Protein AF-0000000087407653 (afdb_homodimer)

Sequence (492 aa):
MLAVAGCLGRTSTLEATTEKTVTLEKTRTVTETLTVTETKYIENRSVETELRKNLTACIENLRLLNSTLARTSESLEELSAKYRDCLLEGSKREENAPPTELLVDDTYYRSLIEDIRGARESVYVTMFLMKYDPNDSYDHANDLIRALVEARKRGVSVHVILENGIEDNRATYDYLRSNGVDVVFDSPSVTLHTKMVVIDGRVVYIGSHNWSEAALDWNHEVSVRIESQEIAESLLEYFEEIKRGYMLAVAGCLGRTSTLEATTEKTVTLEKTRTVTETLTVTETKYIENRSVETELRKNLTACIENLRLLNSTLARTSESLEELSAKYRDCLLEGSKREENAPPTELLVDDTYYRSLIEDIRGARESVYVTMFLMKYDPNDSYDHANDLIRALVEARKRGVSVHVILENGIEDNRATYDYLRSNGVDVVFDSPSVTLHTKMVVIDGRVVYIGSHNWSEAALDWNHEVSVRIESQEIAESLLEYFEEIKRGY

pLDDT: mean 76.69, std 28.62, range [14.61, 98.94]

Secondary structure (DSSP, 8-state):
----------------------------------------THHHHHHHHHHHHHHHHHHHHHHHHHHHHHHHHHHHHHHHHHHHHHHHHHHHTS--S--EEEEETTHHHHHHHHHHHT--SEEEEEES-B---TT-TT-HHHHHHHHHHHHHHTT-EEEEEE-TT-TTHHHHHHHHHHTT-EEEEPPTTS-B--EEEEETTTEEEEES--BSHIIIIISB-EEEEEE-HHHHHHHHHHHHHHHHT-/----------------------------------------THHHHHHHHHHHHHHHHHHHHHHHHHHHHHHHHHHHHHHHHHHHHHHHHHHHSS--S--EEEEETTHHHHHHHHHHHT-SSEEEEEES-B---TT-TT-HHHHHHHHHHHHHHTT-EEEEEE-TT-TTHHHHHHHHHHTT-EEEEPPTTS-B--EEEEETTTEEEEES--BSHIIIIISB-EEEEEE-HHHHHHHHHHHHHHHHT-

Structure (mmCIF, N/CA/C/O backbone):
data_AF-0000000087407653-model_v1
#
loop_
_entity.id
_entity.type
_entity.pdbx_description
1 polymer Phospholipase
#
loop_
_atom_site.group_PDB
_atom_site.id
_atom_site.type_symbol
_atom_site.label_atom_id
_atom_site.label_alt_id
_atom_site.label_comp_id
_atom_site.label_asym_id
_atom_site.label_entity_id
_atom_site.label_seq_id
_atom_site.pdbx_PDB_ins_code
_atom_site.Cartn_x
_atom_site.Cartn_y
_atom_site.Cartn_z
_atom_site.occupancy
_atom_site.B_iso_or_equiv
_atom_site.auth_seq_id
_atom_site.auth_comp_id
_atom_site.auth_asym_id
_atom_site.auth_atom_id
_atom_site.pdbx_PDB_model_num
ATOM 1 N N . MET A 1 1 ? 138.625 104 1.564 1 23.55 1 MET A N 1
ATOM 2 C CA . MET A 1 1 ? 139.75 103.25 1.914 1 23.55 1 MET A CA 1
ATOM 3 C C . MET A 1 1 ? 139.5 101.75 1.774 1 23.55 1 MET A C 1
ATOM 5 O O . MET A 1 1 ? 138.75 101.188 2.521 1 23.55 1 MET A O 1
ATOM 9 N N . LEU A 1 2 ? 139.125 100.625 0.234 1 33.22 2 LEU A N 1
ATOM 10 C CA . LEU A 1 2 ? 138.875 99.438 -0.544 1 33.22 2 LEU A CA 1
ATOM 11 C C . LEU A 1 2 ? 139.375 98.125 0.083 1 33.22 2 LEU A C 1
ATOM 13 O O . LEU A 1 2 ? 139.125 97.062 -0.37 1 33.22 2 LEU A O 1
ATOM 17 N N . ALA A 1 3 ? 140 97.875 1.24 1 22.62 3 ALA A N 1
ATOM 18 C CA . ALA A 1 3 ? 141.25 97.125 1.183 1 22.62 3 ALA A CA 1
ATOM 19 C C . ALA A 1 3 ? 141 95.625 1.302 1 22.62 3 ALA A C 1
ATOM 21 O O . ALA A 1 3 ? 141.5 94.812 0.549 1 22.62 3 ALA A O 1
ATOM 22 N N . VAL A 1 4 ? 140 94.688 2.443 1 22.53 4 VAL A N 1
ATOM 23 C CA . VAL A 1 4 ? 140.625 93.812 3.418 1 22.53 4 VAL A CA 1
ATOM 24 C C . VAL A 1 4 ? 140.5 92.312 2.975 1 22.53 4 VAL A C 1
ATOM 26 O O . VAL A 1 4 ? 139.375 91.875 2.73 1 22.53 4 VAL A O 1
ATOM 29 N N . ALA A 1 5 ? 141.75 91.312 3.229 1 17.11 5 ALA A N 1
ATOM 30 C CA . ALA A 1 5 ? 142.625 90.375 2.713 1 17.11 5 ALA A CA 1
ATOM 31 C C . ALA A 1 5 ? 142.375 88.938 3.24 1 17.11 5 ALA A C 1
ATOM 33 O O . ALA A 1 5 ? 142.375 88 2.492 1 17.11 5 ALA A O 1
ATOM 34 N N . GLY A 1 6 ? 141.875 88.625 4.332 1 17.17 6 GLY A N 1
ATOM 35 C CA . GLY A 1 6 ? 142.625 87.812 5.207 1 17.17 6 GLY A CA 1
ATOM 36 C C . GLY A 1 6 ? 142.375 86.375 5.172 1 17.17 6 GLY A C 1
ATOM 37 O O . GLY A 1 6 ? 141.375 85.938 5.68 1 17.17 6 GLY A O 1
ATOM 38 N N . CYS A 1 7 ? 142.875 85.125 3.967 1 22.94 7 CYS A N 1
ATOM 39 C CA . CYS A 1 7 ? 142.75 83.875 3.219 1 22.94 7 CYS A CA 1
ATOM 40 C C . CYS A 1 7 ? 143.25 82.688 4.016 1 22.94 7 CYS A C 1
ATOM 42 O O . CYS A 1 7 ? 143.375 81.562 3.525 1 22.94 7 CYS A O 1
ATOM 44 N N . LEU A 1 8 ? 143.625 83 5.402 1 16.27 8 LEU A N 1
ATOM 45 C CA . LEU A 1 8 ? 144.875 82.375 5.699 1 16.27 8 LEU A CA 1
ATOM 46 C C . LEU A 1 8 ? 144.75 80.875 5.898 1 16.27 8 LEU A C 1
ATOM 48 O O . LEU A 1 8 ? 143.625 80.438 6.23 1 16.27 8 LEU A O 1
ATOM 52 N N . GLY A 1 9 ? 145.5 80.062 6.68 1 20.94 9 GLY A N 1
ATOM 53 C CA . GLY A 1 9 ? 146.625 79.188 6.504 1 20.94 9 GLY A CA 1
ATOM 54 C C . GLY A 1 9 ? 146.375 77.75 6.77 1 20.94 9 GLY A C 1
ATOM 55 O O . GLY A 1 9 ? 146.5 76.875 5.898 1 20.94 9 GLY A O 1
ATOM 56 N N . ARG A 1 10 ? 146.25 77.188 7.926 1 20.23 10 ARG A N 1
ATOM 57 C CA . ARG A 1 10 ? 147.375 76.438 8.352 1 20.23 10 ARG A CA 1
ATOM 58 C C . ARG A 1 10 ? 147.125 74.938 8.188 1 20.23 10 ARG A C 1
ATOM 60 O O . ARG A 1 10 ? 146 74.5 8.117 1 20.23 10 ARG A O 1
ATOM 67 N N . THR A 1 11 ? 148 73.812 8.969 1 16.33 11 THR A N 1
ATOM 68 C CA . THR A 1 11 ? 149 72.812 9.023 1 16.33 11 THR A CA 1
ATOM 69 C C . THR A 1 11 ? 148.375 71.438 9.156 1 16.33 11 THR A C 1
ATOM 71 O O . THR A 1 11 ? 148.875 70.5 8.5 1 16.33 11 THR A O 1
ATOM 74 N N . SER A 1 12 ? 147.5 71.062 10.055 1 18.81 12 SER A N 1
ATOM 75 C CA . SER A 1 12 ? 148.125 70.188 11.023 1 18.81 12 SER A CA 1
ATOM 76 C C . SER A 1 12 ? 147.75 68.75 10.703 1 18.81 12 SER A C 1
ATOM 78 O O . SER A 1 12 ? 146.5 68.375 10.594 1 18.81 12 SER A O 1
ATOM 80 N N . THR A 1 13 ? 148.5 68.062 10.055 1 18.31 13 THR A N 1
ATOM 81 C CA . THR A 1 13 ? 148.375 66.875 9.219 1 18.31 13 THR A CA 1
ATOM 82 C C . THR A 1 13 ? 148.125 65.688 10.055 1 18.31 13 THR A C 1
ATOM 84 O O . THR A 1 13 ? 148.625 65.438 11.125 1 18.31 13 THR A O 1
ATOM 87 N N . LEU A 1 14 ? 147 64.312 9.43 1 19.05 14 LEU A N 1
ATOM 88 C CA . LEU A 1 14 ? 145.875 63.406 9.344 1 19.05 14 LEU A CA 1
ATOM 89 C C . LEU A 1 14 ? 146.25 62.031 9.891 1 19.05 14 LEU A C 1
ATOM 91 O O . LEU A 1 14 ? 145.375 61.156 10 1 19.05 14 LEU A O 1
ATOM 95 N N . GLU A 1 15 ? 147.5 61.594 10.609 1 16.88 15 GLU A N 1
ATOM 96 C CA . GLU A 1 15 ? 148 60.344 10.07 1 16.88 15 GLU A CA 1
ATOM 97 C C . GLU A 1 15 ? 147.375 59.156 10.836 1 16.88 15 GLU A C 1
ATOM 99 O O . GLU A 1 15 ? 146.875 59.312 11.961 1 16.88 15 GLU A O 1
ATOM 104 N N . ALA A 1 16 ? 147.875 58.156 10.852 1 19.67 16 ALA A N 1
ATOM 105 C CA . ALA A 1 16 ? 148 56.781 10.297 1 19.67 16 ALA A CA 1
ATOM 106 C C . ALA A 1 16 ? 147.5 55.75 11.312 1 19.67 16 ALA A C 1
ATOM 108 O O . ALA A 1 16 ? 146.625 54.938 11.008 1 19.67 16 ALA A O 1
ATOM 109 N N . THR A 1 17 ? 148 55.438 12.203 1 16.33 17 THR A N 1
ATOM 110 C CA . THR A 1 17 ? 148.5 54.062 12.148 1 16.33 17 THR A CA 1
ATOM 111 C C . THR A 1 17 ? 147.625 53.125 12.984 1 16.33 17 THR A C 1
ATOM 113 O O . THR A 1 17 ? 147.625 51.938 12.766 1 16.33 17 THR A O 1
ATOM 116 N N . THR A 1 18 ? 146.75 53.719 13.797 1 18.48 18 THR A N 1
ATOM 117 C CA . THR A 1 18 ? 146.875 53 15.062 1 18.48 18 THR A CA 1
ATOM 118 C C . THR A 1 18 ? 146.625 51.5 14.844 1 18.48 18 THR A C 1
ATOM 120 O O . THR A 1 18 ? 145.75 51.156 14.047 1 18.48 18 THR A O 1
ATOM 123 N N . GLU A 1 19 ? 147 50.938 15.375 1 18.33 19 GLU A N 1
ATOM 124 C CA . GLU A 1 19 ? 147.375 49.594 15.82 1 18.33 19 GLU A CA 1
ATOM 125 C C . GLU A 1 19 ? 146.25 48.625 15.883 1 18.33 19 GLU A C 1
ATOM 127 O O . GLU A 1 19 ? 145.125 49.062 16 1 18.33 19 GLU A O 1
ATOM 132 N N . LYS A 1 20 ? 146.125 47.438 16.25 1 20.66 20 LYS A N 1
ATOM 133 C CA . LYS A 1 20 ? 146.75 46.125 15.953 1 20.66 20 LYS A CA 1
ATOM 134 C C . LYS A 1 20 ? 145.625 45.031 15.945 1 20.66 20 LYS A C 1
ATOM 136 O O . LYS A 1 20 ? 145.625 44.188 15.047 1 20.66 20 LYS A O 1
ATOM 141 N N . THR A 1 21 ? 144.625 44.406 17.141 1 22.17 21 THR A N 1
ATOM 142 C CA . THR A 1 21 ? 144.875 43.156 17.844 1 22.17 21 THR A CA 1
ATOM 143 C C . THR A 1 21 ? 143.75 42.094 17.438 1 22.17 21 THR A C 1
ATOM 145 O O . THR A 1 21 ? 142.625 42.281 17.719 1 22.17 21 THR A O 1
ATOM 148 N N . VAL A 1 22 ? 143.375 41.031 15.945 1 20.48 22 VAL A N 1
ATOM 149 C CA . VAL A 1 22 ? 142.375 40.531 15.102 1 20.48 22 VAL A CA 1
ATOM 150 C C . VAL A 1 22 ? 142 39.125 15.57 1 20.48 22 VAL A C 1
ATOM 152 O O . VAL A 1 22 ? 142.75 38.156 15.398 1 20.48 22 VAL A O 1
ATOM 155 N N . THR A 1 23 ? 141.75 38.562 16.594 1 22.12 23 THR A N 1
ATOM 156 C CA . THR A 1 23 ? 141.875 37.125 16.359 1 22.12 23 THR A CA 1
ATOM 157 C C . THR A 1 23 ? 140.75 36.688 15.344 1 22.12 23 THR A C 1
ATOM 159 O O . THR A 1 23 ? 139.75 37.375 15.148 1 22.12 23 THR A O 1
ATOM 162 N N . LEU A 1 24 ? 140.875 35.5 14.375 1 22.22 24 LEU A N 1
ATOM 163 C CA . LEU A 1 24 ? 140.125 34.781 13.391 1 22.22 24 LEU A CA 1
ATOM 164 C C . LEU A 1 24 ? 138.875 34.031 14.055 1 22.22 24 LEU A C 1
ATOM 166 O O . LEU A 1 24 ? 139.125 33.125 14.844 1 22.22 24 LEU A O 1
ATOM 170 N N . GLU A 1 25 ? 138 34.438 14.695 1 22.05 25 GLU A N 1
ATOM 171 C CA . GLU A 1 25 ? 137 33.781 15.602 1 22.05 25 GLU A CA 1
ATOM 172 C C . GLU A 1 25 ? 136.25 32.688 14.891 1 22.05 25 GLU A C 1
ATOM 174 O O . GLU A 1 25 ? 135.75 32.938 13.812 1 22.05 25 GLU A O 1
ATOM 179 N N . LYS A 1 26 ? 136.625 31.422 15.008 1 23.91 26 LYS A N 1
ATOM 180 C CA . LYS A 1 26 ? 136 30.328 14.344 1 23.91 26 LYS A CA 1
ATOM 181 C C . LYS A 1 26 ? 134.5 30.375 14.648 1 23.91 26 LYS A C 1
ATOM 183 O O . LYS A 1 26 ? 134 30.266 15.812 1 23.91 26 LYS A O 1
ATOM 188 N N . THR A 1 27 ? 133.625 31.219 14.188 1 20.84 27 THR A N 1
ATOM 189 C CA . THR A 1 27 ? 132.125 31.406 14.383 1 20.84 27 THR A CA 1
ATOM 190 C C . THR A 1 27 ? 131.375 30.141 13.992 1 20.84 27 THR A C 1
ATOM 192 O O . THR A 1 27 ? 131.5 29.719 12.844 1 20.84 27 THR A O 1
ATOM 195 N N . ARG A 1 28 ? 131.5 29.219 14.836 1 24.14 28 ARG A N 1
ATOM 196 C CA . ARG A 1 28 ? 130.75 28.062 14.352 1 24.14 28 ARG A CA 1
ATOM 197 C C . ARG A 1 28 ? 129.375 28.469 13.984 1 24.14 28 ARG A C 1
ATOM 199 O O . ARG A 1 28 ? 128.625 29.094 14.781 1 24.14 28 ARG A O 1
ATOM 206 N N . THR A 1 29 ? 129.125 28.625 12.773 1 21.31 29 THR A N 1
ATOM 207 C CA . THR A 1 29 ? 127.875 28.984 12.164 1 21.31 29 THR A CA 1
ATOM 208 C C . THR A 1 29 ? 126.812 27.922 12.469 1 21.31 29 THR A C 1
ATOM 210 O O . THR A 1 29 ? 127 26.75 12.102 1 21.31 29 THR A O 1
A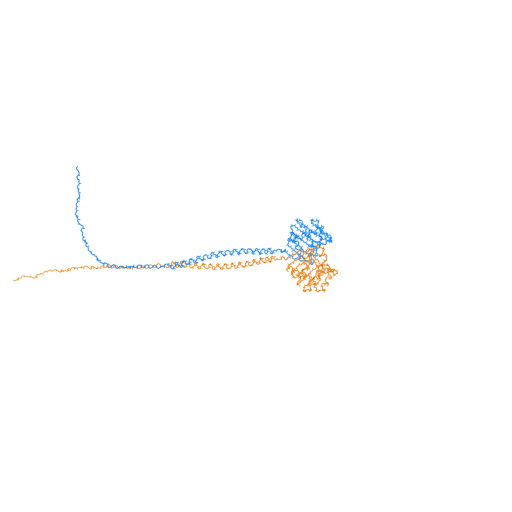TOM 213 N N . VAL A 1 30 ? 126.438 27.906 13.672 1 25.94 30 VAL A N 1
ATOM 214 C CA . VAL A 1 30 ? 125.375 26.938 13.875 1 25.94 30 VAL A CA 1
ATOM 215 C C . VAL A 1 30 ? 124.188 27.281 12.992 1 25.94 30 VAL A C 1
ATOM 217 O O . VAL A 1 30 ? 123.688 28.391 13.07 1 25.94 30 VAL A O 1
ATOM 220 N N . THR A 1 31 ? 124.25 26.922 11.812 1 22.73 31 THR A N 1
ATOM 221 C CA . THR A 1 31 ? 123.125 27.156 10.953 1 22.73 31 THR A CA 1
ATOM 222 C C . THR A 1 31 ? 121.875 26.406 11.484 1 22.73 31 THR A C 1
ATOM 224 O O . THR A 1 31 ? 121.938 25.172 11.625 1 22.73 31 THR A O 1
ATOM 227 N N . GLU A 1 32 ? 121.375 26.984 12.43 1 25.97 32 GLU A N 1
ATOM 228 C CA . GLU A 1 32 ? 120.062 26.484 12.828 1 25.97 32 GLU A CA 1
ATOM 229 C C . GLU A 1 32 ? 119.125 26.359 11.625 1 25.97 32 GLU A C 1
ATOM 231 O O . GLU A 1 32 ? 118.875 27.344 10.938 1 25.97 32 GLU A O 1
ATOM 236 N N . THR A 1 33 ? 119.375 25.312 10.938 1 24.58 33 THR A N 1
ATOM 237 C CA . THR A 1 33 ? 118.375 25.125 9.859 1 24.58 33 THR A CA 1
ATOM 238 C C . THR A 1 33 ? 117 24.938 10.422 1 24.58 33 THR A C 1
ATOM 240 O O . THR A 1 33 ? 116.75 24 11.172 1 24.58 33 THR A O 1
ATOM 243 N N . LEU A 1 34 ? 116.375 26 10.734 1 25.3 34 LEU A N 1
ATOM 244 C CA . LEU A 1 34 ? 114.938 25.984 11.023 1 25.3 34 LEU A CA 1
ATOM 245 C C . LEU A 1 34 ? 114.188 25.234 9.93 1 25.3 34 LEU A C 1
ATOM 247 O O . LEU A 1 34 ? 114.125 25.672 8.773 1 25.3 34 LEU A O 1
ATOM 251 N N . THR A 1 35 ? 114.375 23.922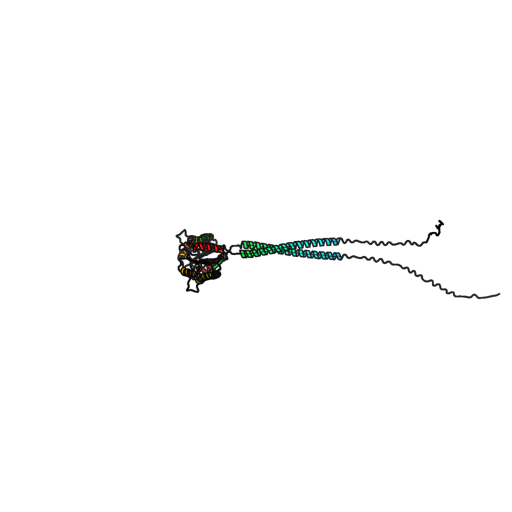 9.992 1 26.86 35 THR A N 1
ATOM 252 C CA . THR A 1 35 ? 113.5 23.234 9.039 1 26.86 35 THR A CA 1
ATOM 253 C C . THR A 1 35 ? 112.062 23.453 9.375 1 26.86 35 THR A C 1
ATOM 255 O O . THR A 1 35 ? 111.562 23.078 10.461 1 26.86 35 THR A O 1
ATOM 258 N N . VAL A 1 36 ? 111.5 24.5 9 1 28 36 VAL A N 1
ATOM 259 C CA . VAL A 1 36 ? 110.062 24.766 9.055 1 28 36 VAL A CA 1
ATOM 260 C C . VAL A 1 36 ? 109.312 23.672 8.305 1 28 36 VAL A C 1
ATOM 262 O O . VAL A 1 36 ? 109.5 23.5 7.094 1 28 36 VAL A O 1
ATOM 265 N N . THR A 1 37 ? 109.312 22.453 8.891 1 27.97 37 THR A N 1
ATOM 266 C CA . THR A 1 37 ? 108.5 21.469 8.234 1 27.97 37 THR A CA 1
ATOM 267 C C . THR A 1 37 ? 107.062 21.922 8.195 1 27.97 37 THR A C 1
ATOM 269 O O . THR A 1 37 ? 106.438 22.188 9.234 1 27.97 37 THR A O 1
ATOM 272 N N . GLU A 1 38 ? 106.625 22.625 7.199 1 30.58 38 GLU A N 1
ATOM 273 C CA . GLU A 1 38 ? 105.25 22.953 6.836 1 30.58 38 GLU A CA 1
ATOM 274 C C . GLU A 1 38 ? 104.375 21.703 6.754 1 30.58 38 GLU A C 1
ATOM 276 O O . GLU A 1 38 ? 104.5 20.906 5.812 1 30.58 38 GLU A O 1
ATOM 281 N N . THR A 1 39 ? 104.25 20.828 7.816 1 30.3 39 THR A N 1
ATOM 282 C CA . THR A 1 39 ? 103.25 19.781 7.77 1 30.3 39 THR A CA 1
ATOM 283 C C . THR A 1 39 ? 101.875 20.328 7.324 1 30.3 39 THR A C 1
ATOM 285 O O . THR A 1 39 ? 101.312 21.188 8 1 30.3 39 THR A O 1
ATOM 288 N N . LYS A 1 40 ? 101.562 20.375 5.988 1 30.08 40 LYS A N 1
ATOM 289 C CA . LYS A 1 40 ? 100.438 20.781 5.207 1 30.08 40 LYS A CA 1
ATOM 290 C C . LYS A 1 40 ? 99.125 20.297 5.848 1 30.08 40 LYS A C 1
ATOM 292 O O . LYS A 1 40 ? 98.938 19.094 6.113 1 30.08 40 LYS A O 1
ATOM 297 N N . TYR A 1 41 ? 98.312 21.078 6.695 1 34.34 41 TYR A N 1
ATOM 298 C CA . TYR A 1 41 ? 96.938 21.328 7.043 1 34.34 41 TYR A CA 1
ATOM 299 C C . TYR A 1 41 ? 96 20.906 5.906 1 34.34 41 TYR A C 1
ATOM 301 O O . TYR A 1 41 ? 94.812 21.266 5.902 1 34.34 41 TYR A O 1
ATOM 309 N N . ILE A 1 42 ? 96.438 20.297 4.727 1 38.56 42 ILE A N 1
ATOM 310 C CA . ILE A 1 42 ? 95.688 20.031 3.523 1 38.56 42 ILE A CA 1
ATOM 311 C C . ILE A 1 42 ? 94.625 18.938 3.812 1 38.56 42 ILE A C 1
ATOM 313 O O . ILE A 1 42 ? 93.5 19.031 3.373 1 38.56 42 ILE A O 1
ATOM 317 N N . GLU A 1 43 ? 95 17.875 4.52 1 46.84 43 GLU A N 1
ATOM 318 C CA . GLU A 1 43 ? 94.125 16.688 4.531 1 46.84 43 GLU A CA 1
ATOM 319 C C . GLU A 1 43 ? 92.875 16.922 5.32 1 46.84 43 GLU A C 1
ATOM 321 O O . GLU A 1 43 ? 91.812 16.453 4.926 1 46.84 43 GLU A O 1
ATOM 326 N N . ASN A 1 44 ? 92.938 17.688 6.367 1 50.47 44 ASN A N 1
ATOM 327 C CA . ASN A 1 44 ? 91.812 17.859 7.234 1 50.47 44 ASN A CA 1
ATOM 328 C C . ASN A 1 44 ? 90.75 18.781 6.602 1 50.47 44 ASN A C 1
ATOM 330 O O . ASN A 1 44 ? 89.562 18.578 6.777 1 50.47 44 ASN A O 1
ATOM 334 N N . ARG A 1 45 ? 91.25 19.688 5.688 1 55.31 45 ARG A N 1
ATOM 335 C CA . ARG A 1 45 ? 90.312 20.625 5.004 1 55.31 45 ARG A CA 1
ATOM 336 C C . ARG A 1 45 ? 89.5 19.906 3.971 1 55.31 45 ARG A C 1
ATOM 338 O O . ARG A 1 45 ? 88.312 20.234 3.791 1 55.31 45 ARG A O 1
ATOM 345 N N . SER A 1 46 ? 90.25 18.797 3.459 1 64.31 46 SER A N 1
ATOM 346 C CA . SER A 1 46 ? 89.5 18.078 2.43 1 64.31 46 SER A CA 1
ATOM 347 C C . SER A 1 46 ? 88.312 17.281 3.033 1 64.31 46 SER A C 1
ATOM 349 O O . SER A 1 46 ? 87.188 17.297 2.498 1 64.31 46 SER A O 1
ATOM 351 N N . VAL A 1 47 ? 88.562 16.75 4.184 1 63.03 47 VAL A N 1
ATOM 352 C CA . VAL A 1 47 ? 87.562 15.953 4.824 1 63.03 47 VAL A CA 1
ATOM 353 C C . VAL A 1 47 ? 86.438 16.875 5.363 1 63.03 47 VAL A C 1
ATOM 355 O O . VAL A 1 47 ? 85.25 16.562 5.227 1 63.03 47 VAL A O 1
ATOM 358 N N . GLU A 1 48 ? 86.938 17.984 5.867 1 67.94 48 GLU A N 1
ATOM 359 C CA . GLU A 1 48 ? 85.938 18.953 6.375 1 67.94 48 GLU A CA 1
ATOM 360 C C . GLU A 1 48 ? 85.062 19.5 5.25 1 67.94 48 GLU A C 1
ATOM 362 O O . GLU A 1 48 ? 83.875 19.656 5.418 1 67.94 48 GLU A O 1
ATOM 367 N N . THR A 1 49 ? 85.75 19.75 4.184 1 70.75 49 THR A N 1
ATOM 368 C CA . THR A 1 49 ? 85 20.25 3.025 1 70.75 49 THR A CA 1
ATOM 369 C C . THR A 1 49 ? 84 19.203 2.51 1 70.75 49 THR A C 1
ATOM 371 O O . THR A 1 49 ? 82.875 19.516 2.164 1 70.75 49 THR A O 1
ATOM 374 N N . GLU A 1 50 ? 84.562 17.969 2.541 1 71.5 50 GLU A N 1
ATOM 375 C CA . GLU A 1 50 ? 83.688 16.875 2.102 1 71.5 50 GLU A CA 1
ATOM 376 C C . GLU A 1 50 ? 82.5 16.672 3.082 1 71.5 50 GLU A C 1
ATOM 378 O O . GLU A 1 50 ? 81.375 16.469 2.67 1 71.5 50 GLU A O 1
ATOM 383 N N . LEU A 1 51 ? 82.688 16.844 4.355 1 70.88 51 LEU A N 1
ATOM 384 C CA . LEU A 1 51 ? 81.625 16.672 5.371 1 70.88 51 LEU A CA 1
ATOM 385 C C . LEU A 1 51 ? 80.625 17.812 5.332 1 70.88 51 LEU A C 1
ATOM 387 O O . LEU A 1 51 ? 79.438 17.594 5.492 1 70.88 51 LEU A O 1
ATOM 391 N N . ARG A 1 52 ? 81.125 18.906 5.035 1 72.94 52 ARG A N 1
ATOM 392 C CA . ARG A 1 52 ? 80.25 20.062 4.918 1 72.94 52 ARG A CA 1
ATOM 393 C C . ARG A 1 52 ? 79.375 19.953 3.676 1 72.94 52 ARG A C 1
ATOM 395 O O . ARG A 1 52 ? 78.188 20.297 3.711 1 72.94 52 ARG A O 1
ATOM 402 N N . LYS A 1 53 ? 80.062 19.469 2.631 1 71.88 53 LYS A N 1
ATOM 403 C CA . LYS A 1 53 ? 79.312 19.234 1.411 1 71.88 53 LYS A CA 1
ATOM 404 C C . LYS A 1 53 ? 78.188 18.172 1.635 1 71.88 53 LYS A C 1
ATOM 406 O O . LYS A 1 53 ? 77.062 18.359 1.201 1 71.88 53 LYS A O 1
ATOM 411 N N . ASN A 1 54 ? 78.5 17.141 2.338 1 71.38 54 ASN A N 1
ATOM 412 C CA . ASN A 1 54 ? 77.562 16.078 2.629 1 71.38 54 ASN A CA 1
ATOM 413 C C . ASN A 1 54 ? 76.438 16.562 3.578 1 71.38 54 ASN A C 1
ATOM 415 O O . ASN A 1 54 ? 75.312 16.188 3.426 1 71.38 54 ASN A O 1
ATOM 419 N N . LEU A 1 55 ? 76.875 17.391 4.453 1 73.12 55 LEU A N 1
ATOM 420 C CA . LEU A 1 55 ? 75.938 17.938 5.391 1 73.12 55 LEU A CA 1
ATOM 421 C C . LEU A 1 55 ? 74.938 18.891 4.684 1 73.12 55 LEU A C 1
ATOM 423 O O . LEU A 1 55 ? 73.75 18.859 4.938 1 73.12 55 LEU A O 1
ATOM 427 N N . THR A 1 56 ? 75.5 19.641 3.818 1 70.44 56 THR A N 1
ATOM 428 C CA . THR A 1 56 ? 74.688 20.547 3.035 1 70.44 56 THR A CA 1
ATOM 429 C C . THR A 1 56 ? 73.688 19.766 2.17 1 70.44 56 THR A C 1
ATOM 431 O O . THR A 1 56 ? 72.5 20.109 2.086 1 70.44 56 THR A O 1
ATOM 434 N N . ALA A 1 57 ? 74.25 18.719 1.57 1 70.44 57 ALA A N 1
ATOM 435 C CA . ALA A 1 57 ? 73.375 17.859 0.752 1 70.44 57 ALA A CA 1
ATOM 436 C C . ALA A 1 57 ? 72.312 17.188 1.599 1 70.44 57 ALA A C 1
ATOM 438 O O . ALA A 1 57 ? 71.125 17.094 1.174 1 70.44 57 ALA A O 1
ATOM 439 N N . CYS A 1 58 ? 72.562 16.828 2.779 1 71.25 58 CYS A N 1
ATOM 440 C CA . CYS A 1 58 ? 71.625 16.188 3.684 1 71.25 58 CYS A CA 1
ATOM 441 C C . CYS A 1 58 ? 70.562 17.172 4.117 1 71.25 58 CYS A C 1
ATOM 443 O O . CYS A 1 58 ? 69.375 16.828 4.148 1 71.25 58 CYS A O 1
ATOM 445 N N . ILE A 1 59 ? 71 18.344 4.301 1 73.56 59 ILE A N 1
ATOM 446 C CA . ILE A 1 59 ? 70.062 19.359 4.738 1 73.56 59 ILE A CA 1
ATOM 447 C C . ILE A 1 59 ? 69.125 19.688 3.598 1 73.56 59 ILE A C 1
ATOM 449 O O . ILE A 1 59 ? 67.938 19.859 3.82 1 73.56 59 ILE A O 1
ATOM 453 N N . GLU A 1 60 ? 69.625 19.672 2.406 1 74.69 60 GLU A N 1
ATOM 454 C CA . GLU A 1 60 ? 68.812 19.906 1.248 1 74.69 60 GLU A CA 1
ATOM 455 C C . GLU A 1 60 ? 67.812 18.766 1.036 1 74.69 60 GLU A C 1
ATOM 457 O O . GLU A 1 60 ? 66.625 19 0.726 1 74.69 60 GLU A O 1
ATOM 462 N N . ASN A 1 61 ? 68.312 17.609 1.263 1 72.19 61 ASN A N 1
ATOM 463 C CA . ASN A 1 61 ? 67.375 16.453 1.143 1 72.19 61 ASN A CA 1
ATOM 464 C C . ASN A 1 61 ? 66.312 16.469 2.215 1 72.19 61 ASN A C 1
ATOM 466 O O . ASN A 1 61 ? 65.188 16.109 1.943 1 72.19 61 ASN A O 1
ATOM 470 N N . LEU A 1 62 ? 66.688 16.891 3.328 1 76.44 62 LEU A N 1
ATOM 471 C CA . LEU A 1 62 ? 65.75 16.984 4.426 1 76.44 62 LEU A CA 1
ATOM 472 C C . LEU A 1 62 ? 64.688 18.031 4.113 1 76.44 62 LEU A C 1
ATOM 474 O O . LEU A 1 62 ? 63.5 17.812 4.379 1 76.44 62 LEU A O 1
ATOM 478 N N . ARG A 1 63 ? 65.125 19.141 3.58 1 74.62 63 ARG A N 1
ATOM 479 C CA . ARG A 1 63 ? 64.188 20.188 3.191 1 74.62 63 ARG A CA 1
ATOM 480 C C . ARG A 1 63 ? 63.219 19.688 2.145 1 74.62 63 ARG A C 1
ATOM 482 O O . ARG A 1 63 ? 62.031 19.938 2.242 1 74.62 63 ARG A O 1
ATOM 489 N N . LEU A 1 64 ? 63.781 18.969 1.139 1 74.5 64 LEU A N 1
ATOM 490 C CA . LEU A 1 64 ? 62.938 18.438 0.075 1 74.5 64 LEU A CA 1
ATOM 491 C C . LEU A 1 64 ? 61.969 17.422 0.625 1 74.5 64 LEU A C 1
ATOM 493 O O . LEU A 1 64 ? 60.781 17.438 0.274 1 74.5 64 LEU A O 1
ATOM 497 N N . LEU A 1 65 ? 62.438 16.594 1.512 1 77.38 65 LEU A N 1
ATOM 498 C CA . LEU A 1 65 ? 61.562 15.57 2.08 1 77.38 65 LEU A CA 1
ATOM 499 C C . LEU A 1 65 ? 60.5 16.188 2.971 1 77.38 65 LEU A C 1
ATOM 501 O O . LEU A 1 65 ? 59.344 15.734 2.963 1 77.38 65 LEU A O 1
ATOM 505 N N . ASN A 1 66 ? 60.875 17.172 3.631 1 80.69 66 ASN A N 1
ATOM 506 C CA . ASN A 1 66 ? 59.906 17.875 4.457 1 80.69 66 ASN A CA 1
ATOM 507 C C . ASN A 1 66 ? 58.812 18.531 3.609 1 80.69 66 ASN A C 1
ATOM 509 O O . ASN A 1 66 ? 57.656 18.516 3.98 1 80.69 66 ASN A O 1
ATOM 513 N N . SER A 1 67 ? 59.25 19.141 2.51 1 80.12 67 SER A N 1
ATOM 514 C CA . SER A 1 67 ? 58.281 19.734 1.604 1 80.12 67 SER A CA 1
ATOM 515 C C . SER A 1 67 ? 57.344 18.672 1.021 1 80.12 67 SER A C 1
ATOM 517 O O . SER A 1 67 ? 56.125 18.891 0.942 1 80.12 67 SER A O 1
ATOM 519 N N . THR A 1 68 ? 57.938 17.547 0.635 1 79.19 68 THR A N 1
ATOM 520 C CA . THR A 1 68 ? 57.125 16.453 0.098 1 79.19 68 THR A CA 1
ATOM 521 C C . THR A 1 68 ? 56.188 15.922 1.159 1 79.19 68 THR A C 1
ATOM 523 O O . THR A 1 68 ? 55.031 15.625 0.865 1 79.19 68 THR A O 1
ATOM 526 N N . LEU A 1 69 ? 56.688 15.797 2.309 1 80.62 69 LEU A N 1
ATOM 527 C CA . LEU A 1 69 ? 55.812 15.328 3.396 1 80.62 69 LEU A CA 1
ATOM 528 C C . LEU A 1 69 ? 54.688 16.312 3.66 1 80.62 69 LEU A C 1
ATOM 530 O O . LEU A 1 69 ? 53.562 15.898 3.898 1 80.62 69 LEU A O 1
ATOM 534 N N . ALA A 1 70 ? 55.031 17.578 3.68 1 80.19 70 ALA A N 1
ATOM 535 C CA . ALA A 1 70 ? 54 18.594 3.859 1 80.19 70 ALA A CA 1
ATOM 536 C C . ALA A 1 70 ? 52.938 18.484 2.77 1 80.19 70 ALA A C 1
ATOM 538 O O . ALA A 1 70 ? 51.75 18.516 3.055 1 80.19 70 ALA A O 1
ATOM 539 N N . ARG A 1 71 ? 53.375 18.344 1.497 1 79.88 71 ARG A N 1
ATOM 540 C CA . ARG A 1 71 ? 52.438 18.203 0.392 1 79.88 71 ARG A CA 1
ATOM 541 C C . ARG A 1 71 ? 51.594 16.938 0.535 1 79.88 71 ARG A C 1
ATOM 543 O O . ARG A 1 71 ? 50.406 16.953 0.289 1 79.88 71 ARG A O 1
ATOM 550 N N . THR A 1 72 ? 52.188 15.852 0.892 1 75.19 72 THR A N 1
ATOM 551 C CA . THR A 1 72 ? 51.469 14.586 1.056 1 75.19 72 THR A CA 1
ATOM 552 C C . THR A 1 72 ? 50.5 14.672 2.219 1 75.19 72 THR A C 1
ATOM 554 O O . THR A 1 72 ? 49.375 14.133 2.143 1 75.19 72 THR A O 1
ATOM 557 N N . SER A 1 73 ? 50.938 15.281 3.242 1 81.62 73 SER A N 1
ATOM 558 C CA . SER A 1 73 ? 50.031 15.461 4.375 1 81.62 73 SER A CA 1
ATOM 559 C C . SER A 1 73 ? 48.844 16.344 4 1 81.62 73 SER A C 1
ATOM 561 O O . SER A 1 73 ? 47.719 16.078 4.422 1 81.62 73 SER A O 1
ATOM 563 N N . GLU A 1 74 ? 49.125 17.359 3.273 1 79.69 74 GLU A N 1
ATOM 564 C CA . GLU A 1 74 ? 48.031 18.188 2.779 1 79.69 74 GLU A CA 1
ATOM 565 C C . GLU A 1 74 ? 47.094 17.375 1.889 1 79.69 74 GLU A C 1
ATOM 567 O O . GLU A 1 74 ? 45.875 17.516 1.984 1 79.69 74 GLU A O 1
ATOM 572 N N . SER A 1 75 ? 47.594 16.625 0.966 1 77 75 SER A N 1
ATOM 573 C CA . SER A 1 75 ? 46.781 15.758 0.129 1 77 75 SER A CA 1
ATOM 574 C C . SER A 1 75 ? 46 14.758 0.972 1 77 75 SER A C 1
ATOM 576 O O . SER A 1 75 ? 44.844 14.461 0.664 1 77 75 SER A O 1
ATOM 578 N N . LEU A 1 76 ? 46.594 14.266 1.897 1 72.56 76 LEU A N 1
ATOM 579 C CA . LEU A 1 76 ? 45.906 13.344 2.803 1 72.56 76 LEU A CA 1
ATOM 580 C C . LEU A 1 76 ? 44.781 14.047 3.537 1 72.56 76 LEU A C 1
ATOM 582 O O . LEU A 1 76 ? 43.688 13.484 3.689 1 72.56 76 LEU A O 1
ATOM 586 N N . GLU A 1 77 ? 45.031 15.188 4.031 1 75.94 77 GLU A N 1
ATOM 587 C CA . GLU A 1 77 ? 44 15.945 4.691 1 75.94 77 GLU A CA 1
ATOM 588 C C . GLU A 1 77 ? 42.844 16.266 3.727 1 75.94 77 GLU A C 1
ATOM 590 O O . GLU A 1 77 ? 41.688 16.156 4.09 1 75.94 77 GLU A O 1
ATOM 595 N N . GLU A 1 78 ? 43.188 16.672 2.553 1 75.06 78 GLU A N 1
ATOM 596 C CA . GLU A 1 78 ? 42.156 16.938 1.551 1 75.06 78 GLU A CA 1
ATOM 597 C C . GLU A 1 78 ? 41.375 15.68 1.208 1 75.06 78 GLU A C 1
ATOM 599 O O . GLU A 1 78 ? 40.125 15.711 1.101 1 75.06 78 GLU A O 1
ATOM 604 N N . LEU A 1 79 ? 42 14.641 0.968 1 70.25 79 LEU A N 1
ATOM 605 C CA . LEU A 1 79 ? 41.312 13.391 0.653 1 70.25 79 LEU A CA 1
ATOM 606 C C . LEU A 1 79 ? 40.5 12.898 1.846 1 70.25 79 LEU A C 1
ATOM 608 O O . LEU A 1 79 ? 39.406 12.359 1.677 1 70.25 79 LEU A O 1
ATOM 612 N N . SER A 1 80 ? 41.031 13.023 2.938 1 69 80 SER A N 1
ATOM 613 C CA . SER A 1 80 ? 40.25 12.703 4.137 1 69 80 SER A CA 1
ATOM 614 C C . SER A 1 80 ? 38.969 13.555 4.215 1 69 80 SER A C 1
ATOM 616 O O . SER A 1 80 ? 37.906 13.055 4.59 1 69 80 SER A O 1
ATOM 618 N N . ALA A 1 81 ? 39.125 14.789 3.947 1 67.44 81 ALA A N 1
ATOM 619 C CA . ALA A 1 81 ? 37.938 15.641 3.896 1 67.44 81 ALA A CA 1
ATOM 620 C C . ALA A 1 81 ? 36.969 15.172 2.801 1 67.44 81 ALA A C 1
ATOM 622 O O . ALA A 1 81 ? 35.75 15.102 3.018 1 67.44 81 ALA A O 1
ATOM 623 N N . LYS A 1 82 ? 37.375 14.922 1.688 1 64.25 82 LYS A N 1
ATOM 624 C CA . LYS A 1 82 ? 36.531 14.406 0.605 1 64.25 82 LYS A CA 1
ATOM 625 C C . LYS A 1 82 ? 35.938 13.055 0.972 1 64.25 82 LYS A C 1
ATOM 627 O O . LYS A 1 82 ? 34.781 12.773 0.647 1 64.25 82 LYS A O 1
ATOM 632 N N . TYR A 1 83 ? 36.656 12.211 1.431 1 62.06 83 TYR A N 1
ATOM 633 C CA . TYR A 1 83 ? 36.125 10.922 1.895 1 62.06 83 TYR A CA 1
ATOM 634 C C . TYR A 1 83 ? 35.094 11.125 2.996 1 62.06 83 TYR A C 1
ATOM 636 O O . TYR A 1 83 ? 34.062 10.461 3.002 1 62.06 83 TYR A O 1
ATOM 644 N N . ARG A 1 84 ? 35.438 11.961 3.939 1 60.28 84 ARG A N 1
ATOM 645 C CA . ARG A 1 84 ? 34.406 12.312 4.914 1 60.28 84 ARG A CA 1
ATOM 646 C C . ARG A 1 84 ? 33.156 12.891 4.23 1 60.28 84 ARG A C 1
ATOM 648 O O . ARG A 1 84 ? 32.031 12.562 4.594 1 60.28 84 ARG A O 1
ATOM 655 N N . ASP A 1 85 ? 33.344 13.68 3.264 1 63.72 85 ASP A N 1
ATOM 656 C CA . ASP A 1 85 ? 32.219 14.195 2.479 1 63.72 85 ASP A CA 1
ATOM 657 C C . ASP A 1 85 ? 31.547 13.078 1.685 1 63.72 85 ASP A C 1
ATOM 659 O O . ASP A 1 85 ? 30.312 13.055 1.562 1 63.72 85 ASP A O 1
ATOM 663 N N . CYS A 1 86 ? 32.188 12.312 1.02 1 57.69 86 CYS A N 1
ATOM 664 C CA . CYS A 1 86 ? 31.641 11.141 0.351 1 57.69 86 CYS A CA 1
ATOM 665 C C . CYS A 1 86 ? 30.906 10.242 1.341 1 57.69 86 CYS A C 1
ATOM 667 O O . CYS A 1 86 ? 29.828 9.727 1.044 1 57.69 86 CYS A O 1
ATOM 669 N N . LEU A 1 87 ? 31.516 9.984 2.424 1 53.97 87 LEU A N 1
ATOM 670 C CA . LEU A 1 87 ? 30.812 9.25 3.473 1 53.97 87 LEU A CA 1
ATOM 671 C C . LEU A 1 87 ? 29.594 10.023 3.951 1 53.97 87 LEU A C 1
ATOM 673 O O . LEU A 1 87 ? 28.531 9.43 4.191 1 53.97 87 LEU A O 1
ATOM 677 N N . LEU A 1 88 ? 29.859 11.281 4.098 1 52 88 LEU A N 1
ATOM 678 C CA . LEU A 1 88 ? 28.719 12.125 4.438 1 52 88 LEU A CA 1
ATOM 679 C C . LEU A 1 88 ? 27.766 12.25 3.254 1 52 88 LEU A C 1
ATOM 681 O O . LEU A 1 88 ? 26.547 12.25 3.434 1 52 88 LEU A O 1
ATOM 685 N N . GLU A 1 89 ? 28.25 12.531 2.104 1 50.06 89 GLU A N 1
ATOM 686 C CA . GLU A 1 89 ? 27.422 12.5 0.9 1 50.06 89 GLU A CA 1
ATOM 687 C C . GLU A 1 89 ? 26.969 11.078 0.581 1 50.06 89 GLU A C 1
ATOM 689 O O . GLU A 1 89 ? 25.844 10.867 0.109 1 50.06 89 GLU A O 1
ATOM 694 N N . GLY A 1 90 ? 27.797 10.234 0.441 1 45.12 90 GLY A N 1
ATOM 695 C CA . GLY A 1 90 ? 27.359 8.844 0.454 1 45.12 90 GLY A CA 1
ATOM 696 C C . GLY A 1 90 ? 26.484 8.508 1.64 1 45.12 90 GLY A C 1
ATOM 697 O O . GLY A 1 90 ? 25.562 7.695 1.524 1 45.12 90 GLY A O 1
ATOM 698 N N . SER A 1 91 ? 26.859 8.844 2.779 1 41.03 91 SER A N 1
ATOM 699 C CA . SER A 1 91 ? 25.922 8.883 3.896 1 41.03 91 SER A CA 1
ATOM 700 C C . SER A 1 91 ? 24.781 9.867 3.633 1 41.03 91 SER A C 1
ATOM 702 O O . SER A 1 91 ? 23.656 9.641 4.066 1 41.03 91 SER A O 1
ATOM 704 N N . LYS A 1 92 ? 24.953 11.047 3.182 1 38.56 92 LYS A N 1
ATOM 705 C CA . LYS A 1 92 ? 23.875 11.922 2.705 1 38.56 92 LYS A CA 1
ATOM 706 C C . LYS A 1 92 ? 23.297 11.414 1.388 1 38.56 92 LYS A C 1
ATOM 708 O O . LYS A 1 92 ? 22.109 11.555 1.138 1 38.56 92 LYS A O 1
ATOM 713 N N . ARG A 1 93 ? 23.969 11.195 0.372 1 35.84 93 ARG A N 1
ATOM 714 C CA . ARG A 1 93 ? 23.5 10.555 -0.854 1 35.84 93 ARG A CA 1
ATOM 715 C C . ARG A 1 93 ? 23.156 9.094 -0.61 1 35.84 93 ARG A C 1
ATOM 717 O O . ARG A 1 93 ? 22.656 8.414 -1.504 1 35.84 93 ARG A O 1
ATOM 724 N N . GLU A 1 94 ? 23.984 8.258 0.072 1 39 94 GLU A N 1
ATOM 725 C CA . GLU A 1 94 ? 23.125 7.324 0.79 1 39 94 GLU A CA 1
ATOM 726 C C . GLU A 1 94 ? 21.734 7.918 1.032 1 39 94 GLU A C 1
ATOM 728 O O . GLU A 1 94 ? 20.969 7.391 1.836 1 39 94 GLU A O 1
ATOM 733 N N . GLU A 1 95 ? 21.672 8.938 0.767 1 35.22 95 GLU A N 1
ATOM 734 C CA . GLU A 1 95 ? 20.391 9.641 0.744 1 35.22 95 GLU A CA 1
ATOM 735 C C . GLU A 1 95 ? 19.297 8.758 0.159 1 35.22 95 GLU A C 1
ATOM 737 O O . GLU A 1 95 ? 19.578 7.809 -0.575 1 35.22 95 GLU A O 1
ATOM 742 N N . ASN A 1 96 ? 18.172 9.359 -0.169 1 37.03 96 ASN A N 1
ATOM 743 C CA . ASN A 1 96 ? 16.781 9.039 0.191 1 37.03 96 ASN A CA 1
ATOM 744 C C . ASN A 1 96 ? 16.172 8.031 -0.775 1 37.03 96 ASN A C 1
ATOM 746 O O . ASN A 1 96 ? 15.773 8.391 -1.883 1 37.03 96 ASN A O 1
ATOM 750 N N . ALA A 1 97 ? 16.891 6.977 -1.241 1 43.59 97 ALA A N 1
ATOM 751 C CA . ALA A 1 97 ? 15.641 6.262 -1.437 1 43.59 97 ALA A CA 1
ATOM 752 C C . ALA A 1 97 ? 14.57 6.75 -0.457 1 43.59 97 ALA A C 1
ATOM 754 O O . ALA A 1 97 ? 14.875 7.047 0.701 1 43.59 97 ALA A O 1
ATOM 755 N N . PRO A 1 98 ? 13.82 7.41 -1.046 1 54.56 98 PRO A N 1
ATOM 756 C CA . PRO A 1 98 ? 12.867 7.918 -0.055 1 54.56 98 PRO A CA 1
ATOM 757 C C . PRO A 1 98 ? 12.688 6.973 1.13 1 54.56 98 PRO A C 1
ATOM 759 O O . PRO A 1 98 ? 12.602 5.754 0.945 1 54.56 98 PRO A O 1
ATOM 762 N N . PRO A 1 99 ? 13.391 7.25 2.307 1 78.94 99 PRO A N 1
ATOM 763 C CA . PRO A 1 99 ? 13.078 6.398 3.459 1 78.94 99 PRO A CA 1
ATOM 764 C C . PRO A 1 99 ? 11.688 5.766 3.373 1 78.94 99 PRO A C 1
ATOM 766 O O . PRO A 1 99 ? 10.703 6.469 3.137 1 78.94 99 PRO A O 1
ATOM 769 N N . THR A 1 100 ? 11.836 4.484 2.9 1 92.5 100 THR A N 1
ATOM 770 C CA . THR A 1 100 ? 10.594 3.717 2.918 1 92.5 100 THR A CA 1
ATOM 771 C C . THR A 1 100 ? 10.484 2.898 4.203 1 92.5 100 THR A C 1
ATOM 773 O O . THR A 1 100 ? 11.406 2.158 4.555 1 92.5 100 THR A O 1
ATOM 776 N N . GLU A 1 101 ? 9.516 3.172 4.902 1 95.25 101 GLU A N 1
ATOM 777 C CA . GLU A 1 101 ? 9.211 2.436 6.125 1 95.25 101 GLU A CA 1
ATOM 778 C C . GLU A 1 101 ? 8.016 1.507 5.926 1 95.25 101 GLU A C 1
ATOM 780 O O . GLU A 1 101 ? 6.973 1.928 5.422 1 95.25 101 GLU A O 1
ATOM 785 N N . LEU A 1 102 ? 8.227 0.257 6.258 1 97.56 102 LEU A N 1
ATOM 786 C CA . LEU A 1 102 ? 7.133 -0.707 6.238 1 97.56 102 LEU A CA 1
ATOM 787 C C . LEU A 1 102 ? 6.238 -0.538 7.465 1 97.56 102 LEU A C 1
ATOM 789 O O . LEU A 1 102 ? 6.734 -0.439 8.586 1 97.56 102 LEU A O 1
ATOM 793 N N . LEU A 1 103 ? 4.965 -0.433 7.242 1 98.31 103 LEU A N 1
ATOM 794 C CA . LEU A 1 103 ? 3.988 -0.289 8.32 1 98.31 103 LEU A CA 1
ATOM 795 C C . LEU A 1 103 ? 3.014 -1.463 8.328 1 98.31 103 LEU A C 1
ATOM 797 O O . LEU A 1 103 ? 2.174 -1.584 7.43 1 98.31 103 LEU A O 1
ATOM 801 N N . VAL A 1 104 ? 3.111 -2.268 9.367 1 97.56 104 VAL A N 1
ATOM 802 C CA . VAL A 1 104 ? 2.246 -3.439 9.469 1 97.56 104 VAL A CA 1
ATOM 803 C C . VAL A 1 104 ? 1.245 -3.246 10.609 1 97.56 104 VAL A C 1
ATOM 805 O O . VAL A 1 104 ? 1.621 -2.852 11.711 1 97.56 104 VAL A O 1
ATOM 808 N N . ASP A 1 105 ? 0.041 -3.457 10.25 1 97.06 105 ASP A N 1
ATOM 809 C CA . ASP A 1 105 ? -1.056 -3.461 11.211 1 97.06 105 ASP A CA 1
ATOM 810 C C . ASP A 1 105 ? -1.073 -2.17 12.023 1 97.06 105 ASP A C 1
ATOM 812 O O . ASP A 1 105 ? -1.188 -1.077 11.469 1 97.06 105 ASP A O 1
ATOM 816 N N . ASP A 1 106 ? -0.796 -2.18 13.289 1 94.31 106 ASP A N 1
ATOM 817 C CA . ASP A 1 106 ? -1.071 -1.052 14.18 1 94.31 106 ASP A CA 1
ATOM 818 C C . ASP A 1 106 ? 0.015 0.016 14.055 1 94.31 106 ASP A C 1
ATOM 820 O O . ASP A 1 106 ? -0.156 1.139 14.539 1 94.31 106 ASP A O 1
ATOM 824 N N . THR A 1 107 ? 1.072 -0.294 13.398 1 96.69 107 THR A N 1
ATOM 825 C CA . THR A 1 107 ? 2.148 0.683 13.281 1 96.69 107 THR A CA 1
ATOM 826 C C . THR A 1 107 ? 1.744 1.822 12.352 1 96.69 107 THR A C 1
ATOM 828 O O . THR A 1 107 ? 2.281 2.928 12.445 1 96.69 107 THR A O 1
ATOM 831 N N . TYR A 1 108 ? 0.839 1.528 11.531 1 98.62 108 TYR A N 1
ATOM 832 C CA . TYR A 1 108 ? 0.347 2.521 10.586 1 98.62 108 TYR A CA 1
ATOM 833 C C . TYR A 1 108 ? -0.233 3.729 11.312 1 98.62 108 TYR A C 1
ATOM 835 O O . TYR A 1 108 ? 0.165 4.867 11.055 1 98.62 108 TYR A O 1
ATOM 843 N N . TYR A 1 109 ? -1.127 3.492 12.203 1 98.5 109 TYR A N 1
ATOM 844 C CA . TYR A 1 109 ? -1.792 4.566 12.938 1 98.5 109 TYR A CA 1
ATOM 845 C C . TYR A 1 109 ? -0.778 5.434 13.672 1 98.5 109 TYR A C 1
ATOM 847 O O . TYR A 1 109 ? -0.827 6.664 13.586 1 98.5 109 TYR A O 1
ATOM 855 N N . ARG A 1 110 ? 0.129 4.793 14.352 1 97 110 ARG A N 1
ATOM 856 C CA . ARG A 1 110 ? 1.094 5.508 15.18 1 97 110 ARG A CA 1
ATOM 857 C C . ARG A 1 110 ? 1.97 6.426 14.336 1 97 110 ARG A C 1
ATOM 859 O O . ARG A 1 110 ? 2.248 7.559 14.727 1 97 110 ARG A O 1
ATOM 866 N N . SER A 1 111 ? 2.307 5.93 13.203 1 97.69 111 SER A N 1
ATOM 867 C CA . SER A 1 111 ? 3.154 6.715 12.312 1 97.69 111 SER A CA 1
ATOM 868 C C . SER A 1 111 ? 2.377 7.863 11.68 1 97.69 111 SER A C 1
ATOM 870 O O . SER A 1 111 ? 2.838 9.008 11.68 1 97.69 111 SER A O 1
ATOM 872 N N . LEU A 1 112 ? 1.212 7.602 11.25 1 98.81 112 LEU A N 1
ATOM 873 C CA . LEU A 1 112 ? 0.445 8.57 10.477 1 98.81 112 LEU A CA 1
ATOM 874 C C . LEU A 1 112 ? -0.062 9.703 11.367 1 98.81 112 LEU A C 1
ATOM 876 O O . LEU A 1 112 ? -0.02 10.867 10.977 1 98.81 112 LEU A O 1
ATOM 880 N N . ILE A 1 113 ? -0.515 9.359 12.531 1 98.62 113 ILE A N 1
ATOM 881 C CA . ILE A 1 113 ? -1.083 10.375 13.414 1 98.62 113 ILE A CA 1
ATOM 882 C C . ILE A 1 113 ? -0.025 11.422 13.742 1 98.62 113 ILE A C 1
ATOM 884 O O . ILE A 1 113 ? -0.325 12.617 13.805 1 98.62 113 ILE A O 1
ATOM 888 N N . GLU A 1 114 ? 1.194 10.977 13.945 1 97.94 114 GLU A N 1
ATOM 889 C CA . GLU A 1 114 ? 2.287 11.891 14.25 1 97.94 114 GLU A CA 1
ATOM 890 C C . GLU A 1 114 ? 2.59 12.805 13.062 1 97.94 114 GLU A C 1
ATOM 892 O O . GLU A 1 114 ? 2.803 14.008 13.227 1 97.94 114 GLU A O 1
ATOM 897 N N . ASP A 1 115 ? 2.596 12.227 11.914 1 98.5 115 ASP A N 1
ATOM 898 C CA . ASP A 1 115 ? 2.902 13.008 10.727 1 98.5 115 ASP A CA 1
ATOM 899 C C . ASP A 1 115 ? 1.802 14.031 10.438 1 98.5 115 ASP A C 1
ATOM 901 O O . ASP A 1 115 ? 2.082 15.156 10.023 1 98.5 115 ASP A O 1
ATOM 905 N N . ILE A 1 116 ? 0.511 13.68 10.656 1 98.88 116 ILE A N 1
ATOM 906 C CA . ILE A 1 116 ? -0.581 14.625 10.43 1 98.88 116 ILE A CA 1
ATOM 907 C C . ILE A 1 116 ? -0.493 15.766 11.445 1 98.88 116 ILE A C 1
ATOM 909 O O . ILE A 1 116 ? -0.628 16.938 11.078 1 98.88 116 ILE A O 1
ATOM 913 N N . ARG A 1 117 ? -0.231 15.391 12.656 1 98.38 117 ARG A N 1
ATOM 914 C CA . ARG A 1 117 ? -0.126 16.391 13.711 1 98.38 117 ARG A CA 1
ATOM 915 C C . ARG A 1 117 ? 1.037 17.344 13.453 1 98.38 117 ARG A C 1
ATOM 917 O O . ARG A 1 117 ? 0.986 18.516 13.828 1 98.38 117 ARG A O 1
ATOM 924 N N . GLY A 1 118 ? 1.991 16.875 12.789 1 98.06 118 GLY A N 1
ATOM 925 C CA . GLY A 1 118 ? 3.18 17.672 12.531 1 98.06 118 GLY A CA 1
ATOM 926 C C . GLY A 1 118 ? 3.141 18.375 11.188 1 98.06 118 GLY A C 1
ATOM 927 O O . GLY A 1 118 ? 4.059 19.125 10.844 1 98.06 118 GLY A O 1
ATOM 928 N N . ALA A 1 119 ? 2.15 18.141 10.445 1 98.56 119 ALA A N 1
ATOM 929 C CA . ALA A 1 119 ? 2.043 18.75 9.117 1 98.56 119 ALA A CA 1
ATOM 930 C C . ALA A 1 119 ? 2.055 20.266 9.203 1 98.56 119 ALA A C 1
ATOM 932 O O . ALA A 1 119 ? 1.454 20.844 10.109 1 98.56 119 ALA A O 1
ATOM 933 N N . ARG A 1 120 ? 2.619 20.922 8.164 1 97.94 120 ARG A N 1
ATOM 934 C CA . ARG A 1 120 ? 2.789 22.375 8.234 1 97.94 120 ARG A CA 1
ATOM 935 C C . ARG A 1 120 ? 2.18 23.062 7.012 1 97.94 120 ARG A C 1
ATOM 937 O O . ARG A 1 120 ? 1.762 24.219 7.082 1 97.94 120 ARG A O 1
ATOM 944 N N . GLU A 1 121 ? 2.127 22.391 5.93 1 98.56 121 GLU A N 1
ATOM 945 C CA . GLU A 1 121 ? 1.706 23.031 4.691 1 98.56 121 GLU A CA 1
ATOM 946 C C . GLU A 1 121 ? 0.399 22.438 4.176 1 98.56 121 GLU A C 1
ATOM 948 O O . GLU A 1 121 ? -0.583 23.156 3.982 1 98.56 121 GLU A O 1
ATOM 953 N N . SER A 1 122 ? 0.417 21.125 3.922 1 98.88 122 SER A N 1
ATOM 954 C CA . SER A 1 122 ? -0.763 20.531 3.303 1 98.88 122 SER A CA 1
ATOM 955 C C . SER A 1 122 ? -0.879 19.047 3.641 1 98.88 122 SER A C 1
ATOM 957 O O . SER A 1 122 ? 0.118 18.406 3.971 1 98.88 122 SER A O 1
ATOM 959 N N . VAL A 1 123 ? -2.113 18.531 3.623 1 98.94 123 VAL A N 1
ATOM 960 C CA . VAL A 1 123 ? -2.432 17.109 3.727 1 98.94 123 VAL A CA 1
ATOM 961 C C . VAL A 1 123 ? -3.459 16.734 2.66 1 98.94 123 VAL A C 1
ATOM 963 O O . VAL A 1 123 ? -4.523 17.344 2.57 1 98.94 123 VAL A O 1
ATOM 966 N N . TYR A 1 124 ? -3.146 15.805 1.802 1 98.94 124 TYR A N 1
ATOM 967 C CA . TYR A 1 124 ? -4.059 15.242 0.813 1 98.94 124 TYR A CA 1
ATOM 968 C C . TYR A 1 124 ? -4.363 13.781 1.12 1 98.94 124 TYR A C 1
ATOM 970 O O . TYR A 1 124 ? -3.449 12.984 1.36 1 98.94 124 TYR A O 1
ATOM 978 N N . VAL A 1 125 ? -5.676 13.438 1.125 1 98.94 125 VAL A N 1
ATOM 979 C CA . VAL A 1 125 ? -6.082 12.078 1.46 1 98.94 125 VAL A CA 1
ATOM 980 C C . VAL A 1 125 ? -7.078 11.562 0.42 1 98.94 125 VAL A C 1
ATOM 982 O O . VAL A 1 125 ? -8.016 12.273 0.042 1 98.94 125 VAL A O 1
ATOM 985 N N . THR A 1 126 ? -6.879 10.375 -0.116 1 98.75 126 THR A N 1
ATOM 986 C CA . THR A 1 126 ? -7.93 9.578 -0.738 1 98.75 126 THR A CA 1
ATOM 987 C C . THR A 1 126 ? -8.18 8.297 0.052 1 98.75 126 THR A C 1
ATOM 989 O O . THR A 1 126 ? -7.23 7.656 0.521 1 98.75 126 THR A O 1
ATOM 992 N N . MET A 1 127 ? -9.406 7.953 0.273 1 98.69 127 MET A N 1
ATOM 993 C CA . MET A 1 127 ? -9.75 6.82 1.127 1 98.6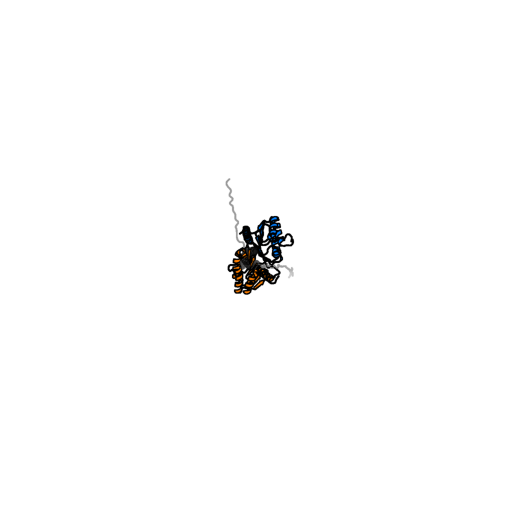9 127 MET A CA 1
ATOM 994 C C . MET A 1 127 ? -11.023 6.141 0.632 1 98.69 127 MET A C 1
ATOM 996 O O . MET A 1 127 ? -12.039 6.801 0.396 1 98.69 127 MET A O 1
ATOM 1000 N N . PHE A 1 128 ? -10.945 4.828 0.515 1 98.5 128 PHE A N 1
ATOM 1001 C CA . PHE A 1 128 ? -12.125 4.062 0.147 1 98.5 128 PHE A CA 1
ATOM 1002 C C . PHE A 1 128 ? -13.164 4.102 1.26 1 98.5 128 PHE A C 1
ATOM 1004 O O . PHE A 1 128 ? -14.32 4.461 1.025 1 98.5 128 PHE A O 1
ATOM 1011 N N . LEU A 1 129 ? -12.688 3.82 2.422 1 98.44 129 LEU A N 1
ATOM 1012 C CA . LEU A 1 129 ? -13.547 3.846 3.6 1 98.44 129 LEU A CA 1
ATOM 1013 C C . LEU A 1 129 ? -12.914 4.672 4.715 1 98.44 129 LEU A C 1
ATOM 1015 O O . LEU A 1 129 ? -11.789 4.398 5.133 1 98.44 129 LEU A O 1
ATOM 1019 N N . MET A 1 130 ? -13.586 5.68 5.117 1 98.44 130 MET A N 1
ATOM 1020 C CA . MET A 1 130 ? -13.281 6.496 6.293 1 98.44 130 MET A CA 1
ATOM 1021 C C . MET A 1 130 ? -14.477 6.562 7.234 1 98.44 130 MET A C 1
ATOM 1023 O O . MET A 1 130 ? -15.383 7.375 7.039 1 98.44 130 MET A O 1
ATOM 1027 N N . LYS A 1 131 ? -14.383 5.754 8.25 1 97.69 131 LYS A N 1
ATOM 1028 C CA . LYS A 1 131 ? -15.547 5.59 9.109 1 97.69 131 LYS A CA 1
ATOM 1029 C C . LYS A 1 131 ? -15.438 6.453 10.367 1 97.69 131 LYS A C 1
ATOM 1031 O O . LYS A 1 131 ? -14.578 6.211 11.211 1 97.69 131 LYS A O 1
ATOM 1036 N N . TYR A 1 132 ? -16.297 7.379 10.484 1 96.38 132 TYR A N 1
ATOM 1037 C CA . TYR A 1 132 ? -16.375 8.266 11.641 1 96.38 132 TYR A CA 1
ATOM 1038 C C . TYR A 1 132 ? -17.547 7.891 12.531 1 96.38 132 TYR A C 1
ATOM 1040 O O . TYR A 1 132 ? -18.688 7.793 12.062 1 96.38 132 TYR A O 1
ATOM 1048 N N . ASP A 1 133 ? -17.234 7.594 13.734 1 93.56 133 ASP A N 1
ATOM 1049 C CA . ASP A 1 133 ? -18.25 7.34 14.75 1 93.56 133 ASP A CA 1
ATOM 1050 C C . ASP A 1 133 ? -18.141 8.336 15.898 1 93.56 133 ASP A C 1
ATOM 1052 O O . ASP A 1 133 ? -17.328 8.148 16.812 1 93.56 133 ASP A O 1
ATOM 1056 N N . PRO A 1 134 ? -19.031 9.32 15.93 1 89.25 134 PRO A N 1
ATOM 1057 C CA . PRO A 1 134 ? -18.938 10.359 16.953 1 89.25 134 PRO A CA 1
ATOM 1058 C C . PRO A 1 134 ? -19.188 9.828 18.359 1 89.25 134 PRO A C 1
ATOM 1060 O O . PRO A 1 134 ? -18.797 10.469 19.344 1 89.25 134 PRO A O 1
ATOM 1063 N N . ASN A 1 135 ? -19.781 8.648 18.406 1 90.5 135 ASN A N 1
ATOM 1064 C CA . ASN A 1 135 ? -20.156 8.125 19.719 1 90.5 135 ASN A CA 1
ATOM 1065 C C . ASN A 1 135 ? -19.047 7.242 20.297 1 90.5 135 ASN A C 1
ATOM 1067 O O . ASN A 1 135 ? -19.172 6.75 21.422 1 90.5 135 ASN A O 1
ATOM 1071 N N . ASP A 1 136 ? -17.984 7.035 19.578 1 88.81 136 ASP A N 1
ATOM 1072 C CA . ASP A 1 136 ? -16.875 6.219 20.047 1 88.81 136 ASP A CA 1
ATOM 1073 C C . ASP A 1 136 ? -15.602 7.047 20.172 1 88.81 136 ASP A C 1
ATOM 1075 O O . ASP A 1 136 ? -14.922 7.297 19.172 1 88.81 136 ASP A O 1
ATOM 1079 N N . SER A 1 137 ? -15.188 7.336 21.391 1 83.56 137 SER A N 1
ATOM 1080 C CA . SER A 1 137 ? -14.047 8.219 21.609 1 83.56 137 SER A CA 1
ATOM 1081 C C . SER A 1 137 ? -12.727 7.457 21.547 1 83.56 137 SER A C 1
ATOM 1083 O O . SER A 1 137 ? -11.664 8.062 21.453 1 83.56 137 SER A O 1
ATOM 1085 N N . TYR A 1 138 ? -12.742 6.199 21.516 1 87.56 138 TYR A N 1
ATOM 1086 C CA . TYR A 1 138 ? -11.508 5.414 21.531 1 87.56 138 TYR A CA 1
ATOM 1087 C C . TYR A 1 138 ? -11.266 4.754 20.188 1 87.56 138 TYR A C 1
ATOM 1089 O O . TYR A 1 138 ? -10.516 3.775 20.094 1 87.56 138 TYR A O 1
ATOM 1097 N N . ASP A 1 139 ? -11.734 5.281 19.172 1 93.56 139 ASP A N 1
ATOM 1098 C CA . ASP A 1 139 ? -11.594 4.777 17.797 1 93.56 139 ASP A CA 1
ATOM 1099 C C . ASP A 1 139 ? -10.453 5.48 17.078 1 93.56 139 ASP A C 1
ATOM 1101 O O . ASP A 1 139 ? -10.492 6.699 16.891 1 93.56 139 ASP A O 1
ATOM 1105 N N . HIS A 1 140 ? -9.438 4.711 16.609 1 97.12 140 HIS A N 1
ATOM 1106 C CA . HIS A 1 140 ? -8.273 5.273 15.93 1 97.12 140 HIS A CA 1
ATOM 1107 C C . HIS A 1 140 ? -8.664 5.965 14.633 1 97.12 140 HIS A C 1
ATOM 1109 O O . HIS A 1 140 ? -8.016 6.93 14.219 1 97.12 140 HIS A O 1
ATOM 1115 N N . ALA A 1 141 ? -9.711 5.492 14.008 1 98.06 141 ALA A 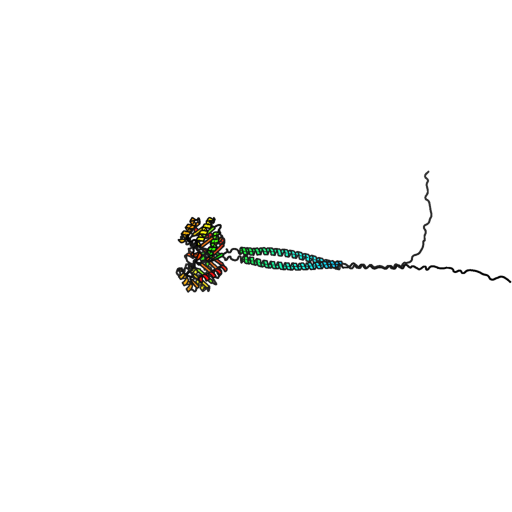N 1
ATOM 1116 C CA . ALA A 1 141 ? -10.195 6.18 12.812 1 98.06 141 ALA A CA 1
ATOM 1117 C C . ALA A 1 141 ? -10.695 7.578 13.156 1 98.06 141 ALA A C 1
ATOM 1119 O O . ALA A 1 141 ? -10.383 8.547 12.453 1 98.06 141 ALA A O 1
ATOM 1120 N N . ASN A 1 142 ? -11.422 7.715 14.281 1 97.75 142 ASN A N 1
ATOM 1121 C CA . ASN A 1 142 ? -11.859 9.023 14.742 1 97.75 142 ASN A CA 1
ATOM 1122 C C . ASN A 1 142 ? -10.672 9.945 15.016 1 97.75 142 ASN A C 1
ATOM 1124 O O . ASN A 1 142 ? -10.711 11.133 14.68 1 97.75 142 ASN A O 1
ATOM 1128 N N . ASP A 1 143 ? -9.656 9.383 15.625 1 97.31 143 ASP A N 1
ATOM 1129 C CA . ASP A 1 143 ? -8.469 10.172 15.938 1 97.31 143 ASP A CA 1
ATOM 1130 C C . ASP A 1 143 ? -7.855 10.758 14.664 1 97.31 143 ASP A C 1
ATOM 1132 O O . ASP A 1 143 ? -7.488 11.938 14.641 1 97.31 143 ASP A O 1
ATOM 1136 N N . LEU A 1 144 ? -7.719 9.953 13.68 1 98.69 144 LEU A N 1
ATOM 1137 C CA . LEU A 1 144 ? -7.125 10.414 12.43 1 98.69 144 LEU A CA 1
ATOM 1138 C C . LEU A 1 144 ? -7.992 11.492 11.789 1 98.69 144 LEU A C 1
ATOM 1140 O O . LEU A 1 144 ? -7.477 12.508 11.305 1 98.69 144 LEU A O 1
ATOM 1144 N N . ILE A 1 145 ? -9.258 11.258 11.812 1 98.62 145 ILE A N 1
ATOM 1145 C CA . ILE A 1 145 ? -10.203 12.188 11.195 1 98.62 145 ILE A CA 1
ATOM 1146 C C . ILE A 1 145 ? -10.18 13.516 11.945 1 98.62 145 ILE A C 1
ATOM 1148 O O . ILE A 1 145 ? -10.117 14.578 11.328 1 98.62 145 ILE A O 1
ATOM 1152 N N . ARG A 1 146 ? -10.156 13.484 13.242 1 98.19 146 ARG A N 1
ATOM 1153 C CA . ARG A 1 146 ? -10.078 14.695 14.055 1 98.19 146 ARG A CA 1
ATOM 1154 C C . ARG A 1 146 ? -8.75 15.414 13.844 1 98.19 146 ARG A C 1
ATOM 1156 O O . ARG A 1 146 ? -8.688 16.641 13.875 1 98.19 146 ARG A O 1
ATOM 1163 N N . ALA A 1 147 ? -7.738 14.633 13.648 1 98.62 147 ALA A N 1
ATOM 1164 C CA . ALA A 1 147 ? -6.426 15.219 13.414 1 98.62 147 ALA A CA 1
ATOM 1165 C C . ALA A 1 147 ? -6.418 16.047 12.125 1 98.62 147 ALA A C 1
ATOM 1167 O O . ALA A 1 147 ? -5.715 17.047 12.031 1 98.62 147 ALA A O 1
ATOM 1168 N N . LEU A 1 148 ? -7.133 15.609 11.109 1 98.88 148 LEU A N 1
ATOM 1169 C CA . LEU A 1 148 ? -7.258 16.391 9.883 1 98.88 148 LEU A CA 1
ATOM 1170 C C . LEU A 1 148 ? -7.887 17.75 10.164 1 98.88 148 LEU A C 1
ATOM 1172 O O . LEU A 1 148 ? -7.414 18.766 9.664 1 98.88 148 LEU A O 1
ATOM 1176 N N . VAL A 1 149 ? -8.945 17.75 10.992 1 98.81 149 VAL A N 1
ATOM 1177 C CA . VAL A 1 149 ? -9.641 18.969 11.344 1 98.81 149 VAL A CA 1
ATOM 1178 C C . VAL A 1 149 ? -8.703 19.891 12.133 1 98.81 149 VAL A C 1
ATOM 1180 O O . VAL A 1 149 ? -8.641 21.094 11.883 1 98.81 149 VAL A O 1
ATOM 1183 N N . GLU A 1 150 ? -8.008 19.328 13.078 1 98.75 150 GLU A N 1
ATOM 1184 C CA . GLU A 1 150 ? -7.055 20.094 13.859 1 98.75 150 GLU A CA 1
ATOM 1185 C C . GLU A 1 150 ? -5.969 20.703 12.977 1 98.75 150 GLU A C 1
ATOM 1187 O O . GLU A 1 150 ? -5.535 21.844 13.203 1 98.75 150 GLU A O 1
ATOM 1192 N N . ALA A 1 151 ? -5.488 19.922 12.039 1 98.81 151 ALA A N 1
ATOM 1193 C CA . ALA A 1 151 ? -4.508 20.438 11.094 1 98.81 151 ALA A CA 1
ATOM 1194 C C . ALA A 1 151 ? -5.066 21.641 10.328 1 98.81 151 ALA A C 1
ATOM 1196 O O . ALA A 1 151 ? -4.387 22.656 10.172 1 98.81 151 ALA A O 1
ATOM 1197 N N . ARG A 1 152 ? -6.266 21.531 9.883 1 98.75 152 ARG A N 1
ATOM 1198 C CA . ARG A 1 152 ? -6.93 22.625 9.195 1 98.75 152 ARG A CA 1
ATOM 1199 C C . ARG A 1 152 ? -6.988 23.875 10.07 1 98.75 152 ARG A C 1
ATOM 1201 O O . ARG A 1 152 ? -6.719 24.984 9.609 1 98.75 152 ARG A O 1
ATOM 1208 N N . LYS A 1 153 ? -7.289 23.734 11.25 1 98.44 153 LYS A N 1
ATOM 1209 C CA . LYS A 1 153 ? -7.402 24.844 12.195 1 98.44 153 LYS A CA 1
ATOM 1210 C C . LYS A 1 153 ? -6.051 25.516 12.43 1 98.44 153 LYS A C 1
ATOM 1212 O O . LYS A 1 153 ? -5.988 26.703 12.734 1 98.44 153 LYS A O 1
ATOM 1217 N N . ARG A 1 154 ? -5.031 24.766 12.25 1 98.31 154 ARG A N 1
ATOM 1218 C CA . ARG A 1 154 ? -3.682 25.297 12.391 1 98.31 154 ARG A CA 1
ATOM 1219 C C . ARG A 1 154 ? -3.256 26.047 11.141 1 98.31 154 ARG A C 1
ATOM 1221 O O . ARG A 1 154 ? -2.166 26.625 11.094 1 98.31 154 ARG A O 1
ATOM 1228 N N . GLY A 1 155 ? -4.059 25.984 10.109 1 98.44 155 GLY A N 1
ATOM 1229 C CA . GLY A 1 155 ? -3.762 26.703 8.883 1 98.44 155 GLY A CA 1
ATOM 1230 C C . GLY A 1 155 ? -3.229 25.797 7.781 1 98.44 155 GLY A C 1
ATOM 1231 O O . GLY A 1 155 ? -2.836 26.281 6.719 1 98.44 155 GLY A O 1
ATOM 1232 N N . VAL A 1 156 ? -3.168 24.531 8.023 1 98.81 156 VAL A N 1
ATOM 1233 C CA . VAL A 1 156 ? -2.729 23.562 7.031 1 98.81 156 VAL A CA 1
ATOM 1234 C C . VAL A 1 156 ? -3.82 23.359 5.98 1 98.81 156 VAL A C 1
ATOM 1236 O O . VAL A 1 156 ? -5.004 23.266 6.316 1 98.81 156 VAL A O 1
ATOM 1239 N N . SER A 1 157 ? -3.479 23.344 4.68 1 98.88 157 SER A N 1
ATOM 1240 C CA . SER A 1 157 ? -4.43 23.031 3.619 1 98.88 157 SER A CA 1
ATOM 1241 C C . SER A 1 157 ? -4.746 21.547 3.592 1 98.88 157 SER A C 1
ATOM 1243 O O . SER A 1 157 ? -3.867 20.719 3.33 1 98.88 157 SER A O 1
ATOM 1245 N N . VAL A 1 158 ? -6.035 21.188 3.867 1 98.94 158 VAL A N 1
ATOM 1246 C CA . VAL A 1 158 ? -6.406 19.781 3.959 1 98.94 158 VAL A CA 1
ATOM 1247 C C . VAL A 1 158 ? -7.434 19.438 2.881 1 98.94 158 VAL A C 1
ATOM 1249 O O . VAL A 1 158 ? -8.477 20.094 2.781 1 98.94 158 VAL A O 1
ATOM 1252 N N . HIS A 1 159 ? -7.141 18.422 2.082 1 98.88 159 HIS A N 1
ATOM 1253 C CA . HIS A 1 159 ? -7.988 17.969 0.981 1 98.88 159 HIS A CA 1
ATOM 1254 C C . HIS A 1 159 ? -8.25 16.469 1.062 1 98.88 159 HIS A C 1
ATOM 1256 O O . HIS A 1 159 ? -7.32 15.68 1.205 1 98.88 159 HIS A O 1
ATOM 1262 N N . VAL A 1 160 ? -9.555 16.125 0.955 1 98.81 160 VAL A N 1
ATOM 1263 C CA . VAL A 1 160 ? -9.938 14.719 1.104 1 98.81 160 VAL A CA 1
ATOM 1264 C C . VAL A 1 160 ? -10.875 14.312 -0.026 1 98.81 160 VAL A C 1
ATOM 1266 O O . VAL A 1 160 ? -11.812 15.047 -0.356 1 98.81 160 VAL A O 1
ATOM 1269 N N . ILE A 1 161 ? -10.609 13.18 -0.663 1 98.56 161 ILE A N 1
ATOM 1270 C CA . ILE A 1 161 ? -11.547 12.539 -1.583 1 98.56 161 ILE A CA 1
ATOM 1271 C C . ILE A 1 161 ? -12.016 11.211 -1.003 1 98.56 161 ILE A C 1
ATOM 1273 O O . ILE A 1 161 ? -11.195 10.375 -0.616 1 98.56 161 ILE A O 1
ATOM 1277 N N . LEU A 1 162 ? -13.336 11.031 -0.954 1 98.19 162 LEU A N 1
ATOM 1278 C CA . LEU A 1 162 ? -13.938 9.812 -0.43 1 98.19 162 LEU A CA 1
ATOM 1279 C C . LEU A 1 162 ? -14.703 9.07 -1.52 1 98.19 162 LEU A C 1
ATOM 1281 O O . LEU A 1 162 ? -15.242 9.695 -2.439 1 98.19 162 LEU A O 1
ATOM 1285 N N . GLU A 1 163 ? -14.766 7.762 -1.374 1 97.44 163 GLU A N 1
ATOM 1286 C CA . GLU A 1 163 ? -15.602 6.949 -2.256 1 97.44 163 GLU A CA 1
ATOM 1287 C C . GLU A 1 163 ? -17.078 7.25 -2.043 1 97.44 163 GLU A C 1
ATOM 1289 O O . GLU A 1 163 ? -17.562 7.23 -0.91 1 97.44 163 GLU A O 1
ATOM 1294 N N . ASN A 1 164 ? -17.797 7.52 -3.047 1 93.12 164 ASN A N 1
ATOM 1295 C CA . ASN A 1 164 ? -19.188 7.957 -2.992 1 93.12 164 ASN A CA 1
ATOM 1296 C C . ASN A 1 164 ? -20.141 6.781 -2.75 1 93.12 164 ASN A C 1
ATOM 1298 O O . ASN A 1 164 ? -21.219 6.957 -2.186 1 93.12 164 ASN A O 1
ATOM 1302 N N . GLY A 1 165 ? -19.797 5.602 -3.021 1 90.44 165 GLY A N 1
ATOM 1303 C CA . GLY A 1 165 ? -20.703 4.465 -2.959 1 90.44 165 GLY A CA 1
ATOM 1304 C C . GLY A 1 165 ? -20.75 3.814 -1.59 1 90.44 165 GLY A C 1
ATOM 1305 O O . GLY A 1 165 ? -21.422 2.799 -1.402 1 90.44 165 GLY A O 1
ATOM 1306 N N . ILE A 1 166 ? -20.094 4.406 -0.587 1 93.19 166 ILE A N 1
ATOM 1307 C CA . ILE A 1 166 ? -20.031 3.826 0.75 1 93.19 166 ILE A CA 1
ATOM 1308 C C . ILE A 1 166 ? -20.797 4.699 1.735 1 93.19 166 ILE A C 1
ATOM 1310 O O . ILE A 1 166 ? -20.391 5.82 2.033 1 93.19 166 ILE A O 1
ATOM 1314 N N . GLU A 1 167 ? -21.812 4.195 2.332 1 93.44 167 GLU A N 1
ATOM 1315 C CA . GLU A 1 167 ? -22.688 4.953 3.229 1 93.44 167 GLU A CA 1
ATOM 1316 C C . GLU A 1 167 ? -21.922 5.453 4.449 1 93.44 167 GLU A C 1
ATOM 1318 O O . GLU A 1 167 ? -22.156 6.566 4.918 1 93.44 167 GLU A O 1
ATOM 1323 N N . ASP A 1 168 ? -21 4.672 4.906 1 94.62 168 ASP A N 1
ATOM 1324 C CA . ASP A 1 168 ? -20.25 4.984 6.117 1 94.62 168 ASP A CA 1
ATOM 1325 C C . ASP A 1 168 ? -19.375 6.227 5.922 1 94.62 168 ASP A C 1
ATOM 1327 O O . ASP A 1 168 ? -18.938 6.832 6.898 1 94.62 168 ASP A O 1
ATOM 1331 N N . ASN A 1 169 ? -19.156 6.613 4.738 1 97.69 169 ASN A N 1
ATOM 1332 C CA . ASN A 1 169 ? -18.328 7.781 4.461 1 97.69 169 ASN A CA 1
ATOM 1333 C C . ASN A 1 169 ? -19.109 9.078 4.652 1 97.69 169 ASN A C 1
ATOM 1335 O O . ASN A 1 169 ? -18.516 10.156 4.734 1 97.69 169 ASN A O 1
ATOM 1339 N N . ARG A 1 170 ? -20.422 9.016 4.699 1 96.81 170 ARG A N 1
ATOM 1340 C CA . ARG A 1 170 ? -21.25 10.219 4.754 1 96.81 170 ARG A CA 1
ATOM 1341 C C . ARG A 1 170 ? -21.016 10.984 6.055 1 96.81 170 ARG A C 1
ATOM 1343 O O . ARG A 1 170 ? -20.906 12.211 6.043 1 96.81 170 ARG A O 1
ATOM 1350 N N . ALA A 1 171 ? -20.969 10.258 7.133 1 96.81 171 ALA A N 1
ATOM 1351 C CA . ALA A 1 171 ? -20.734 10.914 8.422 1 96.81 171 ALA A CA 1
ATOM 1352 C C . ALA A 1 171 ? -19.406 11.656 8.422 1 96.81 171 ALA A C 1
ATOM 1354 O O . ALA A 1 171 ? -19.297 12.766 8.945 1 96.81 171 ALA A O 1
ATOM 1355 N N . THR A 1 172 ? -18.406 11.023 7.879 1 98.25 172 THR A N 1
ATOM 1356 C CA . THR A 1 172 ? -17.094 11.648 7.781 1 98.25 172 THR A CA 1
ATOM 1357 C C . THR A 1 172 ? -17.141 12.891 6.902 1 98.25 172 THR A C 1
ATOM 1359 O O . THR A 1 172 ? -16.609 13.945 7.273 1 98.25 172 THR A O 1
ATOM 1362 N N . TYR A 1 173 ? -17.75 12.727 5.758 1 98 173 TYR A N 1
ATOM 1363 C CA . TYR A 1 173 ? -17.891 13.844 4.84 1 98 173 TYR A CA 1
ATOM 1364 C C . TYR A 1 173 ? -18.5 15.047 5.543 1 98 173 TYR A C 1
ATOM 1366 O O . TYR A 1 173 ? -17.969 16.156 5.477 1 98 173 TYR A O 1
ATOM 1374 N N . ASP A 1 174 ? -19.609 14.867 6.199 1 97.94 174 ASP A N 1
ATOM 1375 C CA . ASP A 1 174 ? -20.328 15.945 6.879 1 97.94 174 ASP A CA 1
ATOM 1376 C C . ASP A 1 174 ? -19.469 16.578 7.969 1 97.94 174 ASP A C 1
ATOM 1378 O O . ASP A 1 174 ? -19.422 17.797 8.102 1 97.94 174 ASP A O 1
ATOM 1382 N N . TYR A 1 175 ? -18.812 15.734 8.719 1 98.06 175 TYR A N 1
ATOM 1383 C CA . TYR A 1 175 ? -17.984 16.219 9.812 1 98.06 175 TYR A CA 1
ATOM 1384 C C . TYR A 1 175 ? -16.844 17.078 9.281 1 98.06 175 TYR A C 1
ATOM 1386 O O . TYR A 1 175 ? -16.594 18.188 9.773 1 98.06 175 TYR A O 1
ATOM 1394 N N . LEU A 1 176 ? -16.141 16.547 8.305 1 98.75 176 LEU A N 1
ATOM 1395 C CA . LEU A 1 176 ? -15.023 17.266 7.727 1 98.75 176 LEU A CA 1
ATOM 1396 C C . LEU A 1 176 ? -15.477 18.578 7.098 1 98.75 176 LEU A C 1
ATOM 1398 O O . LEU A 1 176 ? -14.875 19.625 7.32 1 98.75 176 LEU A O 1
ATOM 1402 N N . ARG A 1 177 ? -16.516 18.531 6.344 1 98.25 177 ARG A N 1
ATOM 1403 C CA . ARG A 1 177 ? -17.047 19.703 5.656 1 98.25 177 ARG A CA 1
ATOM 1404 C C . ARG A 1 177 ? -17.469 20.781 6.652 1 98.25 177 ARG A C 1
ATOM 1406 O O . ARG A 1 177 ? -17.156 21.953 6.465 1 98.25 177 ARG A O 1
ATOM 1413 N N . SER A 1 178 ? -18.125 20.406 7.656 1 98.31 178 SER A N 1
ATOM 1414 C CA . SER A 1 178 ? -18.625 21.344 8.656 1 98.31 178 SER A CA 1
ATOM 1415 C C . SER A 1 178 ? -17.469 22 9.422 1 98.31 178 SER A C 1
ATOM 1417 O O . SER A 1 178 ? -17.641 23.047 10.047 1 98.31 178 SER A O 1
ATOM 1419 N N . ASN A 1 179 ? -16.344 21.406 9.359 1 98.44 179 ASN A N 1
ATOM 1420 C CA . ASN A 1 179 ? -15.188 21.938 10.07 1 98.44 179 ASN A CA 1
ATOM 1421 C C . ASN A 1 179 ? -14.188 22.578 9.117 1 98.44 179 ASN A C 1
ATOM 1423 O O . ASN A 1 179 ? -13.016 22.766 9.461 1 98.44 179 ASN A O 1
ATOM 1427 N N . GLY A 1 180 ? -14.594 22.766 7.891 1 98.31 180 GLY A N 1
ATOM 1428 C CA . GLY A 1 180 ? -13.844 23.609 6.973 1 98.31 180 GLY A CA 1
ATOM 1429 C C . GLY A 1 180 ? -12.852 22.828 6.129 1 98.31 180 GLY A C 1
ATOM 1430 O O . GLY A 1 180 ? -12.039 23.422 5.418 1 98.31 180 GLY A O 1
ATOM 1431 N N . VAL A 1 181 ? -12.859 21.547 6.207 1 98.69 181 VAL A N 1
ATOM 1432 C CA . VAL A 1 181 ? -11.977 20.719 5.383 1 98.69 181 VAL A CA 1
ATOM 1433 C C . VAL A 1 181 ? -12.531 20.625 3.963 1 98.69 181 VAL A C 1
ATOM 1435 O O . VAL A 1 181 ? -13.742 20.484 3.771 1 98.69 181 VAL A O 1
ATOM 1438 N N . ASP A 1 182 ? -11.633 20.75 2.965 1 98.56 182 ASP A N 1
ATOM 1439 C CA . ASP A 1 182 ? -12.023 20.516 1.578 1 98.56 182 ASP A CA 1
ATOM 1440 C C . ASP A 1 182 ? -12.195 19.016 1.307 1 98.56 182 ASP A C 1
ATOM 1442 O O . ASP A 1 182 ? -11.211 18.297 1.111 1 98.56 182 ASP A O 1
ATOM 1446 N N . VAL A 1 183 ? -13.422 18.609 1.31 1 98.5 183 VAL A N 1
ATOM 1447 C CA . VAL A 1 183 ? -13.727 17.188 1.13 1 98.5 183 VAL A CA 1
ATOM 1448 C C . VAL A 1 183 ? -14.75 17.031 0.005 1 98.5 183 VAL A C 1
ATOM 1450 O O . VAL A 1 183 ? -15.719 17.781 -0.081 1 98.5 183 VAL A O 1
ATOM 1453 N N . VAL A 1 184 ? -14.484 16.047 -0.899 1 97.44 184 VAL A N 1
ATOM 1454 C CA . VAL A 1 184 ? -15.398 15.742 -1.991 1 97.44 184 VAL A CA 1
ATOM 1455 C C . VAL A 1 184 ? -15.555 14.234 -2.139 1 97.44 184 VAL A C 1
ATOM 1457 O O . VAL A 1 184 ? -14.703 13.469 -1.667 1 97.44 184 VAL A O 1
ATOM 1460 N N . PHE A 1 185 ? -16.656 13.836 -2.709 1 95.88 185 PHE A N 1
ATOM 1461 C CA . PHE A 1 185 ? -16.781 12.461 -3.162 1 95.88 185 PHE A CA 1
ATOM 1462 C C . PHE A 1 185 ? -16.203 12.289 -4.562 1 95.88 185 PHE A C 1
ATOM 1464 O O . PHE A 1 185 ? -16.219 13.227 -5.359 1 95.88 185 PHE A O 1
ATOM 1471 N N . ASP A 1 186 ? -15.711 11.055 -4.789 1 92.06 186 ASP A N 1
ATOM 1472 C CA . ASP A 1 186 ? -15.219 10.75 -6.125 1 92.06 186 ASP A CA 1
ATOM 1473 C C . ASP A 1 186 ? -16.375 10.617 -7.117 1 92.06 186 ASP A C 1
ATOM 1475 O O . ASP A 1 186 ? -17.547 10.742 -6.738 1 92.06 186 ASP A O 1
ATOM 1479 N N . SER A 1 187 ? -15.977 10.484 -8.391 1 86.19 187 SER A N 1
ATOM 1480 C CA . SER A 1 187 ? -16.984 10.266 -9.422 1 86.19 187 SER A CA 1
ATOM 1481 C C . SER A 1 187 ? -17.719 8.945 -9.219 1 86.19 187 SER A C 1
ATOM 1483 O O . SER A 1 187 ? -17.094 7.922 -8.922 1 86.19 187 SER A O 1
ATOM 1485 N N . PRO A 1 188 ? -18.984 9 -9.445 1 86.19 188 PRO A N 1
ATOM 1486 C CA . PRO A 1 188 ? -19.75 7.766 -9.266 1 86.19 188 PRO A CA 1
ATOM 1487 C C . PRO A 1 188 ? -19.453 6.719 -10.336 1 86.19 188 PRO A C 1
ATOM 1489 O O . PRO A 1 188 ? -19.797 5.547 -10.18 1 86.19 188 PRO A O 1
ATOM 1492 N N . SER A 1 189 ? -18.75 7.07 -11.328 1 89.19 189 SER A N 1
ATOM 1493 C CA . SER A 1 189 ? -18.531 6.168 -12.453 1 89.19 189 SER A CA 1
ATOM 1494 C C . SER A 1 189 ? -17.312 5.277 -12.227 1 89.19 189 SER A C 1
ATOM 1496 O O . SER A 1 189 ? -17.156 4.25 -12.883 1 89.19 189 SER A O 1
ATOM 1498 N N . VAL A 1 190 ? -16.469 5.676 -11.344 1 93.12 190 VAL A N 1
ATOM 1499 C CA . VAL A 1 190 ? -15.258 4.902 -11.078 1 93.12 190 VAL A CA 1
ATOM 1500 C C . VAL A 1 190 ? -15.086 4.711 -9.57 1 93.12 190 VAL A C 1
ATOM 1502 O O . VAL A 1 190 ? -15.188 5.672 -8.805 1 93.12 190 VAL A O 1
ATOM 1505 N N . THR A 1 191 ? -14.883 3.502 -9.188 1 95.38 191 THR A N 1
ATOM 1506 C CA . THR A 1 191 ? -14.695 3.217 -7.77 1 95.38 191 THR A CA 1
ATOM 1507 C C . THR A 1 191 ? -13.328 3.715 -7.301 1 95.38 191 THR A C 1
ATOM 1509 O O . THR A 1 191 ? -12.305 3.412 -7.914 1 95.38 191 THR A O 1
ATOM 1512 N N . LEU A 1 192 ? -13.352 4.504 -6.289 1 97.69 192 LEU A N 1
ATOM 1513 C CA . LEU A 1 192 ? -12.125 4.906 -5.613 1 97.69 192 LEU A CA 1
ATOM 1514 C C . LEU A 1 192 ? -11.719 3.877 -4.562 1 97.69 192 LEU A C 1
ATOM 1516 O O . LEU A 1 192 ? -12.359 3.771 -3.514 1 97.69 192 LEU A O 1
ATOM 1520 N N . HIS A 1 193 ? -10.656 3.174 -4.867 1 98.31 193 HIS A N 1
ATOM 1521 C CA . HIS A 1 193 ? -10.227 2.127 -3.943 1 98.31 193 HIS A CA 1
ATOM 1522 C C . HIS A 1 193 ? -8.828 2.408 -3.398 1 98.31 193 HIS A C 1
ATOM 1524 O O . HIS A 1 193 ? -8.242 1.561 -2.725 1 98.31 193 HIS A O 1
ATOM 1530 N N . THR A 1 194 ? -8.344 3.553 -3.668 1 98 194 THR A N 1
ATOM 1531 C CA . THR A 1 194 ? -7.035 3.971 -3.172 1 98 194 THR A CA 1
ATOM 1532 C C . THR A 1 194 ? -7.105 4.32 -1.688 1 98 194 THR A C 1
ATOM 1534 O O . THR A 1 194 ? -8.148 4.754 -1.197 1 98 194 THR A O 1
ATOM 1537 N N . LYS A 1 195 ? -6.023 4.035 -0.971 1 98.69 195 LYS A N 1
ATOM 1538 C CA . LYS A 1 195 ? -5.727 4.547 0.363 1 98.69 195 LYS A CA 1
ATOM 1539 C C . LYS A 1 195 ? -4.375 5.262 0.388 1 98.69 195 LYS A C 1
ATOM 1541 O O . LYS A 1 195 ? -3.328 4.617 0.466 1 98.69 195 LYS A O 1
ATOM 1546 N N . MET A 1 196 ? -4.398 6.535 0.257 1 98.81 196 MET A N 1
ATOM 1547 C CA . MET A 1 196 ? -3.129 7.254 0.213 1 98.81 196 MET A CA 1
ATOM 1548 C C . MET A 1 196 ? -3.219 8.562 0.992 1 98.81 196 MET A C 1
ATOM 1550 O O . MET A 1 196 ? -4.305 9.133 1.137 1 98.81 196 MET A O 1
ATOM 1554 N N . VAL A 1 197 ? -2.121 9.008 1.558 1 98.94 197 VAL A N 1
ATOM 1555 C CA . VAL A 1 197 ? -1.939 10.281 2.244 1 98.94 197 VAL A CA 1
ATOM 1556 C C . VAL A 1 197 ? -0.649 10.945 1.769 1 98.94 197 VAL A C 1
ATOM 1558 O O . VAL A 1 197 ? 0.392 10.289 1.668 1 98.94 197 VAL A O 1
ATOM 1561 N N . VAL A 1 198 ? -0.723 12.195 1.396 1 98.94 198 VAL A N 1
ATOM 1562 C CA . VAL A 1 198 ? 0.446 13.008 1.085 1 98.94 198 VAL A CA 1
ATOM 1563 C C . VAL A 1 198 ? 0.529 14.188 2.055 1 98.94 198 VAL A C 1
ATOM 1565 O O . VAL A 1 198 ? -0.417 14.969 2.174 1 98.94 198 VAL A O 1
ATOM 1568 N N . ILE A 1 199 ? 1.642 14.297 2.725 1 98.88 199 ILE A N 1
ATOM 1569 C CA . ILE A 1 199 ? 1.817 15.328 3.74 1 98.88 199 ILE A CA 1
ATOM 1570 C C . ILE A 1 199 ? 2.98 16.234 3.354 1 98.88 199 ILE A C 1
ATOM 1572 O O . ILE A 1 199 ? 4.094 15.773 3.115 1 98.88 199 ILE A O 1
ATOM 1576 N N . ASP A 1 200 ? 2.736 17.531 3.234 1 98.5 200 ASP A N 1
ATOM 1577 C CA . ASP A 1 200 ? 3.693 18.609 2.998 1 98.5 200 ASP A CA 1
ATOM 1578 C C . ASP A 1 200 ? 4.508 18.344 1.731 1 98.5 200 ASP A C 1
ATOM 1580 O O . ASP A 1 200 ? 5.707 18.641 1.689 1 98.5 200 ASP A O 1
ATOM 1584 N N . GLY A 1 201 ? 3.922 17.609 0.796 1 97.56 201 GLY A N 1
ATOM 1585 C CA . GLY A 1 201 ? 4.52 17.406 -0.513 1 97.56 201 GLY A CA 1
ATOM 1586 C C . GLY A 1 201 ? 5.75 16.516 -0.472 1 97.56 201 GLY A C 1
ATOM 1587 O O . GLY A 1 201 ? 6.57 16.547 -1.39 1 97.56 201 GLY A O 1
ATOM 1588 N N . ARG A 1 202 ? 5.797 15.758 0.555 1 95.56 202 ARG A N 1
ATOM 1589 C CA . ARG A 1 202 ? 7.035 14.992 0.679 1 95.56 202 ARG A CA 1
ATOM 1590 C C . ARG A 1 202 ? 6.777 13.641 1.332 1 95.56 202 ARG A C 1
ATOM 1592 O O . ARG A 1 202 ? 7.359 12.633 0.929 1 95.56 202 ARG A O 1
ATOM 1599 N N . VAL A 1 203 ? 6.027 13.562 2.352 1 97.75 203 VAL A N 1
ATOM 1600 C CA . VAL A 1 203 ? 5.746 12.32 3.061 1 97.75 203 VAL A CA 1
ATOM 1601 C C . VAL A 1 203 ? 4.508 11.656 2.461 1 97.75 203 VAL A C 1
ATOM 1603 O O . VAL A 1 203 ? 3.465 12.289 2.307 1 97.75 203 VAL A O 1
ATOM 1606 N N . VAL A 1 204 ? 4.633 10.336 2.164 1 98.44 204 VAL A N 1
ATOM 1607 C CA . VAL A 1 204 ? 3.57 9.633 1.454 1 98.44 204 VAL A CA 1
ATOM 1608 C C . VAL A 1 204 ? 3.24 8.336 2.178 1 98.44 204 VAL A C 1
ATOM 1610 O O . VAL A 1 204 ? 4.141 7.621 2.633 1 98.44 204 VAL A O 1
ATOM 1613 N N . TYR A 1 205 ? 1.957 8.078 2.367 1 98.81 205 TYR A N 1
ATOM 1614 C CA . TYR A 1 205 ? 1.462 6.785 2.83 1 98.81 205 TYR A CA 1
ATOM 1615 C C . TYR A 1 205 ? 0.67 6.082 1.734 1 98.81 205 TYR A C 1
ATOM 1617 O O . TYR A 1 205 ? -0.232 6.672 1.135 1 98.81 205 TYR A O 1
ATOM 1625 N N . ILE A 1 206 ? 0.977 4.863 1.394 1 98.81 206 ILE A N 1
ATOM 1626 C CA . ILE A 1 206 ? 0.3 4.012 0.421 1 98.81 206 ILE A CA 1
ATOM 1627 C C . ILE A 1 206 ? 0.114 2.611 1.002 1 98.81 206 ILE A C 1
ATOM 1629 O O . ILE A 1 206 ? 1.028 2.062 1.623 1 98.81 206 ILE A O 1
ATOM 1633 N N . GLY A 1 207 ? -1.104 2.035 0.812 1 98.75 207 GLY A N 1
ATOM 1634 C CA . GLY A 1 207 ? -1.231 0.657 1.259 1 98.75 207 GLY A CA 1
ATOM 1635 C C . GLY A 1 207 ? -2.67 0.183 1.328 1 98.75 207 GLY A C 1
ATOM 1636 O O . GLY A 1 207 ? -3.502 0.583 0.511 1 98.75 207 GLY A O 1
ATOM 1637 N N . SER A 1 208 ? -2.859 -0.711 2.297 1 98.75 208 SER A N 1
ATOM 1638 C CA . SER A 1 208 ? -4.145 -1.4 2.34 1 98.75 208 SER A CA 1
ATOM 1639 C C . SER A 1 208 ? -5.059 -0.799 3.4 1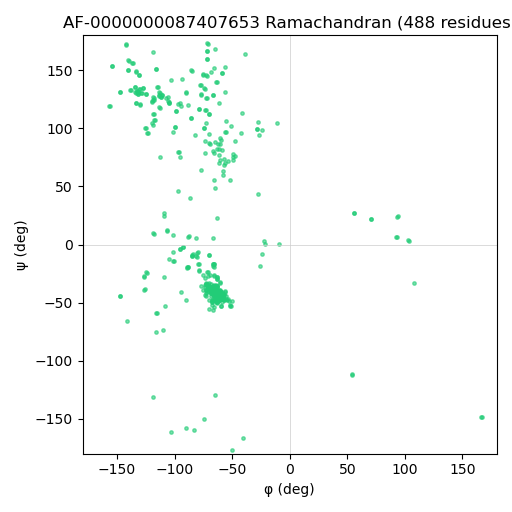 98.75 208 SER A C 1
ATOM 1641 O O . SER A 1 208 ? -6.266 -1.059 3.41 1 98.75 208 SER A O 1
ATOM 1643 N N . HIS A 1 209 ? -4.547 0.023 4.332 1 98.81 209 HIS A N 1
ATOM 1644 C CA . HIS A 1 209 ? -5.285 0.476 5.504 1 98.81 209 HIS A CA 1
ATOM 1645 C C . HIS A 1 209 ? -6.395 1.45 5.117 1 98.81 209 HIS A C 1
ATOM 1647 O O . HIS A 1 209 ? -6.117 2.592 4.742 1 98.81 209 HIS A O 1
ATOM 1653 N N . ASN A 1 210 ? -7.625 1.074 5.262 1 98.75 210 ASN A N 1
ATOM 1654 C CA . ASN A 1 210 ? -8.711 2.039 5.395 1 98.75 210 ASN A CA 1
ATOM 1655 C C . ASN A 1 210 ? -8.68 2.732 6.75 1 98.75 210 ASN A C 1
ATOM 1657 O O . ASN A 1 210 ? -7.898 2.361 7.629 1 98.75 210 ASN A O 1
ATOM 1661 N N . TRP A 1 211 ? -9.438 3.791 6.844 1 98.75 211 TRP A N 1
ATOM 1662 C CA . TRP A 1 211 ? -9.594 4.398 8.164 1 98.75 211 TRP A CA 1
ATOM 1663 C C . TRP A 1 211 ? -10.867 3.916 8.836 1 98.75 211 TRP A C 1
ATOM 1665 O O . TRP A 1 211 ? -11.867 4.641 8.883 1 98.75 211 TRP A O 1
ATOM 1675 N N . SER A 1 212 ? -10.805 2.771 9.383 1 97.69 212 SER A N 1
ATOM 1676 C CA . SER A 1 212 ? -11.844 2.131 10.188 1 97.69 212 SER A CA 1
ATOM 1677 C C . SER A 1 212 ? -11.234 1.398 11.383 1 97.69 212 SER A C 1
ATOM 1679 O O . SER A 1 212 ? -10.047 1.072 11.375 1 97.69 212 SER A O 1
ATOM 1681 N N . GLU A 1 213 ? -12.109 1.204 12.359 1 95.38 213 GLU A N 1
ATOM 1682 C CA . GLU A 1 213 ? -11.633 0.461 13.523 1 95.38 213 GLU A CA 1
ATOM 1683 C C . GLU A 1 213 ? -11.109 -0.916 13.117 1 95.38 213 GLU A C 1
ATOM 1685 O O . GLU A 1 213 ? -10.047 -1.344 13.586 1 95.38 213 GLU A O 1
ATOM 1690 N N . ALA A 1 214 ? -11.766 -1.598 12.289 1 95.81 214 ALA A N 1
ATOM 1691 C CA . ALA A 1 214 ? -11.359 -2.93 11.844 1 95.81 214 ALA A CA 1
ATOM 1692 C C . ALA A 1 214 ? -9.984 -2.891 11.188 1 95.81 214 ALA A C 1
ATOM 1694 O O . ALA A 1 214 ? -9.109 -3.697 11.508 1 95.81 214 ALA A O 1
ATOM 1695 N N . ALA A 1 215 ? -9.75 -1.965 10.297 1 97.94 215 ALA A N 1
ATOM 1696 C CA . ALA A 1 215 ? -8.508 -1.869 9.539 1 97.94 215 ALA A CA 1
ATOM 1697 C C . ALA A 1 215 ? -7.348 -1.449 10.438 1 97.94 215 ALA A C 1
ATOM 1699 O O . ALA A 1 215 ? -6.23 -1.955 10.305 1 97.94 215 ALA A O 1
ATOM 1700 N N . LEU A 1 216 ? -7.648 -0.571 11.383 1 98.06 216 LEU A N 1
ATOM 1701 C CA . LEU A 1 216 ? -6.57 0.037 12.156 1 98.06 216 LEU A CA 1
ATOM 1702 C C . LEU A 1 216 ? -6.242 -0.807 13.383 1 98.06 216 LEU A C 1
ATOM 1704 O O . LEU A 1 216 ? -5.125 -0.743 13.906 1 98.06 216 LEU A O 1
ATOM 1708 N N . ASP A 1 217 ? -7.199 -1.703 13.812 1 94.44 217 ASP A N 1
ATOM 1709 C CA . ASP A 1 217 ? -6.98 -2.357 15.094 1 94.44 217 ASP A CA 1
ATOM 1710 C C . ASP A 1 217 ? -7.02 -3.877 14.953 1 94.44 217 ASP A C 1
ATOM 1712 O O . ASP A 1 217 ? -6.406 -4.598 15.742 1 94.44 217 ASP A O 1
ATOM 1716 N N . TRP A 1 218 ? -7.684 -4.426 13.922 1 94.81 218 TRP A N 1
ATOM 1717 C CA . TRP A 1 218 ? -7.988 -5.852 14 1 94.81 218 TRP A CA 1
ATOM 1718 C C . TRP A 1 218 ? -7.484 -6.586 12.758 1 94.81 218 TRP A C 1
ATOM 1720 O O . TRP A 1 218 ? -6.98 -7.707 12.859 1 94.81 218 TRP A O 1
ATOM 1730 N N . ASN A 1 219 ? -7.594 -6.023 11.625 1 97.06 219 ASN A N 1
ATOM 1731 C CA . ASN A 1 219 ? -7.27 -6.695 10.367 1 97.06 219 ASN A CA 1
ATOM 1732 C C . ASN A 1 219 ? -5.766 -6.883 10.203 1 97.06 219 ASN A C 1
ATOM 1734 O O . ASN A 1 219 ? -4.977 -6.242 10.906 1 97.06 219 ASN A O 1
ATOM 1738 N N . HIS A 1 220 ? -5.383 -7.801 9.352 1 97.75 220 HIS A N 1
ATOM 1739 C CA . HIS A 1 220 ? -4.043 -7.785 8.773 1 97.75 220 HIS A CA 1
ATOM 1740 C C . HIS A 1 220 ? -3.949 -6.773 7.637 1 97.75 220 HIS A C 1
ATOM 1742 O O . HIS A 1 220 ? -4.641 -6.902 6.625 1 97.75 220 HIS A O 1
ATOM 1748 N N . GLU A 1 221 ? -3.137 -5.809 7.836 1 98.5 221 GLU A N 1
ATOM 1749 C CA . GLU A 1 221 ? -2.936 -4.715 6.891 1 98.5 221 GLU A CA 1
ATOM 1750 C C . GLU A 1 221 ? -1.45 -4.441 6.672 1 98.5 221 GLU A C 1
ATOM 1752 O O . GLU A 1 221 ? -0.647 -4.578 7.598 1 98.5 221 GLU A O 1
ATOM 1757 N N . VAL A 1 222 ? -1.148 -3.979 5.457 1 98.75 222 VAL A N 1
ATOM 1758 C CA . VAL A 1 222 ? 0.225 -3.576 5.172 1 98.75 222 VAL A CA 1
ATOM 1759 C C . VAL A 1 222 ? 0.225 -2.285 4.355 1 98.75 222 VAL A C 1
ATOM 1761 O O . VAL A 1 222 ? -0.517 -2.16 3.381 1 98.75 222 VAL A O 1
ATOM 1764 N N . SER A 1 223 ? 1.079 -1.331 4.789 1 98.81 223 SER A N 1
ATOM 1765 C CA . SER A 1 223 ? 1.298 -0.065 4.098 1 98.81 223 SER A CA 1
ATOM 1766 C C . SER A 1 223 ? 2.762 0.357 4.168 1 98.81 223 SER A C 1
ATOM 1768 O O . SER A 1 223 ? 3.574 -0.306 4.816 1 98.81 223 SER A O 1
ATOM 1770 N N . VAL A 1 224 ? 3.051 1.416 3.41 1 98.31 224 VAL A N 1
ATOM 1771 C CA . VAL A 1 224 ? 4.398 1.975 3.459 1 98.31 224 VAL A CA 1
ATOM 1772 C C . VAL A 1 224 ? 4.324 3.486 3.654 1 98.31 224 VAL A C 1
ATOM 1774 O O . VAL A 1 224 ? 3.373 4.133 3.209 1 98.31 224 VAL A O 1
ATOM 1777 N N . ARG A 1 225 ? 5.289 3.971 4.375 1 98.06 225 ARG A N 1
ATOM 1778 C CA . ARG A 1 225 ? 5.605 5.391 4.469 1 98.06 225 ARG A CA 1
ATOM 1779 C C . ARG A 1 225 ? 6.859 5.727 3.67 1 98.06 225 ARG A C 1
ATOM 1781 O O . ARG A 1 225 ? 7.914 5.117 3.875 1 98.06 225 ARG A O 1
ATOM 1788 N N . ILE A 1 226 ? 6.746 6.633 2.74 1 96.31 226 ILE A N 1
ATOM 1789 C CA . ILE A 1 226 ? 7.848 6.996 1.854 1 96.31 226 ILE A CA 1
ATOM 1790 C C . ILE A 1 226 ? 8.102 8.5 1.938 1 96.31 226 ILE A C 1
ATOM 1792 O O . ILE A 1 226 ? 7.16 9.297 1.901 1 96.31 226 ILE A O 1
ATOM 1796 N N . GLU A 1 227 ? 9.297 8.828 2.141 1 94.44 227 GLU A N 1
ATOM 1797 C CA . GLU A 1 227 ? 9.68 10.234 2.012 1 94.44 227 GLU A CA 1
ATOM 1798 C C . GLU A 1 227 ? 10.328 10.508 0.659 1 94.44 227 GLU A C 1
ATOM 1800 O O . GLU A 1 227 ? 11.5 10.18 0.448 1 94.44 227 GLU A O 1
ATOM 1805 N N . SER A 1 228 ? 9.523 11.07 -0.198 1 93.44 228 SER A N 1
ATOM 1806 C CA . SER A 1 228 ? 9.961 11.344 -1.562 1 93.44 228 SER A CA 1
ATOM 1807 C C . SER A 1 228 ? 9.141 12.469 -2.193 1 93.44 228 SER A C 1
ATOM 1809 O O . SER A 1 228 ? 7.93 12.336 -2.365 1 93.44 228 SER A O 1
ATOM 1811 N N . GLN A 1 229 ? 9.828 13.531 -2.557 1 94.31 229 GLN A N 1
ATOM 1812 C CA . GLN A 1 229 ? 9.148 14.625 -3.229 1 94.31 229 GLN A CA 1
ATOM 1813 C C . GLN A 1 229 ? 8.609 14.195 -4.59 1 94.31 229 GLN A C 1
ATOM 1815 O O . GLN A 1 229 ? 7.52 14.609 -4.996 1 94.31 229 GLN A O 1
ATOM 1820 N N . GLU A 1 230 ? 9.328 13.406 -5.242 1 92 230 GLU A N 1
ATOM 1821 C CA . GLU A 1 230 ? 8.953 12.938 -6.574 1 92 230 GLU A CA 1
ATOM 1822 C C . GLU A 1 230 ? 7.668 12.109 -6.523 1 92 230 GLU A C 1
ATOM 1824 O O . GLU A 1 230 ? 6.734 12.359 -7.289 1 92 230 GLU A O 1
ATOM 1829 N N . ILE A 1 231 ? 7.605 11.164 -5.652 1 95.62 231 ILE A N 1
ATOM 1830 C CA . ILE A 1 231 ? 6.422 10.32 -5.512 1 95.62 231 ILE A CA 1
ATOM 1831 C C . ILE A 1 231 ? 5.242 11.164 -5.043 1 95.62 231 ILE A C 1
ATOM 1833 O O . ILE A 1 231 ? 4.121 11.008 -5.535 1 95.62 231 ILE A O 1
ATOM 1837 N N . ALA A 1 232 ? 5.523 12.047 -4.152 1 97.38 232 ALA A N 1
ATOM 1838 C CA . ALA A 1 232 ? 4.473 12.938 -3.664 1 97.38 232 ALA A CA 1
ATOM 1839 C C . ALA A 1 232 ? 3.879 13.766 -4.801 1 97.38 232 ALA A C 1
ATOM 1841 O O . ALA A 1 232 ? 2.656 13.867 -4.93 1 97.38 232 ALA A O 1
ATOM 1842 N N . GLU A 1 233 ? 4.727 14.305 -5.59 1 96.88 233 GLU A N 1
ATOM 1843 C CA . GLU A 1 233 ? 4.266 15.125 -6.703 1 96.88 233 GLU A CA 1
ATOM 1844 C C . GLU A 1 233 ? 3.406 14.312 -7.668 1 96.88 233 GLU A C 1
ATOM 1846 O O . GLU A 1 233 ? 2.369 14.789 -8.133 1 96.88 233 GLU A O 1
ATOM 1851 N N . SER A 1 234 ? 3.838 13.141 -7.949 1 96.81 234 SER A N 1
ATOM 1852 C CA . SER A 1 234 ? 3.07 12.258 -8.828 1 96.81 234 SER A CA 1
ATOM 1853 C C . SER A 1 234 ? 1.698 11.953 -8.242 1 96.81 234 SER A C 1
ATOM 1855 O O . SER A 1 234 ? 0.697 11.93 -8.961 1 96.81 234 SER A O 1
ATOM 1857 N N . LEU A 1 235 ? 1.646 11.75 -6.977 1 98.62 235 LEU A N 1
ATOM 1858 C CA . LEU A 1 235 ? 0.385 11.406 -6.324 1 98.62 235 LEU A CA 1
ATOM 1859 C C . LEU A 1 235 ? -0.537 12.625 -6.258 1 98.62 235 LEU A C 1
ATOM 1861 O O . LEU A 1 235 ? -1.759 12.484 -6.34 1 98.62 235 LEU A O 1
ATOM 1865 N N . LEU A 1 236 ? 0.049 13.75 -6.113 1 98.44 236 LEU A N 1
ATOM 1866 C CA . LEU A 1 236 ? -0.776 14.953 -6.102 1 98.44 236 LEU A CA 1
ATOM 1867 C C . LEU A 1 236 ? -1.398 15.195 -7.473 1 98.44 236 LEU A C 1
ATOM 1869 O O . LEU A 1 236 ? -2.551 15.625 -7.57 1 98.44 236 LEU A O 1
ATOM 1873 N N . GLU A 1 237 ? -0.624 14.922 -8.492 1 97.25 237 GLU A N 1
ATOM 1874 C CA . GLU A 1 237 ? -1.199 14.984 -9.828 1 97.25 237 GLU A CA 1
ATOM 1875 C C . GLU A 1 237 ? -2.33 13.969 -9.992 1 97.25 237 GLU A C 1
ATOM 1877 O O . GLU A 1 237 ? -3.373 14.281 -10.57 1 97.25 237 GLU A O 1
ATOM 1882 N N . TYR A 1 238 ? -2.117 12.797 -9.523 1 97.25 238 TYR A N 1
ATOM 1883 C CA . TYR A 1 238 ? -3.127 11.742 -9.578 1 97.25 238 TYR A CA 1
ATOM 1884 C C . TYR A 1 238 ? -4.367 12.141 -8.781 1 97.25 238 TYR A C 1
ATOM 1886 O O . TYR A 1 238 ? -5.492 11.891 -9.219 1 97.25 238 TYR A O 1
ATOM 1894 N N . PHE A 1 239 ? -4.164 12.734 -7.629 1 98.25 239 PHE A N 1
ATOM 1895 C CA . PHE A 1 239 ? -5.25 13.258 -6.805 1 98.25 239 PHE A CA 1
ATOM 1896 C C . PHE A 1 239 ? -6.137 14.195 -7.613 1 98.25 239 PHE A C 1
ATOM 1898 O O . PHE A 1 239 ? -7.363 14.078 -7.59 1 98.25 239 PHE A O 1
ATOM 1905 N N . GLU A 1 240 ? -5.512 15.094 -8.297 1 97.06 240 GLU A N 1
ATOM 1906 C CA . GLU A 1 240 ? -6.262 16.062 -9.086 1 97.06 240 GLU A CA 1
ATOM 1907 C C . GLU A 1 240 ? -7.016 15.391 -10.227 1 97.06 240 GLU A C 1
ATOM 1909 O O . GLU A 1 240 ? -8.117 15.805 -10.586 1 97.06 240 GLU A O 1
ATOM 1914 N N . GLU A 1 241 ? -6.418 14.414 -10.781 1 95.12 241 GLU A N 1
ATOM 1915 C CA . GLU A 1 241 ? -7.094 13.664 -11.836 1 95.12 241 GLU A CA 1
ATOM 1916 C C . GLU A 1 241 ? -8.367 13 -11.305 1 95.12 241 GLU A C 1
ATOM 1918 O O . GLU A 1 241 ? -9.406 13.031 -11.969 1 95.12 241 GLU A O 1
ATOM 1923 N N . ILE A 1 242 ? -8.258 12.367 -10.148 1 96.44 242 ILE A N 1
ATOM 1924 C CA . ILE A 1 242 ? -9.414 11.734 -9.539 1 96.44 242 ILE A CA 1
ATOM 1925 C C . ILE A 1 242 ? -10.484 12.781 -9.25 1 96.44 242 ILE A C 1
ATOM 1927 O O . ILE A 1 242 ? -11.664 12.57 -9.547 1 96.44 242 ILE A O 1
ATOM 1931 N N . LYS A 1 243 ? -10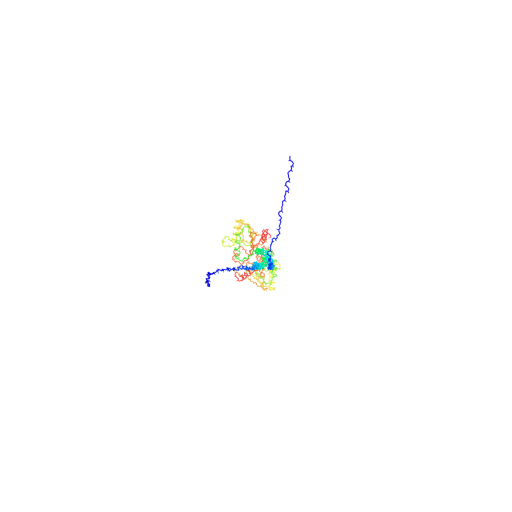.047 13.844 -8.727 1 94.62 243 LYS A N 1
ATOM 1932 C CA . LYS A 1 243 ? -10.953 14.914 -8.336 1 94.62 243 LYS A CA 1
ATOM 1933 C C . LYS A 1 243 ? -11.727 15.445 -9.539 1 94.62 243 LYS A C 1
ATOM 1935 O O . LYS A 1 243 ? -12.906 15.789 -9.43 1 94.62 243 LYS A O 1
ATOM 1940 N N . ARG A 1 244 ? -11.102 15.43 -10.648 1 89.88 244 ARG A N 1
ATOM 1941 C CA . ARG A 1 244 ? -11.719 15.945 -11.859 1 89.88 244 ARG A CA 1
ATOM 1942 C C . ARG A 1 244 ? -12.602 14.898 -12.523 1 89.88 244 ARG A C 1
ATOM 1944 O O . ARG A 1 244 ? -13.352 15.203 -13.453 1 89.88 244 ARG A O 1
ATOM 1951 N N . GLY A 1 245 ? -12.586 13.719 -12.086 1 81.62 245 GLY A N 1
ATOM 1952 C CA . GLY A 1 245 ? -13.453 12.664 -12.602 1 81.62 245 GLY A CA 1
ATOM 1953 C C . GLY A 1 245 ? -12.812 11.852 -13.711 1 81.62 245 GLY A C 1
ATOM 1954 O O . GLY A 1 245 ? -13.516 11.297 -14.562 1 81.62 245 GLY A O 1
ATOM 1955 N N . TYR A 1 246 ? -11.523 11.836 -13.742 1 70.62 246 TYR A N 1
ATOM 1956 C CA . TYR A 1 246 ? -10.82 11.008 -14.719 1 70.62 246 TYR A CA 1
ATOM 1957 C C . TYR A 1 246 ? -10.398 9.68 -14.102 1 70.62 246 TYR A C 1
ATOM 1959 O O . TYR A 1 246 ? -10.156 9.594 -12.891 1 70.62 246 TYR A O 1
ATOM 1967 N N . MET B 1 1 ? 201.375 42.156 64.875 1 17.81 1 MET B N 1
ATOM 1968 C CA . MET B 1 1 ? 200.75 41.531 63.656 1 17.81 1 MET B CA 1
ATOM 1969 C C . MET B 1 1 ? 199.25 41.75 63.5 1 17.81 1 MET B C 1
ATOM 1971 O O . MET B 1 1 ? 198.5 41.375 64.375 1 17.81 1 MET B O 1
ATOM 1975 N N . LEU B 1 2 ? 198.5 42.25 63.281 1 15.41 2 LEU B N 1
ATOM 1976 C CA . LEU B 1 2 ? 197.5 42.812 64.125 1 15.41 2 LEU B CA 1
ATOM 1977 C C . LEU B 1 2 ? 196.125 42.25 63.812 1 15.41 2 LEU B C 1
ATOM 1979 O O . LEU B 1 2 ? 196 41.625 62.75 1 15.41 2 LEU B O 1
ATOM 1983 N N . ALA B 1 3 ? 195.125 43.156 63.656 1 15.96 3 ALA B N 1
ATOM 1984 C CA . ALA B 1 3 ? 193.625 43.406 63.906 1 15.96 3 ALA B CA 1
ATOM 1985 C C . ALA B 1 3 ? 192.875 42.5 63.031 1 15.96 3 ALA B C 1
ATOM 1987 O O . ALA B 1 3 ? 193.25 42.094 61.938 1 15.96 3 ALA B O 1
ATOM 1988 N N . VAL B 1 4 ? 191.375 41.969 63.625 1 18.3 4 VAL B N 1
ATOM 1989 C CA . VAL B 1 4 ? 190.125 41.406 64.188 1 18.3 4 VAL B CA 1
ATOM 1990 C C . VAL B 1 4 ? 189.125 41.156 63.062 1 18.3 4 VAL B C 1
ATOM 1992 O O . VAL B 1 4 ? 189.25 41.719 61.969 1 18.3 4 VAL B O 1
ATOM 1995 N N . ALA B 1 5 ? 187.875 40.219 63.438 1 17.61 5 ALA B N 1
ATOM 1996 C CA . ALA B 1 5 ? 186.75 39.5 63.969 1 17.61 5 ALA B CA 1
ATOM 1997 C C . ALA B 1 5 ? 185.5 39.906 63.219 1 17.61 5 ALA B C 1
ATOM 1999 O O . ALA B 1 5 ? 184.5 39.188 63.281 1 17.61 5 ALA B O 1
ATOM 2000 N N . GLY B 1 6 ? 185.125 40.688 62.781 1 14.61 6 GLY B N 1
ATOM 2001 C CA . GLY B 1 6 ? 183.875 41.344 63.188 1 14.61 6 GLY B CA 1
ATOM 2002 C C . GLY B 1 6 ? 182.625 40.875 62.406 1 14.61 6 GLY B C 1
ATOM 2003 O O . GLY B 1 6 ? 181.625 40.875 62.938 1 14.61 6 GLY B O 1
ATOM 2004 N N . CYS B 1 7 ? 182.5 40.625 61.125 1 18.61 7 CYS B N 1
ATOM 2005 C CA . CYS B 1 7 ? 181.375 41.438 60.531 1 18.61 7 CYS B CA 1
ATOM 2006 C C . CYS B 1 7 ? 180 40.906 60.969 1 18.61 7 CYS B C 1
ATOM 2008 O O . CYS B 1 7 ? 179.875 39.75 61.281 1 18.61 7 CYS B O 1
ATOM 2010 N N . LEU B 1 8 ? 178.75 41.625 61.25 1 15.75 8 LEU B N 1
ATOM 2011 C CA . LEU B 1 8 ? 177.375 42.062 61.688 1 15.75 8 LEU B CA 1
ATOM 2012 C C . LEU B 1 8 ? 176.25 41.281 60.969 1 15.75 8 LEU B C 1
ATOM 2014 O O . LEU B 1 8 ? 176.625 40.531 60 1 15.75 8 LEU B O 1
ATOM 2018 N N . GLY B 1 9 ? 175.25 41.906 60.375 1 16.95 9 GLY B N 1
ATOM 2019 C CA . GLY B 1 9 ? 173.875 42 60.5 1 16.95 9 GLY B CA 1
ATOM 2020 C C . GLY B 1 9 ? 173.125 40.875 59.812 1 16.95 9 GLY B C 1
ATOM 2021 O O . GLY B 1 9 ? 173.625 40.156 59.031 1 16.95 9 GLY B O 1
ATOM 2022 N N . ARG B 1 10 ? 171.5 41.188 59.469 1 16 10 ARG B N 1
ATOM 2023 C CA . ARG B 1 10 ? 170 40.938 59.594 1 16 10 ARG B CA 1
ATOM 2024 C C . ARG B 1 10 ? 169.5 40.031 58.5 1 16 10 ARG B C 1
ATOM 2026 O O . ARG B 1 10 ? 170.125 40 57.406 1 16 10 ARG B O 1
ATOM 2033 N N . THR B 1 11 ? 168.5 39.094 58.875 1 15.11 11 THR B N 1
ATOM 2034 C CA . THR B 1 11 ? 167.375 38.156 58.781 1 15.11 11 THR B CA 1
ATOM 2035 C C . THR B 1 11 ? 166.5 38.531 57.625 1 15.11 11 THR B C 1
ATOM 2037 O O . THR B 1 11 ? 165.375 38.062 57.562 1 15.11 11 THR B O 1
ATOM 2040 N N . SER B 1 12 ? 167.125 38.844 56.562 1 14.96 12 SER B N 1
ATOM 2041 C CA . SER B 1 12 ? 166 39.5 55.812 1 14.96 12 SER B CA 1
ATOM 2042 C C . SER B 1 12 ? 165 38.469 55.312 1 14.96 12 SER B C 1
ATOM 2044 O O . SER B 1 12 ? 165.375 37.5 54.656 1 14.96 12 SER B O 1
ATOM 2046 N N . THR B 1 13 ? 163.625 38.281 56 1 15.72 13 THR B N 1
ATOM 2047 C CA . THR B 1 13 ? 162.5 37.5 55.969 1 15.72 13 THR B CA 1
ATOM 2048 C C . THR B 1 13 ? 161.75 37.719 54.656 1 15.72 13 THR B C 1
ATOM 2050 O O . THR B 1 13 ? 160.625 37.094 54.406 1 15.72 13 THR B O 1
ATOM 2053 N N . LEU B 1 14 ? 162.25 38.469 53.719 1 17.38 14 LEU B N 1
ATOM 2054 C CA . LEU B 1 14 ? 161.125 39.125 53 1 17.38 14 LEU B CA 1
ATOM 2055 C C . LEU B 1 14 ? 160.25 38.125 52.281 1 17.38 14 LEU B C 1
ATOM 2057 O O . LEU B 1 14 ? 160.75 37.031 51.906 1 17.38 14 LEU B O 1
ATOM 2061 N N . GLU B 1 15 ? 159 38.75 51.812 1 16.39 15 GLU B N 1
ATOM 2062 C CA . GLU B 1 15 ? 157.625 38.812 51.844 1 16.39 15 GLU B CA 1
ATOM 2063 C C . GLU B 1 15 ? 157 38.125 50.625 1 16.39 15 GLU B C 1
ATOM 2065 O O . GLU B 1 15 ? 155.75 37.812 50.594 1 16.39 15 GLU B O 1
ATOM 2070 N N . ALA B 1 16 ? 157.625 37.562 49.438 1 18.03 16 ALA B N 1
ATOM 2071 C CA . ALA B 1 16 ? 156.875 38 48.219 1 18.03 16 ALA B CA 1
ATOM 2072 C C . ALA B 1 16 ? 155.625 37.156 47.938 1 18.03 16 ALA B C 1
ATOM 2074 O O . ALA B 1 16 ? 155.75 35.938 47.812 1 18.03 16 ALA B O 1
ATOM 2075 N N . THR B 1 17 ? 154.375 37.656 48.469 1 17.39 17 THR B N 1
ATOM 2076 C CA . THR B 1 17 ? 153 37.031 48.469 1 17.39 17 THR B CA 1
ATOM 2077 C C . THR B 1 17 ? 152.5 36.844 47.062 1 17.39 17 THR B C 1
ATOM 2079 O O . THR B 1 17 ? 151.375 36.562 46.875 1 17.39 17 THR B O 1
ATOM 2082 N N . THR B 1 18 ? 153.25 36.75 45.938 1 19.58 18 THR B N 1
ATOM 2083 C CA . THR B 1 18 ? 152.5 37.25 44.812 1 19.58 18 THR B CA 1
ATOM 2084 C C . THR B 1 18 ? 151.25 36.406 44.625 1 19.58 18 THR B C 1
ATOM 2086 O O . THR B 1 18 ? 151.25 35.156 44.688 1 19.58 18 THR B O 1
ATOM 2089 N N . GLU B 1 19 ? 150 37.094 44.688 1 18.77 19 GLU B N 1
ATOM 2090 C CA . GLU B 1 19 ? 148.625 36.781 44.656 1 18.77 19 GLU B CA 1
ATOM 2091 C C . GLU B 1 19 ? 148.25 36 43.406 1 18.77 19 GLU B C 1
ATOM 2093 O O . GLU B 1 19 ? 148.75 36.25 42.312 1 18.77 19 GLU B O 1
ATOM 2098 N N . LYS B 1 20 ? 147.5 34.875 43.531 1 20.84 20 LYS B N 1
ATOM 2099 C CA . LYS B 1 20 ? 146.875 33.75 42.812 1 20.84 20 LYS B CA 1
ATOM 2100 C C . LYS B 1 20 ? 145.875 34.25 41.812 1 20.84 20 LYS B C 1
ATOM 2102 O O . LYS B 1 20 ? 144.875 34.844 42.188 1 20.84 20 LYS B O 1
ATOM 2107 N N . THR B 1 21 ? 146.375 34.875 40.625 1 20.48 21 THR B N 1
ATOM 2108 C CA . THR B 1 21 ? 145.5 35.469 39.656 1 20.48 21 THR B CA 1
ATOM 2109 C C . THR B 1 21 ? 144.5 34.438 39.125 1 20.48 21 THR B C 1
ATOM 2111 O O . THR B 1 21 ? 144.875 33.469 38.5 1 20.48 21 THR B O 1
ATOM 2114 N N . VAL B 1 22 ? 143.75 33.906 39.969 1 21.3 22 VAL B N 1
ATOM 2115 C CA . VAL B 1 22 ? 142.875 32.812 39.5 1 21.3 22 VAL B CA 1
ATOM 2116 C C . VAL B 1 22 ? 142 33.25 38.312 1 21.3 22 VAL B C 1
ATOM 2118 O O . VAL B 1 22 ? 141.5 34.344 38.281 1 21.3 22 VAL B O 1
ATOM 2121 N N . THR B 1 23 ? 142.375 32.75 37.188 1 20.17 23 THR B N 1
ATOM 2122 C CA . THR B 1 23 ? 141.875 32.781 35.781 1 20.17 23 THR B CA 1
ATOM 2123 C C . THR B 1 23 ? 140.375 32.5 35.688 1 20.17 23 THR B C 1
ATOM 2125 O O . THR B 1 23 ? 140 31.422 36.031 1 20.17 23 THR B O 1
ATOM 2128 N N . LEU B 1 24 ? 139.5 33.5 36.031 1 22.5 24 LEU B N 1
ATOM 2129 C CA . LEU B 1 24 ? 138.125 33.375 36.094 1 22.5 24 LEU B CA 1
ATOM 2130 C C . LEU B 1 24 ? 137.5 33.094 34.719 1 22.5 24 LEU B C 1
ATOM 2132 O O . LEU B 1 24 ? 137.375 34 33.875 1 22.5 24 LEU B O 1
ATOM 2136 N N . GLU B 1 25 ? 138.125 32.094 34.031 1 21.05 25 GLU B N 1
ATOM 2137 C CA . GLU B 1 25 ? 137.625 31.938 32.656 1 21.05 25 GLU B CA 1
ATOM 2138 C C . GLU B 1 25 ? 136.125 31.703 32.625 1 21.05 25 GLU B C 1
ATOM 2140 O O . GLU B 1 25 ? 135.625 30.812 33.312 1 21.05 25 GLU B O 1
ATOM 2145 N N . LYS B 1 26 ? 135.375 32.781 32.406 1 24.2 26 LYS B N 1
ATOM 2146 C CA . LYS B 1 26 ? 133.875 32.906 32.312 1 24.2 26 LYS B CA 1
ATOM 2147 C C . LYS B 1 26 ? 133.25 32 31.203 1 24.2 26 LYS B C 1
ATOM 2149 O O . LYS B 1 26 ? 133.625 32.188 30.031 1 24.2 26 LYS B O 1
ATOM 2154 N N . THR B 1 27 ? 133.375 30.734 31.328 1 23.02 27 THR B N 1
ATOM 2155 C CA . THR B 1 27 ? 133 29.828 30.281 1 23.02 27 THR B CA 1
ATOM 2156 C C . THR B 1 27 ? 131.5 30.016 30.016 1 23.02 27 THR B C 1
ATOM 2158 O O . THR B 1 27 ? 130.625 29.891 30.922 1 23.02 27 THR B O 1
ATOM 2161 N N . ARG B 1 28 ? 131.125 30.875 29.109 1 23.16 28 ARG B N 1
ATOM 2162 C CA . ARG B 1 28 ? 129.75 31.234 28.75 1 23.16 28 ARG B CA 1
ATOM 2163 C C . ARG B 1 28 ? 129 30.047 28.125 1 23.16 28 ARG B C 1
ATOM 2165 O O . ARG B 1 28 ? 129.5 29.516 27.109 1 23.16 28 ARG B O 1
ATOM 2172 N N . THR B 1 29 ? 128.5 29.094 28.844 1 24.8 29 THR B N 1
ATOM 2173 C CA . THR B 1 29 ? 127.875 27.922 28.297 1 24.8 29 THR B CA 1
ATOM 2174 C C . THR B 1 29 ? 126.562 28.312 27.672 1 24.8 29 THR B C 1
ATOM 2176 O O . THR B 1 29 ? 125.688 28.875 28.328 1 24.8 29 THR B O 1
ATOM 2179 N N . VAL B 1 30 ? 126.5 28.703 26.453 1 25.81 30 VAL B N 1
ATOM 2180 C CA . VAL B 1 30 ? 125.312 29.125 25.766 1 25.81 30 VAL B CA 1
ATOM 2181 C C . VAL B 1 30 ? 124.375 27.906 25.531 1 25.81 30 VAL B C 1
ATOM 2183 O O . VAL B 1 30 ? 124.812 26.906 24.922 1 25.81 30 VAL B O 1
ATOM 2186 N N . THR B 1 31 ? 123.5 27.516 26.438 1 26.45 31 THR B N 1
ATOM 2187 C CA . THR B 1 31 ? 122.562 26.406 26.344 1 26.45 31 THR B CA 1
ATOM 2188 C C . THR B 1 31 ? 121.438 26.703 25.328 1 26.45 31 THR B C 1
ATOM 2190 O O . THR B 1 31 ? 120.75 27.719 25.422 1 26.45 31 THR B O 1
ATOM 2193 N N . GLU B 1 32 ? 121.562 26.281 24.109 1 27.16 32 GLU B N 1
ATOM 2194 C CA . GLU B 1 32 ? 120.625 26.391 23.016 1 27.16 32 GLU B CA 1
ATOM 2195 C C . GLU B 1 32 ? 119.375 25.594 23.328 1 27.16 32 GLU B C 1
ATOM 2197 O O . GLU B 1 32 ? 119.375 24.391 23.562 1 27.16 32 GLU B O 1
ATOM 2202 N N . THR B 1 33 ? 118.375 26.188 24 1 26.91 33 THR B N 1
ATOM 2203 C CA . THR B 1 33 ? 117.062 25.531 24.328 1 26.91 33 THR B CA 1
ATOM 2204 C C . THR B 1 33 ? 116.188 25.422 23.094 1 26.91 33 THR B C 1
ATOM 2206 O O . THR B 1 33 ? 115.812 26.438 22.5 1 26.91 33 THR B O 1
ATOM 2209 N N . LEU B 1 34 ? 116.25 24.375 22.281 1 26.16 34 LEU B N 1
ATOM 2210 C CA . LEU B 1 34 ? 115.375 24.078 21.156 1 26.16 34 LEU B CA 1
ATOM 2211 C C . LEU B 1 34 ? 113.938 23.922 21.594 1 26.16 34 LEU B C 1
ATOM 2213 O O . LEU B 1 34 ? 113.625 23.047 22.406 1 26.16 34 LEU B O 1
ATOM 2217 N N . THR B 1 35 ? 113.125 25.031 21.688 1 28.17 35 THR B N 1
ATOM 2218 C CA . THR B 1 35 ? 111.75 25 22.047 1 28.17 35 THR B CA 1
ATOM 2219 C C . THR B 1 35 ? 110.875 24.453 20.891 1 28.17 35 THR B C 1
ATOM 2221 O O . THR B 1 35 ? 110.812 25.047 19.812 1 28.17 35 THR B O 1
ATOM 2224 N N . VAL B 1 36 ? 110.75 23.188 20.609 1 30.62 36 VAL B N 1
ATOM 2225 C CA . VAL B 1 36 ? 109.875 22.562 19.641 1 30.62 36 VAL B CA 1
ATOM 2226 C C . VAL B 1 36 ? 108.438 22.828 20 1 30.62 36 VAL B C 1
ATOM 2228 O O . VAL B 1 36 ? 107.938 22.438 21.078 1 30.62 36 VAL B O 1
ATOM 2231 N N . THR B 1 37 ? 107.812 24 19.562 1 28.98 37 THR B N 1
ATOM 2232 C CA . THR B 1 37 ? 106.438 24.359 19.734 1 28.98 37 THR B CA 1
ATOM 2233 C C . THR B 1 37 ? 105.5 23.438 18.938 1 28.98 37 THR B C 1
ATOM 2235 O O . THR B 1 37 ? 105.625 23.375 17.719 1 28.98 37 THR B O 1
ATOM 2238 N N . GLU B 1 38 ? 105.125 22.234 19.344 1 32.22 38 GLU B N 1
ATOM 2239 C CA . GLU B 1 38 ? 104.125 21.312 18.812 1 32.22 38 GLU B CA 1
ATOM 2240 C C . GLU B 1 38 ? 102.75 21.953 18.75 1 32.22 38 GLU B C 1
ATOM 2242 O O . GLU B 1 38 ? 102.125 22.203 19.781 1 32.22 38 GLU B O 1
ATOM 2247 N N . THR B 1 39 ? 102.438 23.016 17.844 1 33.97 39 THR B N 1
ATOM 2248 C CA . THR B 1 39 ? 101.125 23.578 17.516 1 33.97 39 THR B CA 1
ATOM 2249 C C . THR B 1 39 ? 100.125 22.469 17.172 1 33.97 39 THR B C 1
ATOM 2251 O O . THR B 1 39 ? 100.312 21.766 16.172 1 33.97 39 THR B O 1
ATOM 2254 N N . LYS B 1 40 ? 99.562 21.688 18.125 1 31.66 40 LYS B N 1
ATOM 2255 C CA . LYS B 1 40 ? 98.625 20.594 18.297 1 31.66 40 LYS B CA 1
ATOM 2256 C C . LYS B 1 40 ? 97.375 20.781 17.375 1 31.66 40 LYS B C 1
ATOM 2258 O O . LYS B 1 40 ? 96.812 21.875 17.312 1 31.66 40 LYS B O 1
ATOM 2263 N N . TYR B 1 41 ? 97.062 19.844 16.188 1 36.19 41 TYR B N 1
ATOM 2264 C CA . TYR B 1 41 ? 96.125 19.016 15.438 1 36.19 41 TYR B CA 1
ATOM 2265 C C . TYR B 1 41 ? 94.812 18.844 16.219 1 36.19 41 TYR B C 1
ATOM 2267 O O . TYR B 1 41 ? 93.875 18.141 15.758 1 36.19 41 TYR B O 1
ATOM 2275 N N . ILE B 1 42 ? 94.562 19.375 17.406 1 39.88 42 ILE B N 1
ATOM 2276 C CA . ILE B 1 42 ? 93.375 19.172 18.297 1 39.88 42 ILE B CA 1
ATOM 2277 C C . ILE B 1 42 ? 92.188 19.906 17.719 1 39.88 42 ILE B C 1
ATOM 2279 O O . ILE B 1 42 ? 91.062 19.391 17.766 1 39.88 42 ILE B O 1
ATOM 2283 N N . GLU B 1 43 ? 92.312 21.094 17.062 1 48.06 43 GLU B N 1
ATOM 2284 C CA . GLU B 1 43 ? 91.188 21.906 16.734 1 48.06 43 GLU B CA 1
ATOM 2285 C C . GLU B 1 43 ? 90.375 21.297 15.586 1 48.06 43 GLU B C 1
ATOM 2287 O O . GLU B 1 43 ? 89.125 21.312 15.602 1 48.06 43 GLU B O 1
ATOM 2292 N N . ASN B 1 44 ? 91.062 20.719 14.578 1 51.34 44 ASN B N 1
ATOM 2293 C CA . ASN B 1 44 ? 90.375 20.219 13.391 1 51.34 44 ASN B CA 1
ATOM 2294 C C . ASN B 1 44 ? 89.562 18.953 13.688 1 51.34 44 ASN B C 1
ATOM 2296 O O . ASN B 1 44 ? 88.5 18.719 13.094 1 51.34 44 ASN B O 1
ATOM 2300 N N . ARG B 1 45 ? 90.062 18.234 14.719 1 55.22 45 ARG B N 1
ATOM 2301 C CA . ARG B 1 45 ? 89.375 17 15.117 1 55.22 45 ARG B CA 1
ATOM 2302 C C . ARG B 1 45 ? 88 17.297 15.758 1 55.22 45 ARG B C 1
ATOM 2304 O O . ARG B 1 45 ? 87.062 16.562 15.562 1 55.22 45 ARG B O 1
ATOM 2311 N N . SER B 1 46 ? 88.062 18.609 16.328 1 64.06 46 SER B N 1
ATOM 2312 C CA . SER B 1 46 ? 86.812 18.938 17 1 64.06 46 SER B CA 1
ATOM 2313 C C . SER B 1 46 ? 85.75 19.312 16 1 64.06 46 SER B C 1
ATOM 2315 O O . SER B 1 46 ? 84.562 18.875 16.141 1 64.06 46 SER B O 1
ATOM 2317 N N . VAL B 1 47 ? 86.188 19.969 14.945 1 63.53 47 VAL B N 1
ATOM 2318 C CA . VAL B 1 47 ? 85.188 20.406 13.945 1 63.53 47 VAL B CA 1
ATOM 2319 C C . VAL B 1 47 ? 84.75 19.188 13.133 1 63.53 47 VAL B C 1
ATOM 2321 O O . VAL B 1 47 ? 83.562 19.047 12.852 1 63.53 47 VAL B O 1
ATOM 2324 N N . GLU B 1 48 ? 85.688 18.359 12.836 1 66.81 48 GLU B N 1
ATOM 2325 C CA . GLU B 1 48 ? 85.375 17.156 12.102 1 66.81 48 GLU B CA 1
ATOM 2326 C C . GLU B 1 48 ? 84.438 16.266 12.906 1 66.81 48 GLU B C 1
ATOM 2328 O O . GLU B 1 48 ? 83.438 15.703 12.359 1 66.81 48 GLU B O 1
ATOM 2333 N N . THR B 1 49 ? 84.75 16.188 14.125 1 69.38 49 THR B N 1
ATOM 2334 C CA . THR B 1 49 ? 83.875 15.398 15 1 69.38 49 THR B CA 1
ATOM 2335 C C . THR B 1 49 ? 82.5 16.016 15.102 1 69.38 49 THR B C 1
ATOM 2337 O O . THR B 1 49 ? 81.5 15.305 15.07 1 69.38 49 THR B O 1
ATOM 2340 N N . GLU B 1 50 ? 82.562 17.312 15.141 1 73.31 50 GLU B N 1
ATOM 2341 C CA . GLU B 1 50 ? 81.25 18 15.203 1 73.31 50 GLU B CA 1
ATOM 2342 C C . GLU B 1 50 ? 80.5 17.875 13.891 1 73.31 50 GLU B C 1
ATOM 2344 O O . GLU B 1 50 ? 79.25 17.641 13.891 1 73.31 50 GLU B O 1
ATOM 2349 N N . LEU B 1 51 ? 81.125 17.844 12.742 1 70.88 51 LEU B N 1
ATOM 2350 C CA . LEU B 1 51 ? 80.5 17.719 11.43 1 70.88 51 LEU B CA 1
ATOM 2351 C C . LEU B 1 51 ? 80 16.281 11.211 1 70.88 51 LEU B C 1
ATOM 2353 O O . LEU B 1 51 ? 78.875 16.078 10.648 1 70.88 51 LEU B O 1
ATOM 2357 N N . ARG B 1 52 ? 80.75 15.445 11.703 1 71.81 52 ARG B N 1
ATOM 2358 C CA . ARG B 1 52 ? 80.312 14.055 11.602 1 71.81 52 ARG B CA 1
ATOM 2359 C C . ARG B 1 52 ? 79.062 13.789 12.477 1 71.81 52 ARG B C 1
ATOM 2361 O O . ARG B 1 52 ? 78.188 13.055 12.078 1 71.81 52 ARG B O 1
ATOM 2368 N N . LYS B 1 53 ? 79.125 14.398 13.633 1 71.94 53 LYS B N 1
ATOM 2369 C CA . LYS B 1 53 ? 78 14.281 14.516 1 71.94 53 LYS B CA 1
ATOM 2370 C C . LYS B 1 53 ? 76.75 14.906 13.883 1 71.94 53 LYS B C 1
ATOM 2372 O O . LYS B 1 53 ? 75.688 14.32 13.93 1 71.94 53 LYS B O 1
ATOM 2377 N N . ASN B 1 54 ? 76.938 16.016 13.227 1 71.62 54 ASN B N 1
ATOM 2378 C CA . ASN B 1 54 ? 75.812 16.688 12.578 1 71.62 54 ASN B CA 1
ATOM 2379 C C . ASN B 1 54 ? 75.312 15.922 11.352 1 71.62 54 ASN B C 1
ATOM 2381 O O . ASN B 1 54 ? 74.125 15.859 11.086 1 71.62 54 ASN B O 1
ATOM 2385 N N . LEU B 1 55 ? 76.25 15.375 10.719 1 72.31 55 LEU B N 1
ATOM 2386 C CA . LEU B 1 55 ? 75.875 14.578 9.547 1 72.31 55 LEU B CA 1
ATOM 2387 C C . LEU B 1 55 ? 75.188 13.312 9.953 1 72.31 55 LEU B C 1
ATOM 2389 O O . LEU B 1 55 ? 74.188 12.938 9.32 1 72.31 55 LEU B O 1
ATOM 2393 N N . THR B 1 56 ? 75.625 12.758 10.977 1 69.69 56 THR B N 1
ATOM 2394 C CA . THR B 1 56 ? 75 11.578 11.5 1 69.69 56 THR B CA 1
ATOM 2395 C C . THR B 1 56 ? 73.562 11.93 11.945 1 69.69 56 THR B C 1
ATOM 2397 O O . THR B 1 56 ? 72.625 11.195 11.664 1 69.69 56 THR B O 1
ATOM 2400 N N . ALA B 1 57 ? 73.438 13.047 12.586 1 71.69 57 ALA B N 1
ATOM 2401 C CA . ALA B 1 57 ? 72.125 13.508 13.031 1 71.69 57 ALA B CA 1
ATOM 2402 C C . ALA B 1 57 ? 71.25 13.805 11.844 1 71.69 57 ALA B C 1
ATOM 2404 O O . ALA B 1 57 ? 70.062 13.484 11.867 1 71.69 57 ALA B O 1
ATOM 2405 N N . CYS B 1 58 ? 71.75 14.305 10.797 1 73.12 58 CYS B N 1
ATOM 2406 C CA . CYS B 1 58 ? 71 14.625 9.602 1 73.12 58 CYS B CA 1
ATOM 2407 C C . CYS B 1 58 ? 70.5 13.359 8.898 1 73.12 58 CYS B C 1
ATOM 2409 O O . CYS B 1 58 ? 69.375 13.273 8.461 1 73.12 58 CYS B O 1
ATOM 2411 N N . ILE B 1 59 ? 71.438 12.484 8.922 1 72.19 59 ILE B N 1
ATOM 2412 C CA . ILE B 1 59 ? 71.062 11.227 8.266 1 72.19 59 ILE B CA 1
ATOM 2413 C C . ILE B 1 59 ? 70 10.516 9.055 1 72.19 59 ILE B C 1
ATOM 2415 O O . ILE B 1 59 ? 69.062 9.961 8.469 1 72.19 59 ILE B O 1
ATOM 2419 N N . GLU B 1 60 ? 70.062 10.641 10.336 1 73.81 60 GLU B N 1
ATOM 2420 C CA . GLU B 1 60 ? 69 10.047 11.172 1 73.81 60 GLU B CA 1
ATOM 2421 C C . GLU B 1 60 ? 67.688 10.766 10.984 1 73.81 60 GLU B C 1
ATOM 2423 O O . GLU B 1 60 ? 66.625 10.117 10.914 1 73.81 60 GLU B O 1
ATOM 2428 N N . ASN B 1 61 ? 67.75 12.023 10.812 1 74.44 61 ASN B N 1
ATOM 2429 C CA . ASN B 1 61 ? 66.562 12.797 10.57 1 74.44 61 ASN B CA 1
ATOM 2430 C C . ASN B 1 61 ? 65.938 12.469 9.211 1 74.44 61 ASN B C 1
ATOM 2432 O O . ASN B 1 61 ? 64.688 12.383 9.078 1 74.44 61 ASN B O 1
ATOM 2436 N N . LEU B 1 62 ? 66.812 12.281 8.32 1 76.56 62 LEU B N 1
ATOM 2437 C CA . LEU B 1 62 ? 66.312 11.914 6.984 1 76.56 62 LEU B CA 1
ATOM 2438 C C . LEU B 1 62 ? 65.625 10.555 6.996 1 76.56 62 LEU B C 1
ATOM 2440 O O . LEU B 1 62 ? 64.625 10.367 6.355 1 76.56 62 LEU B O 1
ATOM 2444 N N . ARG B 1 63 ? 66.312 9.656 7.691 1 71.56 63 ARG B N 1
ATOM 2445 C CA . ARG B 1 63 ? 65.75 8.328 7.824 1 71.56 63 ARG B CA 1
ATOM 2446 C C . ARG B 1 63 ? 64.375 8.406 8.469 1 71.56 63 ARG B C 1
ATOM 2448 O O . ARG B 1 63 ? 63.406 7.754 8.008 1 71.56 63 ARG B O 1
ATOM 2455 N N . LEU B 1 64 ? 64.25 9.227 9.523 1 75.06 64 LEU B N 1
ATOM 2456 C CA . LEU B 1 64 ? 62.969 9.367 10.227 1 75.06 64 LEU B CA 1
ATOM 2457 C C . LEU B 1 64 ? 61.938 10.008 9.328 1 75.06 64 LEU B C 1
ATOM 2459 O O . LEU B 1 64 ? 60.781 9.555 9.281 1 75.06 64 LEU B O 1
ATOM 2463 N N . LEU B 1 65 ? 62.344 10.961 8.578 1 79 65 LEU B N 1
ATOM 2464 C CA . LEU B 1 65 ? 61.406 11.656 7.703 1 79 65 LEU B CA 1
ATOM 2465 C C . LEU B 1 65 ? 60.969 10.766 6.555 1 79 65 LEU B C 1
ATOM 2467 O O . LEU B 1 65 ? 59.781 10.781 6.164 1 79 65 LEU B O 1
ATOM 2471 N N . ASN B 1 66 ? 61.875 10.062 6.102 1 78.62 66 ASN B N 1
ATOM 2472 C CA . ASN B 1 66 ? 61.531 9.109 5.047 1 78.62 66 ASN B CA 1
ATOM 2473 C C . ASN B 1 66 ? 60.531 8.07 5.543 1 78.62 66 ASN B C 1
ATOM 2475 O O . ASN B 1 66 ? 59.625 7.691 4.812 1 78.62 66 ASN B O 1
ATOM 2479 N N . SER B 1 67 ? 60.781 7.594 6.754 1 77.94 67 SER B N 1
ATOM 2480 C CA . SER B 1 67 ? 59.844 6.641 7.336 1 77.94 67 SER B CA 1
ATOM 2481 C C . SER B 1 67 ? 58.469 7.27 7.523 1 77.94 67 SER B C 1
ATOM 2483 O O . SER B 1 67 ? 57.438 6.645 7.227 1 77.94 67 SER B O 1
ATOM 2485 N N . THR B 1 68 ? 58.469 8.516 7.965 1 80.06 68 THR B N 1
ATOM 2486 C CA . THR B 1 68 ? 57.188 9.227 8.148 1 80.06 68 THR B CA 1
ATOM 2487 C C . THR B 1 68 ? 56.5 9.453 6.812 1 80.06 68 THR B C 1
ATOM 2489 O O . THR B 1 68 ? 55.281 9.305 6.707 1 80.06 68 THR B O 1
ATOM 2492 N N . LEU B 1 69 ? 57.25 9.805 5.883 1 81.38 69 LEU B N 1
ATOM 2493 C CA . LEU B 1 69 ? 56.688 10.016 4.555 1 81.38 69 LEU B CA 1
ATOM 2494 C C . LEU B 1 69 ? 56.125 8.719 3.998 1 81.38 69 LEU B C 1
ATOM 2496 O O . LEU B 1 69 ? 55.031 8.719 3.385 1 81.38 69 LEU B O 1
ATOM 2500 N N . ALA B 1 70 ? 56.938 7.676 4.133 1 77.06 70 ALA B N 1
ATOM 2501 C CA . ALA B 1 70 ? 56.406 6.379 3.686 1 77.06 70 ALA B CA 1
ATOM 2502 C C . ALA B 1 70 ? 55.094 6.039 4.375 1 77.06 70 ALA B C 1
ATOM 2504 O O . ALA B 1 70 ? 54.156 5.594 3.727 1 77.06 70 ALA B O 1
ATOM 2505 N N . ARG B 1 71 ? 55.031 6.266 5.699 1 78.75 71 ARG B N 1
ATOM 2506 C CA . ARG B 1 71 ? 53.781 5.992 6.438 1 78.75 71 ARG B CA 1
ATOM 2507 C C . ARG B 1 71 ? 52.656 6.895 5.965 1 78.75 71 ARG B C 1
ATOM 2509 O O . ARG B 1 71 ? 51.531 6.441 5.816 1 78.75 71 ARG B O 1
ATOM 2516 N N . THR B 1 72 ? 52.875 8.109 5.715 1 76.5 72 THR B N 1
ATOM 2517 C CA . THR B 1 72 ? 51.844 9.055 5.262 1 76.5 72 THR B CA 1
ATOM 2518 C C . THR B 1 72 ? 51.375 8.703 3.854 1 76.5 72 THR B C 1
ATOM 2520 O O . THR B 1 72 ? 50.188 8.812 3.549 1 76.5 72 THR B O 1
ATOM 2523 N N . SER B 1 73 ? 52.312 8.375 3.064 1 81.19 73 SER B N 1
ATOM 2524 C CA . SER B 1 73 ? 51.938 7.961 1.714 1 81.19 73 SER B CA 1
ATOM 2525 C C . SER B 1 73 ? 51.094 6.703 1.738 1 81.19 73 SER B C 1
ATOM 2527 O O . SER B 1 73 ? 50.125 6.578 0.966 1 81.19 73 SER B O 1
ATOM 2529 N N . GLU B 1 74 ? 51.5 5.793 2.57 1 76.62 74 GLU B N 1
ATOM 2530 C CA . GLU B 1 74 ? 50.656 4.605 2.734 1 76.62 74 GLU B CA 1
ATOM 2531 C C . GLU B 1 74 ? 49.281 4.977 3.234 1 76.62 74 GLU B C 1
ATOM 2533 O O . GLU B 1 74 ? 48.281 4.43 2.764 1 76.62 74 GLU B O 1
ATOM 2538 N N . SER B 1 75 ? 49.156 5.84 4.184 1 75.88 75 SER B N 1
ATOM 2539 C CA . SER B 1 75 ? 47.875 6.312 4.672 1 75.88 75 SER B CA 1
ATOM 2540 C C . SER B 1 75 ? 47.094 7.008 3.566 1 75.88 75 SER B C 1
ATOM 2542 O O . SER B 1 75 ? 45.875 6.863 3.482 1 75.88 75 SER B O 1
ATOM 2544 N N . LEU B 1 76 ? 47.688 7.707 2.838 1 72.75 76 LEU B N 1
ATOM 2545 C CA . LEU B 1 76 ? 47.031 8.383 1.716 1 72.75 76 LEU B CA 1
ATOM 2546 C C . LEU B 1 76 ? 46.531 7.371 0.702 1 72.75 76 LEU B C 1
ATOM 2548 O O . LEU B 1 76 ? 45.406 7.527 0.183 1 72.75 76 LEU B O 1
ATOM 2552 N N . GLU B 1 77 ? 47.344 6.48 0.35 1 75.75 77 GLU B N 1
ATOM 2553 C CA . GLU B 1 77 ? 46.906 5.441 -0.567 1 75.75 77 GLU B CA 1
ATOM 2554 C C . GLU B 1 77 ? 45.688 4.68 0.011 1 75.75 77 GLU B C 1
ATOM 2556 O O . GLU B 1 77 ? 44.75 4.383 -0.703 1 75.75 77 GLU B O 1
ATOM 2561 N N . GLU B 1 78 ? 45.781 4.348 1.256 1 74.12 78 GLU B N 1
ATOM 2562 C CA . GLU B 1 78 ? 44.656 3.672 1.902 1 74.12 78 GLU B CA 1
ATOM 2563 C C . GLU B 1 78 ? 43.406 4.551 1.907 1 74.12 78 GLU B C 1
ATOM 2565 O O . GLU B 1 78 ? 42.312 4.074 1.628 1 74.12 78 GLU B O 1
ATOM 2570 N N . LEU B 1 79 ? 43.5 5.723 2.217 1 71.44 79 LEU B N 1
ATOM 2571 C CA . LEU B 1 79 ? 42.375 6.637 2.236 1 71.44 79 LEU B CA 1
ATOM 2572 C C . LEU B 1 79 ? 41.844 6.875 0.827 1 71.44 79 LEU B C 1
ATOM 2574 O O . LEU B 1 79 ? 40.625 6.984 0.625 1 71.44 79 LEU B O 1
ATOM 2578 N N . SER B 1 80 ? 42.625 7.008 -0.04 1 70 80 SER B N 1
ATOM 2579 C CA . SER B 1 80 ? 42.219 7.105 -1.432 1 70 80 SER B CA 1
ATOM 2580 C C . SER B 1 80 ? 41.406 5.875 -1.855 1 70 80 SER B C 1
ATOM 2582 O O . SER B 1 80 ? 40.406 5.988 -2.568 1 70 80 SER B O 1
ATOM 2584 N N . ALA B 1 81 ? 41.938 4.738 -1.514 1 67.62 81 ALA B N 1
ATOM 2585 C CA . ALA B 1 81 ? 41.156 3.529 -1.789 1 67.62 81 ALA B CA 1
ATOM 2586 C C . ALA B 1 81 ? 39.812 3.559 -1.071 1 67.62 81 ALA B C 1
ATOM 2588 O O . ALA B 1 81 ? 38.781 3.219 -1.656 1 67.62 81 ALA B O 1
ATOM 2589 N N . LYS B 1 82 ? 39.781 3.893 0.11 1 64.88 82 LYS B N 1
ATOM 2590 C CA . LYS B 1 82 ? 38.531 4.016 0.853 1 64.88 82 LYS B CA 1
ATOM 2591 C C . LYS B 1 82 ? 37.625 5.078 0.235 1 64.88 82 LYS B C 1
ATOM 2593 O O . LYS B 1 82 ? 36.406 4.906 0.176 1 64.88 82 LYS B O 1
ATOM 2598 N N . TYR B 1 83 ? 38.062 6.129 -0.084 1 63.31 83 TYR B N 1
ATOM 2599 C CA . TYR B 1 83 ? 37.281 7.172 -0.749 1 63.31 83 TYR B CA 1
ATOM 2600 C C . TYR B 1 83 ? 36.781 6.695 -2.102 1 63.31 83 TYR B C 1
ATOM 2602 O O . TYR B 1 83 ? 35.625 6.949 -2.457 1 63.31 83 TYR B O 1
ATOM 2610 N N . ARG B 1 84 ? 37.625 6.105 -2.861 1 60.69 84 ARG B N 1
ATOM 2611 C CA . ARG B 1 84 ? 37.156 5.484 -4.09 1 60.69 84 ARG B CA 1
ATOM 2612 C C . ARG B 1 84 ? 36.062 4.461 -3.793 1 60.69 84 ARG B C 1
ATOM 2614 O O . ARG B 1 84 ? 35.062 4.395 -4.504 1 60.69 84 ARG B O 1
ATOM 2621 N N . ASP B 1 85 ? 36.219 3.709 -2.764 1 63.19 85 ASP B N 1
ATOM 2622 C CA . ASP B 1 85 ? 35.188 2.787 -2.336 1 63.19 85 ASP B CA 1
ATOM 2623 C C . ASP B 1 85 ? 33.938 3.547 -1.854 1 63.19 85 ASP B C 1
ATOM 2625 O O . ASP B 1 85 ? 32.812 3.137 -2.121 1 63.19 85 ASP B O 1
ATOM 2629 N N . CYS B 1 86 ? 34.031 4.457 -1.093 1 58.44 86 CYS B N 1
ATOM 2630 C CA . CYS B 1 86 ? 32.938 5.324 -0.688 1 58.44 86 CYS B CA 1
ATOM 2631 C C . CYS B 1 86 ? 32.281 5.953 -1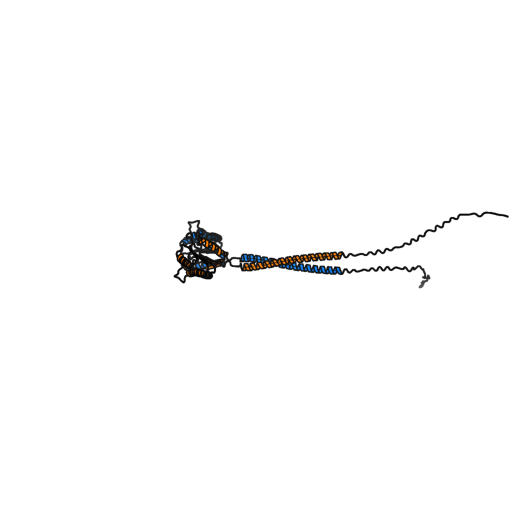.902 1 58.44 86 CYS B C 1
ATOM 2633 O O . CYS B 1 86 ? 31.047 6.027 -1.97 1 58.44 86 CYS B O 1
ATOM 2635 N N . LEU B 1 87 ? 33.031 6.445 -2.771 1 54.5 87 LEU B N 1
ATOM 2636 C CA . LEU B 1 87 ? 32.469 6.957 -4.016 1 54.5 87 LEU B CA 1
ATOM 2637 C C . LEU B 1 87 ? 31.797 5.844 -4.809 1 54.5 87 LEU B C 1
ATOM 2639 O O . LEU B 1 87 ? 30.719 6.043 -5.383 1 54.5 87 LEU B O 1
ATOM 2643 N N . LEU B 1 88 ? 32.531 4.781 -4.863 1 52.56 88 LEU B N 1
ATOM 2644 C CA . LEU B 1 88 ? 31.922 3.617 -5.492 1 52.56 88 LEU B CA 1
ATOM 2645 C C . LEU B 1 88 ? 30.766 3.086 -4.648 1 52.56 88 LEU B C 1
ATOM 2647 O O . LEU B 1 88 ? 29.734 2.678 -5.184 1 52.56 88 LEU B O 1
ATOM 2651 N N . GLU B 1 89 ? 30.984 2.932 -3.375 1 49.56 89 GLU B N 1
ATOM 2652 C CA . GLU B 1 89 ? 29.875 2.617 -2.482 1 49.56 89 GLU B CA 1
ATOM 2653 C C . GLU B 1 89 ? 28.875 3.771 -2.414 1 49.56 89 GLU B C 1
ATOM 2655 O O . GLU B 1 89 ? 27.672 3.549 -2.324 1 49.56 89 GLU B O 1
ATOM 2660 N N . GLY B 1 90 ? 29.281 4.824 -2.15 1 45.12 90 GLY B N 1
ATOM 2661 C CA . GLY B 1 90 ? 28.406 5.965 -2.371 1 45.12 90 GLY B CA 1
ATOM 2662 C C . GLY B 1 90 ? 27.812 6 -3.768 1 45.12 90 GLY B C 1
ATOM 2663 O O . GLY B 1 90 ? 26.656 6.41 -3.949 1 45.12 90 GLY B O 1
ATOM 2664 N N . SER B 1 91 ? 28.594 5.926 -4.789 1 41.5 91 SER B N 1
ATOM 2665 C CA . SER B 1 91 ? 28.078 5.633 -6.121 1 41.5 91 SER B CA 1
ATOM 2666 C C . SER B 1 91 ? 27.359 4.285 -6.152 1 41.5 91 SER B C 1
ATOM 2668 O O . SER B 1 91 ? 26.375 4.121 -6.871 1 41.5 91 SER B O 1
ATOM 2670 N N . LYS B 1 92 ? 27.859 3.18 -5.676 1 37.75 92 LYS B N 1
ATOM 2671 C CA . LYS B 1 92 ? 27.094 1.954 -5.453 1 37.75 92 LYS B CA 1
ATOM 2672 C C . LYS B 1 92 ? 26.078 2.135 -4.32 1 37.75 92 LYS B C 1
ATOM 2674 O O . LYS B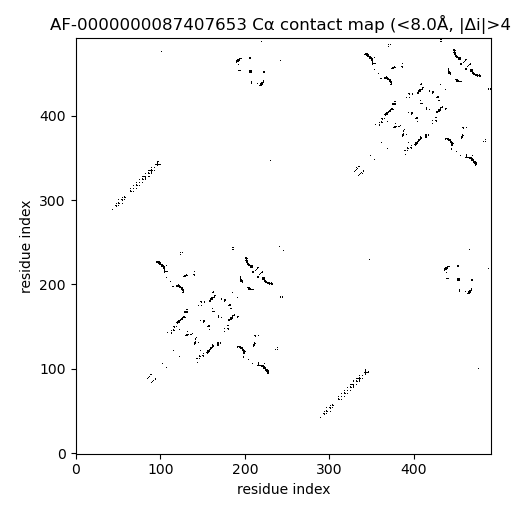 1 92 ? 25.016 1.525 -4.336 1 37.75 92 LYS B O 1
ATOM 2679 N N . ARG B 1 93 ? 26.375 2.578 -3.174 1 36.72 93 ARG B N 1
ATOM 2680 C CA . ARG B 1 93 ? 25.438 2.975 -2.139 1 36.72 93 ARG B CA 1
ATOM 2681 C C . ARG B 1 93 ? 24.594 4.168 -2.59 1 36.72 93 ARG B C 1
ATOM 2683 O O . ARG B 1 93 ? 23.656 4.57 -1.9 1 36.72 93 ARG B O 1
ATOM 2690 N N . GLU B 1 94 ? 25.125 5.238 -3.143 1 38.25 94 GLU B N 1
ATOM 2691 C CA . GLU B 1 94 ? 24.125 5.758 -4.078 1 38.25 94 GLU B CA 1
ATOM 2692 C C . GLU B 1 94 ? 23.188 4.652 -4.559 1 38.25 94 GLU B C 1
ATOM 2694 O O . GLU B 1 94 ? 22.422 4.852 -5.492 1 38.25 94 GLU B O 1
ATOM 2699 N N . GLU B 1 95 ? 23.625 3.645 -4.383 1 36.12 95 GLU B N 1
ATOM 2700 C CA . GLU B 1 95 ? 22.734 2.49 -4.496 1 36.12 95 GLU B CA 1
ATOM 2701 C C . GLU B 1 95 ? 21.359 2.797 -3.912 1 36.12 95 GLU B C 1
ATOM 2703 O O . GLU B 1 95 ? 21.234 3.582 -2.969 1 36.12 95 GLU B O 1
ATOM 2708 N N . ASN B 1 96 ? 20.406 2.047 -4.203 1 37.22 96 ASN B N 1
ATOM 2709 C CA . ASN B 1 96 ? 19 2.033 -4.578 1 37.22 96 ASN B CA 1
ATOM 2710 C C . ASN B 1 96 ? 18.094 2.268 -3.373 1 37.22 96 ASN B C 1
ATOM 2712 O O . ASN B 1 96 ? 18.094 1.479 -2.426 1 37.22 96 ASN B O 1
ATOM 2716 N N . ALA B 1 97 ? 18.078 3.455 -2.639 1 43.5 97 ALA B N 1
ATOM 2717 C CA . ALA B 1 97 ? 16.672 3.387 -2.207 1 43.5 97 ALA B CA 1
ATOM 2718 C C . ALA B 1 97 ? 15.922 2.301 -2.967 1 43.5 97 ALA B C 1
ATOM 2720 O O . ALA B 1 97 ? 16.125 2.123 -4.172 1 43.5 97 ALA B O 1
ATOM 2721 N N . PRO B 1 98 ? 15.773 1.343 -2.229 1 54.5 98 PRO B N 1
ATOM 2722 C CA . PRO B 1 98 ? 15.102 0.359 -3.078 1 54.5 98 PRO B CA 1
ATOM 2723 C C . PRO B 1 98 ? 14.258 1.006 -4.172 1 54.5 98 PRO B C 1
ATOM 2725 O O . PRO B 1 98 ? 13.57 2 -3.92 1 54.5 98 PRO B O 1
ATOM 2728 N N . PRO B 1 99 ? 14.781 1.074 -5.387 1 78.56 99 PRO B N 1
ATOM 2729 C CA . PRO B 1 99 ? 13.906 1.6 -6.434 1 78.56 99 PRO B CA 1
ATOM 2730 C C . PRO B 1 99 ? 12.422 1.38 -6.129 1 78.56 99 PRO B C 1
ATOM 2732 O O . PRO B 1 99 ? 12.016 0.261 -5.805 1 78.56 99 PRO B O 1
ATOM 2735 N N . THR B 1 100 ? 11.906 2.506 -5.504 1 92.69 100 THR B N 1
ATOM 2736 C CA . THR B 1 100 ? 10.461 2.482 -5.348 1 92.69 100 THR B CA 1
ATOM 2737 C C . THR B 1 100 ? 9.773 3.064 -6.578 1 92.69 100 THR B C 1
ATOM 2739 O O . THR B 1 100 ? 10.094 4.168 -7.012 1 92.69 100 THR B O 1
ATOM 2742 N N . GLU B 1 101 ? 9.023 2.275 -7.129 1 95.44 101 GLU B N 1
ATOM 2743 C CA . GLU B 1 101 ? 8.227 2.686 -8.281 1 95.44 101 GLU B CA 1
ATOM 2744 C C . GLU B 1 101 ? 6.754 2.824 -7.91 1 95.44 101 GLU B C 1
ATOM 2746 O O . GLU B 1 101 ? 6.172 1.921 -7.309 1 95.44 101 GLU B O 1
ATOM 2751 N N . LEU B 1 102 ? 6.227 3.973 -8.211 1 97.69 102 LEU B N 1
ATOM 2752 C CA . LEU B 1 102 ? 4.797 4.188 -8.031 1 97.69 102 LEU B CA 1
ATOM 2753 C C . LEU B 1 102 ? 4.004 3.516 -9.148 1 97.69 102 LEU B C 1
ATOM 2755 O O . LEU B 1 102 ? 4.336 3.658 -10.32 1 97.69 102 LEU B O 1
ATOM 2759 N N . LEU B 1 103 ? 3.018 2.752 -8.773 1 98.44 103 LEU B N 1
ATOM 2760 C CA . LEU B 1 103 ? 2.156 2.062 -9.727 1 98.44 103 LEU B CA 1
ATOM 2761 C C . LEU B 1 103 ? 0.71 2.523 -9.586 1 98.44 103 LEU B C 1
ATOM 2763 O O . LEU B 1 103 ? 0.048 2.209 -8.594 1 98.44 103 LEU B O 1
ATOM 2767 N N . VAL B 1 104 ? 0.25 3.207 -10.609 1 97.69 104 VAL B N 1
ATOM 2768 C CA . VAL B 1 104 ? -1.115 3.723 -10.57 1 97.69 104 VAL B CA 1
ATOM 2769 C C . VAL B 1 104 ? -1.979 2.977 -11.586 1 97.69 104 VAL B C 1
ATOM 2771 O O . VAL B 1 104 ? -1.58 2.805 -12.742 1 97.69 104 VAL B O 1
ATOM 2774 N N . ASP B 1 105 ? -3.059 2.512 -11.078 1 97.25 105 ASP B N 1
ATOM 2775 C CA . ASP B 1 105 ? -4.086 1.887 -11.906 1 97.25 105 ASP B CA 1
ATOM 2776 C C . ASP B 1 105 ? -3.494 0.765 -12.758 1 97.25 105 ASP B C 1
ATOM 2778 O O . ASP B 1 105 ? -2.934 -0.195 -12.227 1 97.25 105 ASP B O 1
ATOM 2782 N N . ASP B 1 106 ? -3.412 0.887 -14.055 1 94.56 106 ASP B N 1
ATOM 2783 C CA . ASP B 1 106 ? -3.131 -0.239 -14.938 1 94.56 106 ASP B CA 1
ATOM 2784 C C . ASP B 1 106 ? -1.636 -0.543 -14.984 1 94.56 106 ASP B C 1
ATOM 2786 O O . ASP B 1 106 ? -1.226 -1.596 -15.477 1 94.56 106 ASP B O 1
ATOM 2790 N N . THR B 1 107 ? -0.847 0.306 -14.445 1 97 107 THR B N 1
ATOM 2791 C CA . THR B 1 107 ? 0.592 0.073 -14.477 1 97 107 THR B CA 1
ATOM 2792 C C . THR B 1 107 ? 0.979 -1.068 -13.547 1 97 107 THR B C 1
ATOM 2794 O O . THR B 1 107 ? 2.012 -1.713 -13.734 1 97 107 THR B O 1
ATOM 2797 N N . TYR B 1 108 ? 0.156 -1.286 -12.617 1 98.69 108 TYR B N 1
ATOM 2798 C CA . TYR B 1 108 ? 0.394 -2.354 -11.648 1 98.69 108 TYR B CA 1
ATOM 2799 C C . TYR B 1 108 ? 0.479 -3.707 -12.344 1 98.69 108 TYR B C 1
ATOM 2801 O O . TYR B 1 108 ? 1.457 -4.441 -12.172 1 98.69 108 TYR B O 1
ATOM 2809 N N . TYR B 1 109 ? -0.495 -4.02 -13.109 1 98.5 109 TYR B N 1
ATOM 2810 C CA . TYR B 1 109 ? -0.55 -5.309 -13.797 1 98.5 109 TYR B CA 1
ATOM 2811 C C . TYR B 1 109 ? 0.677 -5.512 -14.672 1 98.5 109 TYR B C 1
ATOM 2813 O O . TYR B 1 109 ? 1.312 -6.566 -14.633 1 98.5 109 TYR B O 1
ATOM 2821 N N . ARG B 1 110 ? 1.004 -4.5 -15.445 1 97.25 110 ARG B N 1
ATOM 2822 C CA . ARG B 1 110 ? 2.098 -4.605 -16.406 1 97.25 110 ARG B CA 1
ATOM 2823 C C . ARG B 1 110 ? 3.422 -4.875 -15.695 1 97.25 110 ARG B C 1
ATOM 2825 O O . ARG B 1 110 ? 4.223 -5.691 -16.156 1 97.25 110 ARG B O 1
ATOM 2832 N N . SER B 1 111 ? 3.559 -4.234 -14.602 1 97.88 111 SER B N 1
ATOM 2833 C CA . SER B 1 111 ? 4.793 -4.406 -13.844 1 97.88 111 SER B CA 1
ATOM 2834 C C . SER B 1 111 ? 4.844 -5.77 -13.164 1 97.88 111 SER B C 1
ATOM 2836 O O . SER B 1 111 ? 5.844 -6.48 -13.258 1 97.88 111 SER B O 1
ATOM 2838 N N . LEU B 1 112 ? 3.787 -6.168 -12.578 1 98.81 112 LEU B N 1
ATOM 2839 C CA . LEU B 1 112 ? 3.764 -7.367 -11.758 1 98.81 112 LEU B CA 1
ATOM 2840 C C . LEU B 1 112 ? 3.85 -8.625 -12.617 1 98.81 112 LEU B C 1
ATOM 2842 O O . LEU B 1 112 ? 4.559 -9.57 -12.273 1 98.81 112 LEU B O 1
ATOM 2846 N N . ILE B 1 113 ? 3.145 -8.617 -13.719 1 98.62 113 ILE B N 1
ATOM 2847 C CA . ILE B 1 113 ? 3.119 -9.805 -14.562 1 98.62 113 ILE B CA 1
ATOM 2848 C C . ILE B 1 113 ? 4.531 -10.125 -15.047 1 98.62 113 ILE B C 1
ATOM 2850 O O . ILE B 1 113 ? 4.922 -11.297 -15.117 1 98.62 113 ILE B O 1
ATOM 2854 N N . GLU B 1 114 ? 5.289 -9.102 -15.391 1 98.12 114 GLU B N 1
ATOM 2855 C CA . GLU B 1 114 ? 6.66 -9.297 -15.852 1 98.12 114 GLU B CA 1
ATOM 2856 C C . GLU B 1 114 ? 7.543 -9.852 -14.734 1 98.12 114 GLU B C 1
ATOM 2858 O O . GLU B 1 114 ? 8.352 -10.75 -14.969 1 98.12 114 GLU B O 1
ATOM 2863 N N . ASP B 1 115 ? 7.348 -9.328 -13.57 1 98.56 115 ASP B N 1
ATOM 2864 C CA . ASP B 1 115 ? 8.164 -9.781 -12.453 1 98.56 115 ASP B CA 1
ATOM 2865 C C . ASP B 1 115 ? 7.836 -11.219 -12.078 1 98.56 115 ASP B C 1
ATOM 2867 O O . ASP B 1 115 ? 8.727 -12 -11.727 1 98.56 115 ASP B O 1
ATOM 2871 N N . ILE B 1 116 ? 6.562 -11.625 -12.109 1 98.88 116 ILE B N 1
ATOM 2872 C CA . ILE B 1 116 ? 6.191 -13 -11.797 1 98.88 116 ILE B CA 1
ATOM 2873 C C . ILE B 1 116 ? 6.766 -13.945 -12.852 1 98.88 116 ILE B C 1
ATOM 2875 O O . ILE B 1 116 ? 7.328 -14.992 -12.516 1 98.88 116 ILE B O 1
ATOM 2879 N N . ARG B 1 117 ? 6.648 -13.539 -14.078 1 98.44 117 ARG B N 1
ATOM 2880 C CA . ARG B 1 117 ? 7.156 -14.359 -15.172 1 98.44 117 ARG B CA 1
ATOM 2881 C C . ARG B 1 117 ? 8.672 -14.516 -15.078 1 98.44 117 ARG B C 1
ATOM 2883 O O . ARG B 1 117 ? 9.219 -15.547 -15.484 1 98.44 117 ARG B O 1
ATOM 2890 N N . GLY B 1 118 ? 9.289 -13.586 -14.516 1 98.25 118 GLY B N 1
ATOM 2891 C CA . GLY B 1 118 ? 10.742 -13.602 -14.422 1 98.25 118 GLY B CA 1
ATOM 2892 C C . GLY B 1 118 ? 11.242 -14.172 -13.109 1 98.25 118 GLY B C 1
ATOM 2893 O O . GLY B 1 118 ? 12.453 -14.289 -12.898 1 98.25 118 GLY B O 1
ATOM 2894 N N . ALA B 1 119 ? 10.375 -14.484 -12.25 1 98.69 119 ALA B N 1
ATOM 2895 C CA . ALA B 1 119 ? 10.758 -15.008 -10.945 1 98.69 119 ALA B CA 1
ATOM 2896 C C . ALA B 1 119 ? 11.586 -16.281 -11.078 1 98.69 119 ALA B C 1
ATOM 2898 O O . ALA B 1 119 ? 11.297 -17.125 -11.93 1 98.69 119 ALA B O 1
ATOM 2899 N N . ARG B 1 120 ? 12.531 -16.5 -10.141 1 98.06 120 ARG B N 1
ATOM 2900 C CA . ARG B 1 120 ? 13.453 -17.625 -10.273 1 98.06 120 ARG B CA 1
ATOM 2901 C C . ARG B 1 120 ? 13.453 -18.484 -9.016 1 98.06 120 ARG B C 1
ATOM 2903 O O . ARG B 1 120 ? 13.727 -19.672 -9.078 1 98.06 120 ARG B O 1
ATOM 2910 N N . GLU B 1 121 ? 13.156 -17.906 -7.922 1 98.56 121 GLU B N 1
ATOM 2911 C CA . GLU B 1 121 ? 13.305 -18.641 -6.664 1 98.56 121 GLU B CA 1
ATOM 2912 C C . GLU B 1 121 ? 11.953 -18.828 -5.98 1 98.56 121 GLU B C 1
ATOM 2914 O O . GLU B 1 121 ? 11.547 -19.953 -5.699 1 98.56 121 GLU B O 1
ATOM 2919 N N . SER B 1 122 ? 11.289 -17.703 -5.684 1 98.88 122 SER B N 1
ATOM 2920 C CA . SER B 1 122 ? 10.055 -17.828 -4.91 1 98.88 122 SER B CA 1
ATOM 2921 C C . SER B 1 122 ? 9.117 -16.656 -5.184 1 98.88 122 SER B C 1
ATOM 2923 O O . SER B 1 122 ? 9.555 -15.586 -5.602 1 98.88 122 SER B O 1
ATOM 2925 N N . VAL B 1 123 ? 7.812 -16.891 -5 1 98.94 123 VAL B N 1
ATOM 2926 C CA . VAL B 1 123 ? 6.766 -15.875 -5.016 1 98.94 123 VAL B CA 1
ATOM 2927 C C . VAL B 1 123 ? 5.828 -16.078 -3.826 1 98.94 123 VAL B C 1
ATOM 2929 O O . VAL B 1 123 ? 5.289 -17.172 -3.635 1 98.94 123 VAL B O 1
ATOM 2932 N N . TYR B 1 124 ? 5.68 -15.102 -2.988 1 98.94 124 TYR B N 1
ATOM 2933 C CA . TYR B 1 124 ? 4.727 -15.094 -1.882 1 98.94 124 TYR B CA 1
ATOM 2934 C C . TYR B 1 124 ? 3.648 -14.039 -2.1 1 98.94 124 TYR B C 1
ATOM 2936 O O . TYR B 1 124 ? 3.951 -12.883 -2.42 1 98.94 124 TYR B O 1
ATOM 2944 N N . VAL B 1 125 ? 2.373 -14.461 -1.93 1 98.94 125 VAL B N 1
ATOM 2945 C CA . VAL B 1 125 ? 1.258 -13.555 -2.17 1 98.94 125 VAL B CA 1
ATOM 2946 C C . VAL B 1 125 ? 0.274 -13.617 -1.003 1 98.94 125 VAL B C 1
ATOM 2948 O O . VAL B 1 125 ? -0.074 -14.711 -0.541 1 98.94 125 VAL B O 1
ATOM 2951 N N . THR B 1 126 ? -0.149 -12.5 -0.463 1 98.75 126 THR B N 1
ATOM 2952 C CA . THR B 1 126 ? -1.383 -12.375 0.307 1 98.75 126 THR B CA 1
ATOM 2953 C C . THR B 1 126 ? -2.373 -11.453 -0.402 1 98.75 126 THR B C 1
ATOM 2955 O O . THR B 1 126 ? -1.984 -10.422 -0.949 1 98.75 126 THR B O 1
ATOM 2958 N N . MET B 1 127 ? -3.602 -11.836 -0.461 1 98.69 127 MET B N 1
ATOM 2959 C CA . MET B 1 127 ? -4.605 -11.109 -1.228 1 98.69 127 MET B CA 1
ATOM 2960 C C . MET B 1 127 ? -5.973 -11.203 -0.563 1 98.69 127 MET B C 1
ATOM 2962 O O . MET B 1 127 ? -6.43 -12.297 -0.228 1 98.69 127 MET B O 1
ATOM 2966 N N . PHE B 1 128 ? -6.598 -10.047 -0.42 1 98.5 128 PHE B N 1
ATOM 2967 C CA . PHE B 1 128 ? -7.957 -10.031 0.106 1 98.5 128 PHE B CA 1
ATOM 2968 C C . PHE B 1 128 ? -8.922 -10.68 -0.878 1 98.5 128 PHE B C 1
ATOM 2970 O O . PHE B 1 128 ? -9.664 -11.602 -0.52 1 98.5 128 PHE B O 1
ATOM 2977 N N . LEU B 1 129 ? -8.805 -10.227 -2.072 1 98.44 129 LEU B N 1
ATOM 2978 C CA . LEU B 1 129 ? -9.648 -10.758 -3.143 1 98.44 129 LEU B CA 1
ATOM 2979 C C . LEU B 1 129 ? -8.805 -11.148 -4.352 1 98.44 129 LEU B C 1
ATOM 2981 O O . LEU B 1 129 ? -8.055 -10.32 -4.887 1 98.44 129 LEU B O 1
ATOM 2985 N N . MET B 1 130 ? -8.875 -12.367 -4.719 1 98.44 130 MET B N 1
ATOM 2986 C CA . MET B 1 130 ? -8.312 -12.922 -5.949 1 98.44 130 MET B CA 1
ATOM 2987 C C . MET B 1 130 ? -9.383 -13.656 -6.75 1 98.44 130 MET B C 1
ATOM 2989 O O . MET B 1 130 ? -9.68 -14.828 -6.477 1 98.44 130 MET B O 1
ATOM 2993 N N . LYS B 1 131 ? -9.859 -12.969 -7.738 1 97.69 131 LYS B N 1
ATOM 2994 C CA . LYS B 1 131 ? -11.023 -13.492 -8.453 1 97.69 131 LYS B CA 1
ATOM 2995 C C . LYS B 1 131 ? -10.602 -14.195 -9.742 1 97.69 131 LYS B C 1
ATOM 2997 O O . LYS B 1 131 ? -10.117 -13.555 -10.672 1 97.69 131 LYS B O 1
ATOM 3002 N N . TYR B 1 132 ? -10.828 -15.445 -9.789 1 96.44 132 TYR B N 1
ATOM 3003 C CA . TYR B 1 132 ? -10.547 -16.266 -10.961 1 96.44 132 TYR B CA 1
ATOM 3004 C C . TYR B 1 132 ? -11.828 -16.625 -11.695 1 96.44 132 TYR B C 1
ATOM 3006 O O . TYR B 1 132 ? -12.773 -17.141 -11.102 1 96.44 132 TYR B O 1
ATOM 3014 N N . ASP B 1 133 ? -11.852 -16.25 -12.906 1 93.5 133 ASP B N 1
ATOM 3015 C CA . ASP B 1 133 ? -12.953 -16.641 -13.797 1 93.5 133 ASP B CA 1
ATOM 3016 C C . ASP B 1 133 ? -12.445 -17.453 -14.984 1 93.5 133 ASP B C 1
ATOM 3018 O O . ASP B 1 133 ? -11.969 -16.891 -15.969 1 93.5 133 ASP B O 1
ATOM 3022 N N . PRO B 1 134 ? -12.672 -18.766 -14.93 1 89.31 134 PRO B N 1
ATOM 3023 C CA . PRO B 1 134 ? -12.141 -19.625 -15.992 1 89.31 134 PRO B CA 1
ATOM 3024 C C . PRO B 1 134 ? -12.789 -19.359 -17.344 1 89.31 134 PRO B C 1
ATOM 3026 O O . PRO B 1 134 ? -12.227 -19.719 -18.391 1 89.31 134 PRO B O 1
ATOM 3029 N N . ASN B 1 135 ? -13.922 -18.688 -17.297 1 90.5 135 ASN B N 1
ATOM 3030 C CA . ASN B 1 135 ? -14.656 -18.484 -18.531 1 90.5 135 ASN B CA 1
ATOM 3031 C C . ASN B 1 135 ? -14.281 -17.172 -19.203 1 90.5 135 ASN B C 1
ATOM 3033 O O . ASN B 1 135 ? -14.773 -16.859 -20.297 1 90.5 135 ASN B O 1
ATOM 3037 N N . ASP B 1 136 ? -13.422 -16.391 -18.609 1 88.81 136 ASP B N 1
ATOM 3038 C CA . ASP B 1 136 ? -12.992 -15.117 -19.172 1 88.81 136 ASP B CA 1
ATOM 3039 C C . ASP B 1 136 ? -11.492 -15.117 -19.453 1 88.81 136 ASP B C 1
ATOM 3041 O O . ASP B 1 136 ? -10.68 -14.938 -18.547 1 88.81 136 ASP B O 1
ATOM 3045 N N . SER B 1 137 ? -11.125 -15.18 -20.734 1 83.88 137 SER B N 1
ATOM 3046 C CA . SER B 1 137 ? -9.727 -15.312 -21.109 1 83.88 137 SER B CA 1
ATOM 3047 C C . SER B 1 137 ? -9.039 -13.953 -21.172 1 83.88 137 SER B C 1
ATOM 3049 O O . SER B 1 137 ? -7.812 -13.867 -21.234 1 83.88 137 SER B O 1
ATOM 3051 N N . TYR B 1 138 ? -9.734 -12.891 -21.094 1 87.44 138 TYR B N 1
ATOM 3052 C CA . TYR B 1 138 ? -9.141 -11.562 -21.234 1 87.44 138 TYR B CA 1
ATOM 3053 C C . TYR B 1 138 ? -9.133 -10.828 -19.906 1 87.44 138 TYR B C 1
ATOM 3055 O O . TYR B 1 138 ? -9.016 -9.602 -19.859 1 87.44 138 TYR B O 1
ATOM 3063 N N . ASP B 1 139 ? -9.156 -11.5 -18.859 1 93.44 139 ASP B N 1
ATOM 3064 C CA . ASP B 1 139 ? -9.148 -10.945 -17.5 1 93.44 139 ASP B CA 1
ATOM 3065 C C . ASP B 1 139 ? -7.734 -10.898 -16.938 1 93.44 139 ASP B C 1
ATOM 3067 O O . ASP B 1 139 ? -7.082 -11.93 -16.797 1 93.44 139 ASP B O 1
ATOM 3071 N N . HIS B 1 140 ? -7.254 -9.688 -16.562 1 97.12 140 HIS B N 1
ATOM 3072 C CA . HIS B 1 140 ? -5.898 -9.5 -16.047 1 97.12 140 HIS B CA 1
ATOM 3073 C C . HIS B 1 140 ? -5.699 -10.25 -14.734 1 97.12 140 HIS B C 1
ATOM 3075 O O . HIS B 1 140 ? -4.59 -10.695 -14.438 1 97.12 140 HIS B O 1
ATOM 3081 N N . ALA B 1 141 ? -6.762 -10.406 -13.977 1 98.06 141 ALA B N 1
ATOM 3082 C CA . ALA B 1 141 ? -6.652 -11.203 -12.758 1 98.06 141 ALA B CA 1
ATOM 3083 C C . ALA B 1 141 ? -6.352 -12.664 -13.086 1 98.06 141 ALA B C 1
ATOM 3085 O O . ALA B 1 141 ? -5.488 -13.281 -12.461 1 98.06 141 ALA B O 1
ATOM 3086 N N . ASN B 1 142 ? -7.008 -13.211 -14.125 1 97.75 142 ASN B N 1
ATOM 3087 C CA . ASN B 1 142 ? -6.715 -14.57 -14.586 1 97.75 142 ASN B CA 1
ATOM 3088 C C . ASN B 1 142 ? -5.262 -14.711 -15.023 1 97.75 142 ASN B C 1
ATOM 3090 O O . ASN B 1 142 ? -4.613 -15.711 -14.719 1 97.75 142 ASN B O 1
ATOM 3094 N N . ASP B 1 143 ? -4.789 -13.688 -15.727 1 97.31 143 ASP B N 1
ATOM 3095 C CA . ASP B 1 143 ? -3.408 -13.719 -16.188 1 97.31 143 ASP B CA 1
ATOM 3096 C C . ASP B 1 143 ? -2.434 -13.836 -15.023 1 97.31 143 ASP B C 1
ATOM 3098 O O . ASP B 1 143 ? -1.486 -14.625 -15.078 1 97.31 143 ASP B O 1
ATOM 3102 N N . LEU B 1 144 ? -2.65 -13.055 -14.039 1 98.69 144 LEU B N 1
ATOM 3103 C CA . LEU B 1 144 ? -1.764 -13.078 -12.875 1 98.69 144 LEU B CA 1
ATOM 3104 C C . LEU B 1 144 ? -1.824 -14.43 -12.172 1 98.69 144 LEU B C 1
ATOM 3106 O O . LEU B 1 144 ? -0.791 -14.984 -11.797 1 98.69 144 LEU B O 1
ATOM 3110 N N . ILE B 1 145 ? -3.004 -14.922 -12.047 1 98.62 145 ILE B N 1
ATOM 3111 C CA . ILE B 1 145 ? -3.213 -16.188 -11.359 1 98.62 145 ILE B CA 1
ATOM 3112 C C . ILE B 1 145 ? -2.562 -17.328 -12.156 1 98.62 145 ILE B C 1
ATOM 3114 O O . ILE B 1 145 ? -1.864 -18.172 -11.586 1 98.62 145 ILE B O 1
ATOM 3118 N N . ARG B 1 146 ? -2.721 -17.344 -13.438 1 98.19 146 ARG B N 1
ATOM 3119 C CA . ARG B 1 146 ? -2.096 -18.344 -14.297 1 98.19 146 ARG B CA 1
ATOM 3120 C C . ARG B 1 146 ? -0.575 -18.219 -14.266 1 98.19 146 ARG B C 1
ATOM 3122 O O . ARG B 1 146 ? 0.136 -19.219 -14.352 1 98.19 146 ARG B O 1
ATOM 3129 N N . ALA B 1 147 ? -0.131 -17 -14.164 1 98.69 147 ALA B N 1
ATOM 3130 C CA . ALA B 1 147 ? 1.312 -16.781 -14.102 1 98.69 147 ALA B CA 1
ATOM 3131 C C . ALA B 1 147 ? 1.91 -17.422 -12.852 1 98.69 147 ALA B C 1
ATOM 3133 O O . ALA B 1 147 ? 3.053 -17.891 -12.875 1 98.69 147 ALA B O 1
ATOM 3134 N N . LEU B 1 148 ? 1.194 -17.422 -11.734 1 98.88 148 LEU B N 1
ATOM 3135 C CA . LEU B 1 148 ? 1.656 -18.094 -10.531 1 98.88 148 LEU B CA 1
ATOM 3136 C C . LEU B 1 148 ? 1.839 -19.594 -10.789 1 98.88 148 LEU B C 1
ATOM 3138 O O . LEU B 1 148 ? 2.844 -20.172 -10.383 1 98.88 148 LEU B O 1
ATOM 3142 N N . VAL B 1 149 ? 0.856 -20.188 -11.484 1 98.81 149 VAL B N 1
ATOM 3143 C CA . VAL B 1 149 ? 0.903 -21.609 -11.797 1 98.81 149 VAL B CA 1
ATOM 3144 C C . VAL B 1 149 ? 2.086 -21.891 -12.727 1 98.81 149 VAL B C 1
ATOM 3146 O O . VAL B 1 149 ? 2.82 -22.859 -12.516 1 98.81 149 VAL B O 1
ATOM 3149 N N . GLU B 1 150 ? 2.244 -21.078 -13.719 1 98.81 150 GLU B N 1
ATOM 3150 C CA . GLU B 1 150 ? 3.367 -21.234 -14.641 1 98.81 150 GLU B CA 1
ATOM 3151 C C . GLU B 1 150 ? 4.699 -21.125 -13.906 1 98.81 150 GLU B C 1
ATOM 3153 O O . GLU B 1 150 ? 5.648 -21.859 -14.219 1 98.81 150 GLU B O 1
ATOM 3158 N N . ALA B 1 151 ? 4.781 -20.172 -13.008 1 98.81 151 ALA B N 1
ATOM 3159 C CA . ALA B 1 151 ? 5.992 -20.047 -12.195 1 98.81 151 ALA B CA 1
ATOM 3160 C C . ALA B 1 151 ? 6.262 -21.328 -11.414 1 98.81 151 ALA B C 1
ATOM 3162 O O . ALA B 1 151 ? 7.398 -21.812 -11.367 1 98.81 151 ALA B O 1
ATOM 3163 N N . ARG B 1 152 ? 5.266 -21.875 -10.828 1 98.75 152 ARG B N 1
ATOM 3164 C CA . ARG B 1 152 ? 5.387 -23.125 -10.102 1 98.75 152 ARG B CA 1
ATOM 3165 C C . ARG B 1 152 ? 5.91 -24.234 -11.008 1 98.75 152 ARG B C 1
ATOM 3167 O O . ARG B 1 152 ? 6.793 -25 -10.617 1 98.75 152 ARG B O 1
ATOM 3174 N N . LYS B 1 153 ? 5.441 -24.312 -12.133 1 98.5 153 LYS B N 1
ATOM 3175 C CA . LYS B 1 153 ? 5.832 -25.344 -13.094 1 98.5 153 LYS B CA 1
ATOM 3176 C C . LYS B 1 153 ? 7.293 -25.172 -13.508 1 98.5 153 LYS B C 1
ATOM 3178 O O . LYS B 1 153 ? 7.957 -26.156 -13.859 1 98.5 153 LYS B O 1
ATOM 3183 N N . ARG B 1 154 ? 7.754 -23.984 -13.438 1 98.31 154 ARG B N 1
ATOM 3184 C CA . ARG B 1 154 ? 9.148 -23.703 -13.75 1 98.31 154 ARG B CA 1
ATOM 3185 C C . ARG B 1 154 ? 10.062 -24.062 -12.578 1 98.31 154 ARG B C 1
ATOM 3187 O O . ARG B 1 154 ? 11.281 -23.953 -12.672 1 98.31 154 ARG B O 1
ATOM 3194 N N . GLY B 1 155 ? 9.469 -24.422 -11.461 1 98.44 155 GLY B N 1
ATOM 3195 C CA . GLY B 1 155 ? 10.25 -24.828 -10.297 1 98.44 155 GLY B CA 1
ATOM 3196 C C . GLY B 1 155 ? 10.336 -23.75 -9.242 1 98.44 155 GLY B C 1
ATOM 3197 O O . GLY B 1 155 ? 11.047 -23.891 -8.242 1 98.44 155 GLY B O 1
ATOM 3198 N N . VAL B 1 156 ? 9.68 -22.656 -9.438 1 98.81 156 VAL B N 1
ATOM 3199 C CA . VAL B 1 156 ? 9.633 -21.562 -8.477 1 98.81 156 VAL B CA 1
ATOM 3200 C C . VAL B 1 156 ? 8.742 -21.953 -7.297 1 98.81 156 VAL B C 1
ATOM 3202 O O . VAL B 1 156 ? 7.668 -22.531 -7.484 1 98.81 156 VAL B O 1
ATOM 3205 N N . SER B 1 157 ? 9.172 -21.719 -6.047 1 98.81 157 SER B N 1
ATOM 3206 C CA . SER B 1 157 ? 8.336 -21.922 -4.871 1 98.81 157 SER B CA 1
ATOM 3207 C C . SER B 1 157 ? 7.262 -20.844 -4.762 1 98.81 157 SER B C 1
ATOM 3209 O O . SER B 1 157 ? 7.578 -19.672 -4.582 1 98.81 157 SER B O 1
ATOM 3211 N N . VAL B 1 158 ? 5.961 -21.25 -4.863 1 98.94 158 VAL B N 1
ATOM 3212 C CA . VAL B 1 158 ? 4.875 -20.266 -4.867 1 98.94 158 VAL B CA 1
ATOM 3213 C C . VAL B 1 158 ? 3.961 -20.516 -3.668 1 98.94 158 VAL B C 1
ATOM 3215 O O . VAL B 1 158 ? 3.465 -21.625 -3.469 1 98.94 158 VAL B O 1
ATOM 3218 N N . HIS B 1 159 ? 3.738 -19.469 -2.879 1 98.88 159 HIS B N 1
ATOM 3219 C CA . HIS B 1 159 ? 2.92 -19.516 -1.673 1 98.88 159 HIS B CA 1
ATOM 3220 C C . HIS B 1 159 ? 1.877 -18.391 -1.672 1 98.88 159 HIS B C 1
ATOM 3222 O O . HIS B 1 159 ? 2.207 -17.234 -1.895 1 98.88 159 HIS B O 1
ATOM 3228 N N . VAL B 1 160 ? 0.61 -18.797 -1.404 1 98.81 160 VAL B N 1
ATOM 3229 C CA . VAL B 1 160 ? -0.479 -17.828 -1.462 1 98.81 160 VAL B CA 1
ATOM 3230 C C . VAL B 1 160 ? -1.355 -17.969 -0.218 1 98.81 160 VAL B C 1
ATOM 3232 O O . VAL B 1 160 ? -1.698 -19.078 0.192 1 98.81 160 VAL B O 1
ATOM 3235 N N . ILE B 1 161 ? -1.673 -16.844 0.428 1 98.56 161 ILE B N 1
ATOM 3236 C CA . ILE B 1 161 ? -2.691 -16.797 1.472 1 98.56 161 ILE B CA 1
ATOM 3237 C C . ILE B 1 161 ? -3.871 -15.945 0.995 1 98.56 161 ILE B C 1
ATOM 3239 O O . ILE B 1 161 ? -3.689 -14.812 0.546 1 98.56 161 ILE B O 1
ATOM 3243 N N . LEU B 1 162 ? -5.074 -16.516 1.1 1 98.19 162 LEU B N 1
ATOM 3244 C CA . LEU B 1 162 ? -6.297 -15.828 0.691 1 98.19 162 LEU B CA 1
ATOM 3245 C C . LEU B 1 162 ? -7.211 -15.586 1.888 1 98.19 162 LEU B C 1
ATOM 3247 O O . LEU B 1 162 ? -7.207 -16.359 2.844 1 98.19 162 LEU B O 1
ATOM 3251 N N . GLU B 1 163 ? -7.988 -14.523 1.798 1 97.38 163 GLU B N 1
ATOM 3252 C CA . GLU B 1 163 ? -9.016 -14.266 2.797 1 97.38 163 GLU B CA 1
ATOM 3253 C C . GLU B 1 163 ? -10.117 -15.32 2.748 1 97.38 163 GLU B C 1
ATOM 3255 O O . GLU B 1 163 ? -10.664 -15.609 1.68 1 97.38 163 GLU B O 1
ATOM 3260 N N . ASN B 1 164 ? -10.453 -15.906 3.807 1 93.25 164 ASN B N 1
ATOM 3261 C CA . ASN B 1 164 ? -11.383 -17.031 3.9 1 93.25 164 ASN B CA 1
ATOM 3262 C C . ASN B 1 164 ? -12.836 -16.562 3.812 1 93.25 164 ASN B C 1
ATOM 3264 O O . ASN B 1 164 ? -13.711 -17.312 3.375 1 93.25 164 ASN B O 1
ATOM 3268 N N . GLY B 1 165 ? -13.148 -15.383 4.094 1 90.5 165 GLY B N 1
ATOM 3269 C CA . GLY B 1 165 ? -14.523 -14.914 4.176 1 90.5 165 GLY B CA 1
ATOM 3270 C C . GLY B 1 165 ? -15.07 -14.438 2.844 1 90.5 165 GLY B C 1
ATOM 3271 O O . GLY B 1 165 ? -16.203 -13.953 2.771 1 90.5 165 GLY B O 1
ATOM 3272 N N . ILE B 1 166 ? -14.328 -14.633 1.75 1 93.31 166 ILE B N 1
ATOM 3273 C CA . ILE B 1 166 ? -14.734 -14.148 0.436 1 93.31 166 ILE B CA 1
ATOM 3274 C C . ILE B 1 166 ? -15.023 -15.336 -0.484 1 93.31 166 ILE B C 1
ATOM 3276 O O . ILE B 1 166 ? -14.102 -16.062 -0.869 1 93.31 166 ILE B O 1
ATOM 3280 N N . GLU B 1 167 ? -16.203 -15.477 -0.947 1 93.56 167 GLU B N 1
ATOM 3281 C CA . GLU B 1 167 ? -16.625 -16.609 -1.759 1 93.56 167 GLU B CA 1
ATOM 3282 C C . GLU B 1 167 ? -15.859 -16.672 -3.074 1 93.56 167 GLU B C 1
ATOM 3284 O O . GLU B 1 167 ? -15.5 -17.75 -3.549 1 93.56 167 GLU B O 1
ATOM 3289 N N . ASP B 1 168 ? -15.57 -15.523 -3.604 1 94.81 168 ASP B N 1
ATOM 3290 C CA . ASP B 1 168 ? -14.914 -15.43 -4.906 1 94.81 168 ASP B CA 1
ATOM 3291 C C . ASP B 1 168 ? -13.5 -15.992 -4.852 1 94.81 168 ASP B C 1
ATOM 3293 O O . ASP B 1 168 ? -12.906 -16.297 -5.891 1 94.81 168 ASP B O 1
ATOM 3297 N N . ASN B 1 169 ? -12.969 -16.141 -3.715 1 97.69 169 ASN B N 1
ATOM 3298 C CA . ASN B 1 169 ? -11.609 -16.672 -3.572 1 97.69 169 ASN B CA 1
ATOM 3299 C C . ASN B 1 169 ? -11.578 -18.188 -3.717 1 97.69 169 ASN B C 1
ATOM 3301 O O . ASN B 1 169 ? -10.508 -18.766 -3.906 1 97.69 169 ASN B O 1
ATOM 3305 N N . ARG B 1 170 ? -12.703 -18.859 -3.613 1 96.81 170 ARG B N 1
ATOM 3306 C CA . ARG B 1 170 ? -12.75 -20.312 -3.613 1 96.81 170 ARG B CA 1
ATOM 3307 C C . ARG B 1 170 ? -12.297 -20.875 -4.953 1 96.81 170 ARG B C 1
ATOM 3309 O O . ARG B 1 170 ? -11.531 -21.844 -5 1 96.81 170 ARG B O 1
ATOM 3316 N N . ALA B 1 171 ? -12.766 -20.281 -6.016 1 96.81 171 ALA B N 1
ATOM 3317 C CA . ALA B 1 171 ? -12.367 -20.75 -7.34 1 96.81 171 ALA B CA 1
ATOM 3318 C C . ALA B 1 171 ? -10.852 -20.656 -7.523 1 96.81 171 ALA B C 1
ATOM 3320 O O . ALA B 1 171 ? -10.227 -21.547 -8.094 1 96.81 171 ALA B O 1
ATOM 3321 N N . THR B 1 172 ? -10.305 -19.547 -7.078 1 98.25 172 THR B N 1
ATOM 3322 C CA . THR B 1 172 ? -8.859 -19.359 -7.156 1 98.25 172 THR B CA 1
ATOM 3323 C C . THR B 1 172 ? -8.133 -20.406 -6.32 1 98.25 172 THR B C 1
ATOM 3325 O O . THR B 1 172 ? -7.164 -21.016 -6.785 1 98.25 172 THR B O 1
ATOM 3328 N N . TYR B 1 173 ? -8.594 -20.562 -5.109 1 98 173 TYR B N 1
ATOM 3329 C CA . TYR B 1 173 ? -8 -21.547 -4.219 1 98 173 TYR B CA 1
ATOM 3330 C C . TYR B 1 173 ? -7.941 -22.906 -4.891 1 98 173 TYR B C 1
ATOM 3332 O O . TYR B 1 173 ? -6.883 -23.547 -4.922 1 98 173 TYR B O 1
ATOM 3340 N N . ASP B 1 174 ? -9.031 -23.391 -5.402 1 98 174 ASP B N 1
ATOM 3341 C CA . ASP B 1 174 ? -9.125 -24.703 -6.031 1 98 174 ASP B CA 1
ATOM 3342 C C . ASP B 1 174 ? -8.188 -24.797 -7.234 1 98 174 ASP B C 1
ATOM 3344 O O . ASP B 1 174 ? -7.496 -25.812 -7.406 1 98 174 ASP B O 1
ATOM 3348 N N . TYR B 1 175 ? -8.188 -23.766 -8.023 1 98.06 175 TYR B N 1
ATOM 3349 C CA . TYR B 1 175 ? -7.355 -23.766 -9.219 1 98.06 175 TYR B CA 1
ATOM 3350 C C . TYR B 1 175 ? -5.875 -23.844 -8.852 1 98.06 175 TYR B C 1
ATOM 3352 O O . TYR B 1 175 ? -5.137 -24.656 -9.414 1 98.06 175 TYR B O 1
ATOM 3360 N N . LEU B 1 176 ? -5.48 -22.984 -7.938 1 98.75 176 LEU B N 1
ATOM 3361 C CA . LEU B 1 176 ? -4.082 -22.969 -7.52 1 98.75 176 LEU B CA 1
ATOM 3362 C C . LEU B 1 176 ? -3.684 -24.297 -6.883 1 98.75 176 LEU B C 1
ATOM 3364 O O . LEU B 1 176 ? -2.637 -24.859 -7.215 1 98.75 176 LEU B O 1
ATOM 3368 N N . ARG B 1 177 ? -4.492 -24.797 -6.02 1 98.25 177 ARG B N 1
ATOM 3369 C CA . ARG B 1 177 ? -4.215 -26.031 -5.316 1 98.25 177 ARG B CA 1
ATOM 3370 C C . ARG B 1 177 ? -4.09 -27.203 -6.293 1 98.25 177 ARG B C 1
ATOM 3372 O O . ARG B 1 177 ? -3.17 -28.016 -6.18 1 98.25 177 ARG B O 1
ATOM 3379 N N . SER B 1 178 ? -4.945 -27.297 -7.199 1 98.31 178 SER B N 1
ATOM 3380 C CA . SER B 1 178 ? -4.965 -28.375 -8.164 1 98.31 178 SER B CA 1
ATOM 3381 C C . SER B 1 178 ? -3.746 -28.328 -9.078 1 98.31 178 SER B C 1
ATOM 3383 O O . SER B 1 178 ? -3.396 -29.328 -9.711 1 98.31 178 SER B O 1
ATOM 3385 N N . ASN B 1 179 ? -3.127 -27.203 -9.133 1 98.44 179 ASN B N 1
ATOM 3386 C CA . ASN B 1 179 ? -1.956 -27.062 -9.992 1 98.44 179 ASN B CA 1
ATOM 3387 C C . ASN B 1 179 ? -0.665 -27.016 -9.18 1 98.44 179 ASN B C 1
ATOM 3389 O O . ASN B 1 179 ? 0.365 -26.547 -9.672 1 98.44 179 ASN B O 1
ATOM 3393 N N . GLY B 1 180 ? -0.771 -27.359 -7.922 1 98.31 180 GLY B N 1
ATOM 3394 C CA . GLY B 1 180 ? 0.417 -27.625 -7.125 1 98.31 180 GLY B CA 1
ATOM 3395 C C . GLY B 1 180 ? 0.917 -26.406 -6.379 1 98.31 180 GLY B C 1
ATOM 3396 O O . GLY B 1 180 ? 1.996 -26.422 -5.785 1 98.31 180 GLY B O 1
ATOM 3397 N N . VAL B 1 181 ? 0.207 -25.328 -6.418 1 98.69 181 VAL B N 1
ATOM 3398 C CA . VAL B 1 181 ? 0.588 -24.141 -5.676 1 98.69 181 VAL B CA 1
ATOM 3399 C C . VAL B 1 181 ? 0.238 -24.312 -4.199 1 98.69 181 VAL B C 1
ATOM 3401 O O . VAL B 1 181 ? -0.825 -24.844 -3.865 1 98.69 181 VAL B O 1
ATOM 3404 N N . ASP B 1 182 ? 1.165 -23.891 -3.307 1 98.5 182 ASP B N 1
ATOM 3405 C CA . ASP B 1 182 ? 0.874 -23.859 -1.876 1 98.5 182 ASP B CA 1
ATOM 3406 C C . ASP B 1 182 ? -0.046 -22.688 -1.536 1 98.5 182 ASP B C 1
ATOM 3408 O O . ASP B 1 182 ? 0.406 -21.547 -1.43 1 98.5 182 ASP B O 1
ATOM 3412 N N . VAL B 1 183 ? -1.296 -23 -1.388 1 98.5 183 VAL B N 1
ATOM 3413 C CA . VAL B 1 183 ? -2.297 -21.969 -1.126 1 98.5 183 VAL B CA 1
ATOM 3414 C C . VAL B 1 183 ? -3.105 -22.344 0.115 1 98.5 183 VAL B C 1
ATOM 3416 O O . VAL B 1 183 ? -3.492 -23.5 0.289 1 98.5 183 VAL B O 1
ATOM 3419 N N . VAL B 1 184 ? -3.311 -21.344 1.019 1 97.44 184 VAL B N 1
ATOM 3420 C CA . VAL B 1 184 ? -4.109 -21.562 2.221 1 97.44 184 VAL B CA 1
ATOM 3421 C C . VAL B 1 184 ? -5.039 -20.359 2.438 1 97.44 184 VAL B C 1
ATOM 3423 O O . VAL B 1 184 ? -4.809 -19.281 1.896 1 97.44 184 VAL B O 1
ATOM 3426 N N . PHE B 1 185 ? -6.098 -20.609 3.137 1 96 185 PHE B N 1
ATOM 3427 C CA . PHE B 1 185 ? -6.91 -19.516 3.65 1 96 185 PHE B CA 1
ATOM 3428 C C . PHE B 1 185 ? -6.359 -19 4.98 1 96 185 PHE B C 1
ATOM 3430 O O . PHE B 1 185 ? -5.766 -19.766 5.742 1 96 185 PHE B O 1
ATOM 3437 N N . ASP B 1 186 ? -6.586 -17.688 5.184 1 92.12 186 ASP B N 1
ATOM 3438 C CA . ASP B 1 186 ? -6.195 -17.109 6.469 1 92.12 186 ASP B CA 1
ATOM 3439 C C . ASP B 1 186 ? -7.109 -17.594 7.586 1 92.12 186 ASP B C 1
ATOM 3441 O O . ASP B 1 186 ? -8.062 -18.344 7.34 1 92.12 186 ASP B O 1
ATOM 3445 N N . SER B 1 187 ? -6.707 -17.234 8.82 1 86 187 SER B N 1
ATOM 3446 C CA . SER B 1 187 ? -7.543 -17.562 9.969 1 86 187 SER B CA 1
ATOM 3447 C C . SER B 1 187 ? -8.891 -16.859 9.891 1 86 187 SER B C 1
ATOM 3449 O O . SER B 1 187 ? -8.953 -15.672 9.562 1 86 187 SER B O 1
ATOM 3451 N N . PRO B 1 188 ? -9.898 -17.578 10.266 1 85.94 188 PRO B N 1
ATOM 3452 C CA . PRO B 1 188 ? -11.227 -16.969 10.211 1 85.94 188 PRO B CA 1
ATOM 3453 C C . PRO B 1 188 ? -11.414 -15.883 11.273 1 85.94 188 PRO B C 1
ATOM 3455 O O . PRO B 1 188 ? -12.359 -15.094 11.195 1 85.94 188 PRO B O 1
ATOM 3458 N N . SER B 1 189 ? -10.516 -15.758 12.164 1 88.88 189 SER B N 1
ATOM 3459 C CA . SER B 1 189 ? -10.703 -14.844 13.289 1 88.88 189 SER B CA 1
ATOM 3460 C C . SER B 1 189 ? -10.203 -13.445 12.945 1 88.88 189 SER B C 1
ATOM 3462 O O . SER B 1 189 ? -10.555 -12.477 13.617 1 88.88 189 SER B O 1
ATOM 3464 N N . VAL B 1 190 ? -9.367 -13.344 11.953 1 93.06 190 VAL B N 1
ATOM 3465 C CA . VAL B 1 190 ? -8.812 -12.047 11.578 1 93.06 190 VAL B CA 1
ATOM 3466 C C . VAL B 1 190 ? -8.945 -11.852 10.07 1 93.06 190 VAL B C 1
ATOM 3468 O O . VAL B 1 190 ? -8.602 -12.742 9.289 1 93.06 190 VAL B O 1
ATOM 3471 N N . THR B 1 191 ? -9.477 -10.742 9.711 1 95.38 191 THR B N 1
ATOM 3472 C CA . THR B 1 191 ? -9.633 -10.453 8.297 1 95.38 191 THR B CA 1
ATOM 3473 C C . THR B 1 191 ? -8.289 -10.148 7.652 1 95.38 191 THR B C 1
ATOM 3475 O O . THR B 1 191 ? -7.527 -9.32 8.156 1 95.38 191 THR B O 1
ATOM 3478 N N . LEU B 1 192 ? -7.992 -10.852 6.621 1 97.69 192 LEU B N 1
ATOM 3479 C CA . LEU B 1 192 ? -6.836 -10.547 5.789 1 97.69 192 LEU B CA 1
ATOM 3480 C C . LEU B 1 192 ? -7.184 -9.5 4.734 1 97.69 192 LEU B C 1
ATOM 3482 O O . LEU B 1 192 ? -7.891 -9.797 3.77 1 97.69 192 LEU B O 1
ATOM 3486 N N . HIS B 1 193 ? -6.641 -8.32 4.934 1 98.25 193 HIS B N 1
ATOM 3487 C CA . HIS B 1 193 ? -6.961 -7.246 4.004 1 98.25 193 HIS B CA 1
ATOM 3488 C C . HIS B 1 193 ? -5.707 -6.742 3.293 1 98.25 193 HIS B C 1
ATOM 3490 O O . HIS B 1 193 ? -5.754 -5.734 2.584 1 98.25 193 HIS B O 1
ATOM 3496 N N . THR B 1 194 ? -4.656 -7.434 3.455 1 98 194 THR B N 1
ATOM 3497 C CA . THR B 1 194 ? -3.4 -7.09 2.797 1 98 194 THR B CA 1
ATOM 3498 C C . THR B 1 194 ? -3.441 -7.469 1.32 1 98 194 THR B C 1
ATOM 3500 O O . THR B 1 194 ? -4.133 -8.414 0.937 1 98 194 THR B O 1
ATOM 3503 N N . LYS B 1 195 ? -2.762 -6.672 0.498 1 98.69 195 LYS B N 1
ATOM 3504 C CA . LYS B 1 195 ? -2.391 -6.984 -0.879 1 98.69 195 LYS B CA 1
ATOM 3505 C C . LYS B 1 195 ? -0.884 -6.855 -1.085 1 98.69 195 LYS B C 1
ATOM 3507 O O . LYS B 1 195 ? -0.368 -5.75 -1.265 1 98.69 195 LYS B O 1
ATOM 3512 N N . MET B 1 196 ? -0.206 -7.934 -1 1 98.81 196 MET B N 1
ATOM 3513 C CA . MET B 1 196 ? 1.246 -7.852 -1.127 1 98.81 196 MET B CA 1
ATOM 3514 C C . MET B 1 196 ? 1.789 -9.023 -1.934 1 98.81 196 MET B C 1
ATOM 3516 O O . MET B 1 196 ? 1.177 -10.094 -1.974 1 98.81 196 MET B O 1
ATOM 3520 N N . VAL B 1 197 ? 2.883 -8.82 -2.625 1 98.94 197 VAL B N 1
ATOM 3521 C CA . VAL B 1 197 ? 3.646 -9.82 -3.369 1 98.94 197 VAL B CA 1
ATOM 3522 C C . VAL B 1 197 ? 5.133 -9.656 -3.068 1 98.94 197 VAL B C 1
ATOM 3524 O O . VAL B 1 197 ? 5.66 -8.539 -3.066 1 98.94 197 VAL B O 1
ATOM 3527 N N . VAL B 1 198 ? 5.781 -10.742 -2.742 1 98.94 198 VAL B N 1
ATOM 3528 C CA . VAL B 1 198 ? 7.234 -10.781 -2.596 1 98.94 198 VAL B CA 1
ATOM 3529 C C . VAL B 1 198 ? 7.828 -11.758 -3.607 1 98.94 198 VAL B C 1
ATOM 3531 O O . VAL B 1 198 ? 7.449 -12.93 -3.643 1 98.94 198 VAL B O 1
ATOM 3534 N N . ILE B 1 199 ? 8.742 -11.266 -4.41 1 98.88 199 ILE B N 1
ATOM 3535 C CA . ILE B 1 199 ? 9.328 -12.078 -5.473 1 98.88 199 ILE B CA 1
ATOM 3536 C C . ILE B 1 199 ? 10.836 -12.203 -5.254 1 98.88 199 ILE B C 1
ATOM 3538 O O . ILE B 1 199 ? 11.539 -11.195 -5.129 1 98.88 199 ILE B O 1
ATOM 3542 N N . ASP B 1 200 ? 11.352 -13.406 -5.16 1 98.56 200 ASP B N 1
ATOM 3543 C CA . ASP B 1 200 ? 12.758 -13.789 -5.074 1 98.56 200 ASP B CA 1
ATOM 3544 C C . ASP B 1 200 ? 13.438 -13.094 -3.9 1 98.56 200 ASP B C 1
ATOM 3546 O O . ASP B 1 200 ? 14.594 -12.68 -4.004 1 98.56 200 ASP B O 1
ATOM 3550 N N . GLY B 1 201 ? 12.664 -12.766 -2.879 1 97.56 201 GLY B N 1
ATOM 3551 C CA . GLY B 1 201 ? 13.195 -12.227 -1.642 1 97.56 201 GLY B CA 1
ATOM 3552 C C . GLY B 1 201 ? 13.734 -10.812 -1.791 1 97.56 201 GLY B C 1
ATOM 3553 O O . GLY B 1 201 ? 14.531 -10.359 -0.974 1 97.56 201 GLY B O 1
ATOM 3554 N N . ARG B 1 202 ? 13.242 -10.172 -2.799 1 95.56 202 ARG B N 1
ATOM 3555 C CA . ARG B 1 202 ? 13.844 -8.867 -3.041 1 95.56 202 ARG B CA 1
ATOM 3556 C C . ARG B 1 202 ? 12.82 -7.887 -3.611 1 95.56 202 ARG B C 1
ATOM 3558 O O . ARG B 1 202 ? 12.797 -6.711 -3.24 1 95.56 202 ARG B O 1
ATOM 3565 N N . VAL B 1 203 ? 12.031 -8.273 -4.535 1 97.75 203 VAL B N 1
ATOM 3566 C CA . VAL B 1 203 ? 11.039 -7.406 -5.164 1 97.75 203 VAL B CA 1
ATOM 3567 C C . VAL B 1 203 ? 9.719 -7.492 -4.402 1 97.75 203 VAL B C 1
ATOM 3569 O O . VAL B 1 203 ? 9.219 -8.586 -4.148 1 97.75 203 VAL B O 1
ATOM 3572 N N . VAL B 1 204 ? 9.156 -6.305 -4.066 1 98.44 204 VAL B N 1
ATOM 3573 C CA . VAL B 1 204 ? 7.973 -6.266 -3.211 1 98.44 204 VAL B CA 1
ATOM 3574 C C . VAL B 1 204 ? 6.906 -5.375 -3.846 1 98.44 204 VAL B C 1
ATOM 3576 O O . VAL B 1 204 ? 7.219 -4.305 -4.379 1 98.44 204 VAL B O 1
ATOM 3579 N N . TYR B 1 205 ? 5.68 -5.867 -3.873 1 98.81 205 TYR B N 1
ATOM 3580 C CA . TYR B 1 205 ? 4.512 -5.066 -4.23 1 98.81 205 TYR B CA 1
ATOM 3581 C C . TYR B 1 205 ? 3.6 -4.867 -3.025 1 98.81 205 TYR B C 1
ATOM 3583 O O . TYR B 1 205 ? 3.242 -5.832 -2.344 1 98.81 205 TYR B O 1
ATOM 3591 N N . ILE B 1 206 ? 3.234 -3.66 -2.68 1 98.75 206 ILE B N 1
ATOM 3592 C CA . ILE B 1 206 ? 2.324 -3.277 -1.606 1 98.75 206 ILE B CA 1
ATOM 3593 C C . ILE B 1 206 ? 1.344 -2.221 -2.113 1 98.75 206 ILE B C 1
ATOM 3595 O O . ILE B 1 206 ? 1.736 -1.288 -2.816 1 98.75 206 ILE B O 1
ATOM 3599 N N . GLY B 1 207 ? 0.037 -2.398 -1.766 1 98.75 207 GLY B N 1
ATOM 3600 C CA . GLY B 1 207 ? -0.868 -1.327 -2.148 1 98.75 207 GLY B CA 1
ATOM 3601 C C . GLY B 1 207 ? -2.33 -1.711 -2.031 1 98.75 207 GLY B C 1
ATOM 3602 O O . GLY B 1 207 ? -2.711 -2.459 -1.126 1 98.75 207 GLY B O 1
ATOM 3603 N N . SER B 1 208 ? -3.078 -1.089 -2.945 1 98.75 208 SER B N 1
ATOM 3604 C CA . SER B 1 208 ? -4.527 -1.21 -2.814 1 98.75 208 SER B CA 1
ATOM 3605 C C . SER B 1 208 ? -5.082 -2.248 -3.783 1 98.75 208 SER B C 1
ATOM 3607 O O . SER B 1 208 ? -6.227 -2.686 -3.645 1 98.75 208 SER B O 1
ATOM 3609 N N . HIS B 1 209 ? -4.316 -2.693 -4.789 1 98.81 209 HIS B N 1
ATOM 3610 C CA . HIS B 1 209 ? -4.824 -3.512 -5.887 1 98.81 209 HIS B CA 1
ATOM 3611 C C . HIS B 1 209 ? -5.172 -4.918 -5.406 1 98.81 209 HIS B C 1
ATOM 3613 O O . HIS B 1 209 ? -4.281 -5.715 -5.113 1 98.81 209 HIS B O 1
ATOM 3619 N N . ASN B 1 210 ? -6.41 -5.27 -5.391 1 98.75 210 ASN B N 1
ATOM 3620 C CA . ASN B 1 210 ? -6.809 -6.672 -5.43 1 98.75 210 ASN B CA 1
ATOM 3621 C C . ASN B 1 210 ? -6.57 -7.285 -6.805 1 98.75 210 ASN B C 1
ATOM 3623 O O . ASN B 1 210 ? -6.219 -6.578 -7.75 1 98.75 210 ASN B O 1
ATOM 3627 N N . TRP B 1 211 ? -6.645 -8.586 -6.855 1 98.75 211 TRP B N 1
ATOM 3628 C CA . TRP B 1 211 ? -6.59 -9.227 -8.172 1 98.75 211 TRP B CA 1
ATOM 3629 C C . TRP B 1 211 ? -7.992 -9.539 -8.68 1 98.75 211 TRP B C 1
ATOM 3631 O O . TRP B 1 211 ? -8.43 -10.695 -8.633 1 98.75 211 TRP B O 1
ATOM 3641 N N . SER B 1 212 ? -8.625 -8.57 -9.18 1 97.69 212 SER B N 1
ATOM 3642 C CA . SER B 1 212 ? -9.93 -8.617 -9.836 1 97.69 212 SER B CA 1
ATOM 3643 C C . SER B 1 212 ? -9.961 -7.715 -11.062 1 97.69 212 SER B C 1
ATOM 3645 O O . SER B 1 212 ? -9.141 -6.801 -11.195 1 97.69 212 SER B O 1
ATOM 3647 N N . GLU B 1 213 ? -10.906 -8.055 -11.93 1 95.38 213 GLU B N 1
ATOM 3648 C CA . GLU B 1 213 ? -11.047 -7.207 -13.109 1 95.38 213 GLU B CA 1
ATOM 3649 C C . GLU B 1 213 ? -11.312 -5.758 -12.719 1 95.38 213 GLU B C 1
ATOM 3651 O O . GLU B 1 213 ? -10.719 -4.84 -13.289 1 95.38 213 GLU B O 1
ATOM 3656 N N . ALA B 1 214 ? -12.125 -5.516 -11.789 1 95.81 214 ALA B N 1
ATOM 3657 C CA . ALA B 1 214 ? -12.461 -4.16 -11.352 1 95.81 214 ALA B CA 1
ATOM 3658 C C . ALA B 1 214 ? -11.219 -3.428 -10.852 1 95.81 214 ALA B C 1
ATOM 3660 O O . ALA B 1 214 ? -10.961 -2.285 -11.242 1 95.81 214 ALA B O 1
ATOM 3661 N N . ALA B 1 215 ? -10.422 -4.047 -10.039 1 97.94 215 ALA B N 1
ATOM 3662 C CA . ALA B 1 215 ? -9.242 -3.43 -9.438 1 97.94 215 ALA B CA 1
ATOM 3663 C C . ALA B 1 215 ? -8.156 -3.186 -10.477 1 97.94 215 ALA B C 1
ATOM 3665 O O . ALA B 1 215 ? -7.484 -2.15 -10.453 1 97.94 215 ALA B O 1
ATOM 3666 N N . LEU B 1 216 ? -8.039 -4.109 -11.406 1 98.06 216 LEU B N 1
ATOM 3667 C CA . LEU B 1 216 ? -6.902 -4.062 -12.32 1 98.06 216 LEU B CA 1
ATOM 3668 C C . LEU B 1 216 ? -7.227 -3.219 -13.547 1 98.06 216 LEU B C 1
ATOM 3670 O O . LEU B 1 216 ? -6.324 -2.691 -14.203 1 98.06 216 LEU B O 1
ATOM 3674 N N . ASP B 1 217 ? -8.562 -3.006 -13.828 1 94.62 217 ASP B N 1
ATOM 3675 C CA . ASP B 1 217 ? -8.891 -2.383 -15.109 1 94.62 217 ASP B CA 1
ATOM 3676 C C . ASP B 1 217 ? -9.727 -1.122 -14.906 1 94.62 217 ASP B C 1
ATOM 3678 O O . ASP B 1 217 ? -9.695 -0.212 -15.742 1 94.62 217 ASP B O 1
ATOM 3682 N N . TRP B 1 218 ? -10.461 -0.988 -13.797 1 94.88 218 TRP B N 1
ATOM 3683 C CA . TRP B 1 218 ? -11.492 0.04 -13.789 1 94.88 218 TRP B CA 1
ATOM 3684 C C . TRP B 1 218 ? -11.328 0.974 -12.602 1 94.88 218 TRP B C 1
ATOM 3686 O O . TRP B 1 218 ? -11.531 2.186 -12.719 1 94.88 218 TRP B O 1
ATOM 3696 N N . ASN B 1 219 ? -10.969 0.49 -11.477 1 97.06 219 ASN B N 1
ATOM 3697 C CA . ASN B 1 219 ? -10.914 1.271 -10.242 1 97.06 219 ASN B CA 1
ATOM 3698 C C . ASN B 1 219 ? -9.75 2.256 -10.258 1 97.06 219 ASN B C 1
ATOM 3700 O O . ASN B 1 219 ? -8.828 2.123 -11.062 1 97.06 219 ASN B O 1
ATOM 3704 N N . HIS B 1 220 ? -9.828 3.273 -9.43 1 97.75 220 HIS B N 1
ATOM 3705 C CA . HIS B 1 220 ? -8.641 4 -9.008 1 97.75 220 HIS B CA 1
ATOM 3706 C C . HIS B 1 220 ? -7.883 3.238 -7.922 1 97.75 220 HIS B C 1
ATOM 3708 O O . HIS B 1 220 ? -8.414 3.006 -6.832 1 97.75 220 HIS B O 1
ATOM 3714 N N . GLU B 1 221 ? -6.703 2.854 -8.25 1 98.5 221 GLU B N 1
ATOM 3715 C CA . GLU B 1 221 ? -5.836 2.078 -7.371 1 98.5 221 GLU B CA 1
ATOM 3716 C C . GLU B 1 221 ? -4.422 2.656 -7.336 1 98.5 221 GLU B C 1
ATOM 3718 O O . GLU B 1 221 ? -3.934 3.168 -8.344 1 98.5 221 GLU B O 1
ATOM 3723 N N . VAL B 1 222 ? -3.789 2.484 -6.18 1 98.75 222 VAL B N 1
ATOM 3724 C CA . VAL B 1 222 ? -2.395 2.898 -6.066 1 98.75 222 VAL B CA 1
ATOM 3725 C C . VAL B 1 222 ? -1.603 1.842 -5.301 1 98.75 222 VAL B C 1
ATOM 3727 O O . VAL B 1 222 ? -2.043 1.367 -4.25 1 98.75 222 VAL B O 1
ATOM 3730 N N . SER B 1 223 ? -0.421 1.479 -5.867 1 98.81 223 SER B N 1
ATOM 3731 C CA . SER B 1 223 ? 0.527 0.559 -5.246 1 98.81 223 SER B CA 1
ATOM 3732 C C . SER B 1 223 ? 1.967 0.994 -5.5 1 98.81 223 SER B C 1
ATOM 3734 O O . SER B 1 223 ? 2.209 1.97 -6.211 1 98.81 223 SER B O 1
ATOM 3736 N N . VAL B 1 224 ? 2.871 0.288 -4.82 1 98.38 224 VAL B N 1
ATOM 3737 C CA . VAL B 1 224 ? 4.289 0.548 -5.047 1 98.38 224 VAL B CA 1
ATOM 3738 C C . VAL B 1 224 ? 5.027 -0.769 -5.281 1 98.38 224 VAL B C 1
ATOM 3740 O O . VAL B 1 224 ? 4.633 -1.81 -4.746 1 98.38 224 VAL B O 1
ATOM 3743 N N . ARG B 1 225 ? 6.004 -0.667 -6.121 1 98.12 225 ARG B N 1
ATOM 3744 C CA . ARG B 1 225 ? 7.027 -1.695 -6.293 1 98.12 225 ARG B CA 1
ATOM 3745 C C . ARG B 1 225 ? 8.344 -1.269 -5.66 1 98.12 225 ARG B C 1
ATOM 3747 O O . ARG B 1 225 ? 8.867 -0.193 -5.961 1 98.12 225 ARG B O 1
ATOM 3754 N N . ILE B 1 226 ? 8.836 -2.07 -4.762 1 96.38 226 ILE B N 1
ATOM 3755 C CA . ILE B 1 226 ? 10.055 -1.75 -4.023 1 96.38 226 ILE B CA 1
ATOM 3756 C C . ILE B 1 226 ? 11.07 -2.879 -4.184 1 96.38 226 ILE B C 1
ATOM 3758 O O . ILE B 1 226 ? 10.719 -4.055 -4.062 1 96.38 226 ILE B O 1
ATOM 3762 N N . GLU B 1 227 ? 12.227 -2.514 -4.539 1 94.69 227 GLU B N 1
ATOM 3763 C CA . GLU B 1 227 ? 13.32 -3.484 -4.5 1 94.69 227 GLU B CA 1
ATOM 3764 C C . GLU B 1 227 ? 14.164 -3.314 -3.242 1 94.69 227 GLU B C 1
ATOM 3766 O O . GLU B 1 227 ? 14.984 -2.396 -3.156 1 94.69 227 GLU B O 1
ATOM 3771 N N . SER B 1 228 ? 13.891 -4.199 -2.322 1 93.31 228 SER B N 1
ATOM 3772 C CA . SER B 1 228 ? 14.562 -4.145 -1.029 1 93.31 228 SER B CA 1
ATOM 3773 C C . SER B 1 228 ? 14.562 -5.508 -0.344 1 93.31 228 SER B C 1
ATOM 3775 O O . SER B 1 228 ? 13.5 -6.043 -0.026 1 93.31 228 SER B O 1
ATOM 3777 N N . GLN B 1 229 ? 15.75 -6.012 -0.105 1 94.12 229 GLN B N 1
ATOM 3778 C CA . GLN B 1 229 ? 15.852 -7.281 0.604 1 94.12 229 GLN B CA 1
ATOM 3779 C C . GLN B 1 229 ? 15.328 -7.16 2.031 1 94.12 229 GLN B C 1
ATOM 3781 O O . GLN B 1 229 ? 14.695 -8.078 2.547 1 94.12 229 GLN B O 1
ATOM 3786 N N . GLU B 1 230 ? 15.586 -6.086 2.629 1 91.56 230 GLU B N 1
ATOM 3787 C CA . GLU B 1 230 ? 15.172 -5.852 4.008 1 91.56 230 GLU B CA 1
ATOM 3788 C C . GLU B 1 230 ? 13.656 -5.855 4.137 1 91.56 230 GLU B C 1
ATOM 3790 O O . GLU B 1 230 ? 13.102 -6.543 5 1 91.56 230 GLU B O 1
ATOM 3795 N N . ILE B 1 231 ? 12.977 -5.121 3.309 1 95.44 231 ILE B N 1
ATOM 3796 C CA . ILE B 1 231 ? 11.523 -5.059 3.336 1 95.44 231 ILE B CA 1
ATOM 3797 C C . ILE B 1 231 ? 10.938 -6.426 2.98 1 95.44 231 ILE B C 1
ATOM 3799 O O . ILE B 1 231 ? 9.984 -6.883 3.607 1 95.44 231 ILE B O 1
ATOM 3803 N N . ALA B 1 232 ? 11.547 -7.043 2.039 1 97.31 232 ALA B N 1
ATOM 3804 C CA . ALA B 1 232 ? 11.094 -8.375 1.647 1 97.31 232 ALA B CA 1
ATOM 3805 C C . ALA B 1 232 ? 11.18 -9.352 2.82 1 97.31 232 ALA B C 1
ATOM 3807 O O . ALA B 1 232 ? 10.234 -10.094 3.086 1 97.31 232 ALA B O 1
ATOM 3808 N N . GLU B 1 233 ? 12.273 -9.32 3.482 1 96.69 233 GLU B N 1
ATOM 3809 C CA . GLU B 1 233 ? 12.461 -10.227 4.613 1 96.69 233 GLU B CA 1
ATOM 3810 C C . GLU B 1 233 ? 11.414 -9.977 5.699 1 96.69 233 GLU B C 1
ATOM 3812 O O . GLU B 1 233 ? 10.867 -10.922 6.27 1 96.69 233 GLU B O 1
ATOM 3817 N N . SER B 1 234 ? 11.18 -8.75 5.973 1 96.56 234 SER B N 1
ATOM 3818 C CA . SER B 1 234 ? 10.172 -8.398 6.961 1 96.56 234 SER B CA 1
ATOM 3819 C C . SER B 1 234 ? 8.789 -8.898 6.547 1 96.56 234 SER B C 1
ATOM 3821 O O . SER B 1 234 ? 8.031 -9.398 7.379 1 96.56 234 SER B O 1
ATOM 3823 N N . LEU B 1 235 ? 8.484 -8.797 5.309 1 98.56 235 LEU B N 1
ATOM 3824 C CA . LEU B 1 235 ? 7.176 -9.211 4.82 1 98.56 235 LEU B CA 1
ATOM 3825 C C . LEU B 1 235 ? 7.059 -10.734 4.816 1 98.56 235 LEU B C 1
ATOM 3827 O O . LEU B 1 235 ? 5.977 -11.281 5.043 1 98.56 235 LEU B O 1
ATOM 3831 N N . LEU B 1 236 ? 8.133 -11.359 4.57 1 98.38 236 LEU B N 1
ATOM 3832 C CA . LEU B 1 236 ? 8.102 -12.82 4.617 1 98.38 236 LEU B CA 1
ATOM 3833 C C . LEU B 1 236 ? 7.867 -13.312 6.043 1 98.38 236 LEU B C 1
ATOM 3835 O O . LEU B 1 236 ? 7.152 -14.289 6.258 1 98.38 236 LEU B O 1
ATOM 3839 N N . GLU B 1 237 ? 8.484 -12.633 6.969 1 97.06 237 GLU B N 1
ATOM 3840 C CA . GLU B 1 237 ? 8.195 -12.945 8.367 1 97.06 237 GLU B CA 1
ATOM 3841 C C . GLU B 1 237 ? 6.723 -12.703 8.688 1 97.06 237 GLU B C 1
ATOM 3843 O O . GLU B 1 237 ? 6.09 -13.516 9.375 1 97.06 237 GLU B O 1
ATOM 3848 N N . TYR B 1 238 ? 6.211 -11.625 8.242 1 97.25 238 TYR B N 1
ATOM 3849 C CA . TYR B 1 238 ? 4.805 -11.289 8.445 1 97.25 238 TYR B CA 1
ATOM 3850 C C . TYR B 1 238 ? 3.896 -12.32 7.789 1 97.25 238 TYR B C 1
ATOM 3852 O O . TYR B 1 238 ? 2.871 -12.703 8.352 1 97.25 238 TYR B O 1
ATOM 3860 N N . PHE B 1 239 ? 4.258 -12.758 6.59 1 98.25 239 PHE B N 1
ATOM 3861 C CA . PHE B 1 239 ? 3.541 -13.812 5.887 1 98.25 239 PHE B CA 1
ATOM 3862 C C . PHE B 1 239 ? 3.406 -15.055 6.758 1 98.25 239 PHE B C 1
ATOM 3864 O O . PHE B 1 239 ? 2.318 -15.617 6.875 1 98.25 239 PHE B O 1
ATOM 3871 N N . GLU B 1 240 ? 4.484 -15.43 7.348 1 97 240 GLU B N 1
ATOM 3872 C CA . GLU B 1 240 ? 4.477 -16.625 8.188 1 97 240 GLU B CA 1
ATOM 3873 C C . GLU B 1 240 ? 3.609 -16.422 9.43 1 97 240 GLU B C 1
ATOM 3875 O O . GLU B 1 240 ? 2.957 -17.359 9.891 1 97 240 GLU B O 1
ATOM 3880 N N . GLU B 1 241 ? 3.645 -15.273 9.938 1 94.94 241 GLU B N 1
ATOM 3881 C CA . GLU B 1 241 ? 2.791 -14.969 11.086 1 94.94 241 GLU B CA 1
ATOM 3882 C C . GLU B 1 241 ? 1.314 -15.125 10.727 1 94.94 241 GLU B C 1
ATOM 3884 O O . GLU B 1 241 ? 0.54 -15.695 11.5 1 94.94 241 GLU B O 1
ATOM 3889 N N . ILE B 1 242 ? 0.924 -14.57 9.586 1 96.38 242 ILE B N 1
ATOM 3890 C CA . ILE B 1 242 ? -0.456 -14.688 9.133 1 96.38 242 ILE B CA 1
ATOM 3891 C C . ILE B 1 242 ? -0.811 -16.156 8.93 1 96.38 242 ILE B C 1
ATOM 3893 O O . ILE B 1 242 ? -1.872 -16.609 9.367 1 96.38 242 ILE B O 1
ATOM 3897 N N . LYS B 1 243 ? 0.089 -16.828 8.328 1 94.62 243 LYS B N 1
ATOM 3898 C CA . LYS B 1 243 ? -0.13 -18.234 8.016 1 94.62 243 LYS B CA 1
ATOM 3899 C C . LYS B 1 243 ? -0.347 -19.062 9.281 1 94.62 243 LYS B C 1
ATOM 3901 O O . LYS B 1 243 ? -1.155 -19.984 9.289 1 94.62 243 LYS B O 1
ATOM 3906 N N . ARG B 1 244 ? 0.286 -18.656 10.305 1 89.69 244 ARG B N 1
ATOM 3907 C CA . ARG B 1 244 ? 0.197 -19.391 11.562 1 89.69 244 ARG B CA 1
ATOM 3908 C C . ARG B 1 244 ? -1.04 -18.969 12.352 1 89.69 244 ARG B C 1
ATOM 3910 O O . ARG B 1 244 ? -1.392 -19.609 13.344 1 89.69 244 ARG B O 1
ATOM 3917 N N . GLY B 1 245 ? -1.711 -17.984 11.977 1 81.56 245 GLY B N 1
ATOM 3918 C CA . GLY B 1 245 ? -2.943 -17.562 12.617 1 81.56 245 GLY B CA 1
ATOM 3919 C C . GLY B 1 245 ? -2.729 -16.5 13.68 1 81.56 245 GLY B C 1
ATOM 3920 O O . GLY B 1 245 ? -3.512 -16.391 14.625 1 81.56 245 GLY B O 1
ATOM 3921 N N . TYR B 1 246 ? -1.67 -15.766 13.57 1 70.56 246 TYR B N 1
ATOM 3922 C CA . TYR B 1 246 ? -1.429 -14.656 14.492 1 70.56 246 TYR B CA 1
ATOM 3923 C C . TYR B 1 246 ? -1.883 -13.336 13.883 1 70.56 246 TYR B C 1
ATOM 3925 O O . TYR B 1 246 ? -1.86 -13.164 12.664 1 70.56 246 TYR B O 1
#

Foldseek 3Di:
DPDDDDPDDDDDDDDDDDDDDDPPPPPPCPVPPPPPPCPDPPPVVVVVVVVVVVVVVVVVVVVVVVVVVVVVVVVVVVVVVVVVVCCVCCVCVCDPPFPKDKAKAQSVLVVQLVLLLVFDAEKEWEFADQADDPVDPPASSPSNLVSLLVSVVNVYQYEYEYAPVDPRCVVSQVVCVVSPHHYDYFDPVDGRHWTKMAGPLFKIKGWRAGSGRCRNHPDTIIIMIGGGNVVSVVVVVVSVVRVVHD/DDDDDDDDDDDPVDDCCPDDPPPPPPPPPPPPPPPPPCPDPVPVVVVVVVVVVVVVVVVVVVVVVVVVVVVVVVVVVVVVVVVVVCCVCVVCVCPDQQPKDKAKAQSVLVVQLVLLLVFDAEKEWEFADQADDPVDPPASSPSNLVSLLVSVVNVHQYEYEYAPVDPRCVVSQVVCVVSPHHYYYFDPVDGRHWTKMAGPLFKIKGWRAGSGRCRNHPDTIIIIIGGGNVVSVVVVVVSVVRVVHD

Nearest PDB structures (foldseek):
  1byr-assembly1_A  TM=8.899E-01  e=1.097E-12  Salmonella enterica subsp. enterica serovar Typhimurium
  4ggj-assembly1_A  TM=8.207E-01  e=7.005E-12  Mus musculus
  6ehi-assembly5_J  TM=8.228E-01  e=6.585E-12  Helicobacter pylori
  7e0m-assembly2_B  TM=7.789E-01  e=1.425E-09  Serratia plymuthica
  4urj-assembly1_A  TM=7.750E-01  e=4.613E-09  Homo sapiens

Solvent-accessible surface area (backbone atoms only — not comparable to full-atom values): 26426 Å² total; per-residue (Å²): 142,93,84,98,80,92,85,81,80,91,78,91,82,91,86,76,71,81,77,85,101,74,82,86,72,84,69,77,72,72,70,73,71,75,71,74,74,77,78,76,74,57,65,61,51,51,52,44,50,51,40,49,50,50,36,50,51,43,51,50,49,41,52,50,48,48,50,50,36,51,52,49,50,49,51,33,50,52,49,49,49,48,29,50,42,29,44,43,36,20,56,49,45,42,27,66,26,35,59,68,42,83,24,55,32,58,48,40,57,63,54,48,49,52,52,48,69,62,47,71,53,29,39,40,37,37,31,38,45,41,42,50,49,94,88,45,90,83,34,66,22,36,51,50,56,50,39,51,46,51,31,38,74,72,65,21,48,41,40,37,38,32,23,61,90,40,75,59,30,50,56,32,49,52,53,40,45,75,60,71,39,49,64,45,63,40,43,88,87,41,54,45,49,24,27,38,38,34,37,55,59,23,39,31,36,44,8,32,53,42,36,25,56,55,36,48,73,57,28,45,25,37,32,36,38,33,43,31,50,68,62,26,50,55,48,52,54,50,48,51,38,39,73,73,58,101,130,82,93,97,82,71,93,86,90,86,75,84,75,80,75,89,68,85,77,81,77,72,77,76,74,78,74,77,76,80,78,81,76,83,78,82,77,79,84,76,79,62,65,60,53,49,52,44,49,49,42,50,52,51,34,51,51,40,51,51,49,39,53,52,48,49,51,49,36,51,52,49,49,50,51,34,52,52,47,49,51,48,28,51,42,30,43,44,35,18,57,50,37,45,32,64,26,36,57,68,40,84,22,56,33,57,47,40,57,64,52,47,50,53,51,49,69,64,48,71,53,29,38,41,38,38,31,39,44,41,42,49,48,94,87,44,89,86,35,65,23,36,51,50,55,50,37,51,45,52,31,37,74,73,67,22,49,41,38,39,39,34,24,62,91,39,76,59,30,50,56,33,50,53,54,40,45,76,62,71,37,50,62,46,64,40,43,89,88,42,55,46,50,24,26,37,37,35,36,56,60,23,38,30,36,43,8,33,52,42,37,25,56,56,36,48,72,57,27,44,26,37,34,35,38,34,42,32,50,68,62,25,50,54,48,51,53,49,49,52,38,39,71,72,56,99

Radius of gyration: 61.06 Å; Cα contacts (8 Å, |Δi|>4): 812; chains: 2; bounding box: 223×132×85 Å

Organism: NCBI:txid2598455

InterPro domains:
  IPR001736 Phospholipase D/Transphosphatidylase [PS50035] (188-215)
  IPR001736 Phospholipase D/Transphosphatidylase [SM00155] (188-215)
  IPR025202 Cardiolipin synthase-like, phospholipase D-like domain [PF13091] (112-242)
  IPR051406 Phospholipase D domain-containing protein [PTHR43856] (70-243)